Protein AF-0000000073461553 (afdb_homodimer)

Secondary structure (DSSP, 8-state):
-----SGGGGGGSGGGSGGGGGGS----S-TTSS-----------------PPPPHHHHHHHHHHHHHH--EEEEEEE-TTT--EEEEEEEEEEGGGSTTS-----EEEEEETTSTTHHHHHTT-SEEEEEE-TT-SSGGGS-EEEEEEEEEEE---HHHHHHHHHH-GGGGGGSTTT-TTS-EEEEEEEEEEEEEEPPTTS----EE--HHHHHHPPP-/-----GGGGGGGSGGGSGGGSTTS---SS-GGGS-----------------PPPPHHHHHHHHHHHHHH--EEEEEEE-TTT--EEEEEEEEEEGGGSTTS-----EEEEEETTSTTHHHHHTT-SEEEEEE-TT-SSGGGS-EEEEEEEEEEE---HHHHHHHHHH-GGGGGGSTTT-TTS-EEEEEEEEEEEEEEPPTTS----EE--HHHHHHPPP-

Solvent-accessible surface area (backbone atoms only — not comparable to full-atom values): 25032 Å² total; per-residue (Å²): 136,89,76,90,73,74,78,81,71,66,80,79,66,73,81,75,65,75,80,68,69,81,73,73,69,90,72,79,77,84,69,75,69,61,73,68,65,79,73,70,70,74,74,71,72,74,72,71,73,65,83,65,67,45,45,65,68,57,42,24,8,46,50,36,32,47,42,56,67,41,52,59,31,33,46,26,28,51,38,84,90,76,62,33,33,42,44,42,76,37,53,40,40,19,27,64,72,28,76,97,46,73,65,49,49,36,43,34,31,63,44,47,60,83,40,88,57,35,62,36,43,75,66,60,40,59,29,22,37,26,45,59,45,80,86,39,87,57,54,65,54,23,45,32,29,29,38,28,40,46,53,40,79,46,80,85,41,70,60,54,50,51,37,49,38,71,77,39,68,87,43,62,65,54,39,62,82,64,30,84,91,50,47,29,43,39,32,31,44,48,69,71,36,33,41,34,39,37,18,60,91,54,53,48,40,73,41,77,43,55,45,67,54,31,40,68,37,63,58,102,137,84,83,85,74,71,78,81,70,68,81,78,64,70,81,73,62,73,82,65,68,88,63,72,87,65,76,81,77,83,71,77,72,59,75,71,67,79,73,71,70,75,74,72,74,74,71,70,76,66,84,64,66,45,44,64,67,56,43,23,9,44,51,37,32,47,42,56,68,40,52,58,32,33,46,27,27,50,37,85,91,77,63,32,32,41,42,43,77,36,53,39,41,16,28,64,73,28,77,96,49,74,65,48,50,37,42,33,32,64,44,46,60,83,40,90,58,34,62,37,42,74,66,61,38,58,29,22,39,24,45,58,46,80,86,40,87,57,55,66,54,22,46,32,30,29,36,29,40,44,53,40,79,46,82,84,42,68,60,54,50,50,37,48,37,71,76,39,68,87,43,61,65,52,39,64,81,65,29,85,93,49,47,31,44,39,32,32,44,47,68,70,35,33,41,34,40,37,18,61,94,53,53,49,41,72,41,78,44,55,47,68,55,32,41,67,37,61,59,102

Nearest PDB structures (foldseek):
  6m09-assembly2_C  TM=8.425E-01  e=4.071E-11  Arabidopsis thaliana
  6m0a-assembly2_D  TM=8.381E-01  e=7.017E-11  Arabidopsis thaliana
  2arz-assembly1_A  TM=8.401E-01  e=4.039E-09  Pseudomonas aeruginosa PAO1
  3dnh-assembly1_B  TM=8.474E-01  e=1.528E-08  Agrobacterium fabrum str. C58
  3dnh-assembly1_A  TM=8.102E-01  e=6.961E-09  Agrobacterium fabrum str. C58

Radius of gyration: 34.29 Å; Cα contacts (8 Å, |Δi|>4): 820; chains: 2; bounding box: 138×55×80 Å

InterPro domains:
  IPR012349 FMN-binding split barrel [G3DSA:2.30.110.10] (43-205)
  IPR055343 CREG-like, beta-barrel [PF13883] (55-197)

Organism: Eremothecium gossypii (strain ATCC 10895 / CBS 109.51 / FGSC 9923 / NRRL Y-1056) (NCBI:txid284811)

Sequence (440 aa):
MPCYTTLVIYIIAHSWVSIQLCFSIKERYNTTMTNFLYLVTAFISFASVALTAQSEKEAAAELRSLMSKEKTSFLNTITATDGRPFSLVHYHVSTDRCEGMEKTGEPILIVVDKSPQSHSIRNNGPASFSINDNSIQYKMNGVRSTFYGSFEEQQPTDELKKCFLSVHPDSQALIPGFNPKLPTRFYKLKISGIFNVPGAATNGYHGAVSPSLYAAAVPAMPCYTTLVIYIIAHSWVSIQLCFSIKERYNTTMTNFLYLVTAFISFASVALTAQSEKEAAAELRSLMSKEKTSFLNTITATDGRPFSLVHYHVSTDRCEGMEKTGEPILIVVDKSPQSHSIRNNGPASFSINDNSIQYKMNGVRSTFYGSFEEQQPTDELKKCFLSVHPDSQALIPGFNPKLPTRFYKLKISGIFNVPGAATNGYHGAVSPSLYAAAVPA

pLDDT: mean 80.83, std 26.53, range [23.38, 98.75]

Structure (mmCIF, N/CA/C/O backbone):
data_AF-0000000073461553-model_v1
#
loop_
_entity.id
_entity.type
_entity.pdbx_description
1 polymer ADL397C-Ap
#
loop_
_atom_site.group_PDB
_atom_site.id
_atom_site.type_symbol
_atom_site.label_atom_id
_atom_site.label_alt_id
_atom_site.label_comp_id
_atom_site.label_asym_id
_atom_site.label_entity_id
_atom_site.label_seq_id
_atom_site.pdbx_PDB_ins_code
_atom_site.Cartn_x
_atom_site.Cartn_y
_atom_site.Cartn_z
_atom_site.occupancy
_atom_site.B_iso_or_equiv
_atom_site.auth_seq_id
_atom_site.auth_comp_id
_atom_site.auth_asym_id
_atom_site.auth_atom_id
_atom_site.pdbx_PDB_model_num
ATOM 1 N N . MET A 1 1 ? 11.492 -12.656 55.219 1 23.38 1 MET A N 1
ATOM 2 C CA . MET A 1 1 ? 10.836 -13.156 54 1 23.38 1 MET A CA 1
ATOM 3 C C . MET A 1 1 ? 9.523 -13.836 54.344 1 23.38 1 MET A C 1
ATOM 5 O O . MET A 1 1 ? 9.453 -15.07 54.406 1 23.38 1 MET A O 1
ATOM 9 N N . PRO A 1 2 ? 8.789 -13.391 55.344 1 28.83 2 PRO A N 1
ATOM 10 C CA . PRO A 1 2 ? 7.691 -13.812 56.219 1 28.83 2 PRO A CA 1
ATOM 11 C C . PRO A 1 2 ? 6.367 -13.945 55.469 1 28.83 2 PRO A C 1
ATOM 13 O O . PRO A 1 2 ? 5.867 -12.969 54.906 1 28.83 2 PRO A O 1
ATOM 16 N N . CYS A 1 3 ? 6.129 -15.125 54.594 1 27.31 3 CYS A N 1
ATOM 17 C CA . CYS A 1 3 ? 5.309 -15.656 53.5 1 27.31 3 CYS A CA 1
ATOM 18 C C . CYS A 1 3 ? 3.836 -15.688 53.906 1 27.31 3 CYS A C 1
ATOM 20 O O . CYS A 1 3 ? 3.498 -16.062 55.031 1 27.31 3 CYS A O 1
ATOM 22 N N . TYR A 1 4 ? 2.875 -14.969 53.156 1 27.89 4 TYR A N 1
ATOM 23 C CA . TYR A 1 4 ? 1.501 -14.477 53.188 1 27.89 4 TYR A CA 1
ATOM 24 C C . TYR A 1 4 ? 0.509 -15.633 53.25 1 27.89 4 TYR A C 1
ATOM 26 O O . TYR A 1 4 ? 0.139 -16.188 52.188 1 27.89 4 TYR A O 1
ATOM 34 N N . THR A 1 5 ? 0.775 -16.859 53.875 1 27.78 5 THR A N 1
ATOM 35 C CA . THR A 1 5 ? 0.067 -18.125 53.906 1 27.78 5 THR A CA 1
ATOM 36 C C . THR A 1 5 ? -1.371 -17.922 54.375 1 27.78 5 THR A C 1
ATOM 38 O O . THR A 1 5 ? -2.227 -18.781 54.156 1 27.78 5 THR A O 1
ATOM 41 N N . THR A 1 6 ? -1.612 -16.922 55.281 1 25.77 6 THR A N 1
ATOM 42 C CA . THR A 1 6 ? -2.527 -17.219 56.375 1 25.77 6 THR A CA 1
ATOM 43 C C . THR A 1 6 ? -3.975 -17.188 55.906 1 25.77 6 THR A C 1
ATOM 45 O O . THR A 1 6 ? -4.812 -17.938 56.406 1 25.77 6 THR A O 1
ATOM 48 N N . LEU A 1 7 ? -4.344 -16.266 54.906 1 26.2 7 LEU A N 1
ATOM 49 C CA . LEU A 1 7 ? -5.555 -15.523 55.219 1 26.2 7 LEU A CA 1
ATOM 50 C C . LEU A 1 7 ? -6.797 -16.266 54.75 1 26.2 7 LEU A C 1
ATOM 52 O O . LEU A 1 7 ? -7.922 -15.852 55.062 1 26.2 7 LEU A O 1
ATOM 56 N N . VAL A 1 8 ? -6.645 -17.312 53.812 1 27.62 8 VAL A N 1
ATOM 57 C CA . VAL A 1 8 ? -7.723 -17.641 52.875 1 27.62 8 VAL A CA 1
ATOM 58 C C . VAL A 1 8 ? -8.797 -18.438 53.594 1 27.62 8 VAL A C 1
ATOM 60 O O . VAL A 1 8 ? -9.727 -18.969 52.969 1 27.62 8 VAL A O 1
ATOM 63 N N . ILE A 1 9 ? -8.594 -18.719 54.906 1 25.59 9 ILE A N 1
ATOM 64 C CA . ILE A 1 9 ? -9.289 -19.797 55.594 1 25.59 9 ILE A CA 1
ATOM 65 C C . ILE A 1 9 ? -10.797 -19.531 55.625 1 25.59 9 ILE A C 1
ATOM 67 O O . ILE A 1 9 ? -11.602 -20.453 55.594 1 25.59 9 ILE A O 1
ATOM 71 N N . TYR A 1 10 ? -11.164 -18.25 55.812 1 23.91 10 TYR A N 1
ATOM 72 C CA . TYR A 1 10 ? -12.227 -18.016 56.781 1 23.91 10 TYR A CA 1
ATOM 73 C C . TYR A 1 10 ? -13.594 -18.297 56.188 1 23.91 10 TYR A C 1
ATOM 75 O O . TYR A 1 10 ? -14.57 -18.5 56.906 1 23.91 10 TYR A O 1
ATOM 83 N N . ILE A 1 11 ? -13.828 -17.938 54.844 1 27.12 11 ILE A N 1
ATOM 84 C CA . ILE A 1 11 ? -15.133 -17.344 54.531 1 27.12 11 ILE A CA 1
ATOM 85 C C . ILE A 1 11 ? -16.156 -18.453 54.312 1 27.12 11 ILE A C 1
ATOM 87 O O . ILE A 1 11 ? -17.281 -18.188 53.875 1 27.12 11 ILE A O 1
ATOM 91 N N . ILE A 1 12 ? -15.742 -19.766 54.281 1 29.75 12 ILE A N 1
ATOM 92 C CA . ILE A 1 12 ? -16.594 -20.812 53.719 1 29.75 12 ILE A CA 1
ATOM 93 C C . ILE A 1 12 ? -17.812 -21.016 54.656 1 29.75 12 ILE A C 1
ATOM 95 O O . ILE A 1 12 ? -18.703 -21.812 54.344 1 29.75 12 ILE A O 1
ATOM 99 N N . ALA A 1 13 ? -17.656 -20.516 55.906 1 25.95 13 ALA A N 1
ATOM 100 C CA . ALA A 1 13 ? -18.312 -21.172 57.031 1 25.95 13 ALA A CA 1
ATOM 101 C C . ALA A 1 13 ? -19.828 -21.078 56.906 1 25.95 13 ALA A C 1
ATOM 103 O O . ALA A 1 13 ? -20.547 -22.031 57.219 1 25.95 13 ALA A O 1
ATOM 104 N N . HIS A 1 14 ? -20.391 -19.859 56.781 1 28.31 14 HIS A N 1
ATOM 105 C CA . HIS A 1 14 ? -21.531 -19.562 57.656 1 28.31 14 HIS A CA 1
ATOM 106 C C . HIS A 1 14 ? -22.828 -20.094 57.031 1 28.31 14 HIS A C 1
ATOM 108 O O . HIS A 1 14 ? -23.891 -20.031 57.656 1 28.31 14 HIS A O 1
ATOM 114 N N . SER A 1 15 ? -22.969 -20.172 55.656 1 30.36 15 SER A N 1
ATOM 115 C CA . SER A 1 15 ? -24.328 -19.922 55.156 1 30.36 15 SER A CA 1
ATOM 116 C C . SER A 1 15 ? -25.203 -21.156 55.281 1 30.36 15 SER A C 1
ATOM 118 O O . SER A 1 15 ? -26.281 -21.219 54.719 1 30.36 15 SER A O 1
ATOM 120 N N . TRP A 1 16 ? -24.656 -22.25 55.875 1 29.92 16 TRP A N 1
ATOM 121 C CA . TRP A 1 16 ? -25.328 -23.547 55.812 1 29.92 16 TRP A CA 1
ATOM 122 C C . TRP A 1 16 ? -26.656 -23.516 56.562 1 29.92 16 TRP A C 1
ATOM 124 O O . TRP A 1 16 ? -27.344 -24.531 56.656 1 29.92 16 TRP A O 1
ATOM 134 N N . VAL A 1 17 ? -26.734 -22.547 57.531 1 28.08 17 VAL A N 1
ATOM 135 C CA . VAL A 1 17 ? -27.516 -22.859 58.719 1 28.08 17 VAL A CA 1
ATOM 136 C C . VAL A 1 17 ? -28.984 -23 58.375 1 28.08 17 VAL A C 1
ATOM 138 O O . VAL A 1 17 ? -29.672 -23.906 58.844 1 28.08 17 VAL A O 1
ATOM 141 N N . SER A 1 18 ? -29.578 -22 57.656 1 26.2 18 SER A N 1
ATOM 142 C CA . SER A 1 18 ? -30.906 -21.562 58.062 1 26.2 18 SER A CA 1
ATOM 143 C C . SER A 1 18 ? -32 -22.453 57.5 1 26.2 18 SER A C 1
ATOM 145 O O . SER A 1 18 ? -33.188 -22.219 57.75 1 26.2 18 SER A O 1
ATOM 147 N N . ILE A 1 19 ? -31.766 -23.219 56.469 1 30.77 19 ILE A N 1
ATOM 148 C CA . ILE A 1 19 ? -32.906 -23.672 55.688 1 30.77 19 ILE A CA 1
ATOM 149 C C . ILE A 1 19 ? -33.625 -24.781 56.438 1 30.77 19 ILE A C 1
ATOM 151 O O . ILE A 1 19 ? -34.438 -25.516 55.844 1 30.77 19 ILE A O 1
ATOM 155 N N . GLN A 1 20 ? -33.094 -25.078 57.625 1 24.3 20 GLN A N 1
ATOM 156 C CA . GLN A 1 20 ? -33.531 -26.359 58.156 1 24.3 20 GLN A CA 1
ATOM 157 C C . GLN A 1 20 ? -35.031 -26.359 58.438 1 24.3 20 GLN A C 1
ATOM 159 O O . GLN A 1 20 ? -35.625 -27.422 58.656 1 24.3 20 GLN A O 1
ATOM 164 N N . LEU A 1 21 ? -35.5 -25.156 58.969 1 27.12 21 LEU A N 1
ATOM 165 C CA . LEU A 1 21 ? -36.5 -25.312 60 1 27.12 21 LEU A CA 1
ATOM 166 C C . LEU A 1 21 ? -37.844 -25.688 59.375 1 27.12 21 LEU A C 1
ATOM 168 O O . LEU A 1 21 ? -38.75 -26.125 60.094 1 27.12 21 LEU A O 1
ATOM 172 N N . CYS A 1 22 ? -38.125 -25.172 58.188 1 26.83 22 CYS A N 1
ATOM 173 C CA . CYS A 1 22 ? -39.531 -24.828 57.938 1 26.83 22 CYS A CA 1
ATOM 174 C C . CYS A 1 22 ? -40.344 -26.078 57.625 1 26.83 22 CYS A C 1
ATOM 176 O O . CYS A 1 22 ? -41.438 -26 57.062 1 26.83 22 CYS A O 1
ATOM 178 N N . PHE A 1 23 ? -39.812 -27.297 57.812 1 29.14 23 PHE A N 1
ATOM 179 C CA . PHE A 1 23 ? -40.469 -28.406 57.125 1 29.14 23 PHE A CA 1
ATOM 180 C C . PHE A 1 23 ? -41.812 -28.719 57.812 1 29.14 23 PHE A C 1
ATOM 182 O O . PHE A 1 23 ? -42.562 -29.609 57.344 1 29.14 23 PHE A O 1
ATOM 189 N N . SER A 1 24 ? -41.938 -28.375 59.156 1 25.73 24 SER A N 1
ATOM 190 C CA . SER A 1 24 ? -42.75 -29.328 59.844 1 25.73 24 SER A CA 1
ATOM 191 C C . SER A 1 24 ? -44.219 -29.203 59.438 1 25.73 24 SER A C 1
ATOM 193 O O . SER A 1 24 ? -44.969 -30.188 59.438 1 25.73 24 SER A O 1
ATOM 195 N N . ILE A 1 25 ? -44.812 -28 59.594 1 26.23 25 ILE A N 1
ATOM 196 C CA . ILE A 1 25 ? -46.125 -27.938 60.219 1 26.23 25 ILE A CA 1
ATOM 197 C C . ILE A 1 25 ? -47.188 -28.344 59.219 1 26.23 25 ILE A C 1
ATOM 199 O O . ILE A 1 25 ? -48.25 -28.812 59.594 1 26.23 25 ILE A O 1
ATOM 203 N N . LYS A 1 26 ? -47.281 -27.703 58 1 29.66 26 LYS A N 1
ATOM 204 C CA . LYS A 1 26 ? -48.562 -27.375 57.438 1 29.66 26 LYS A CA 1
ATOM 205 C C . LYS A 1 26 ? -49.281 -28.625 56.938 1 29.66 26 LYS A C 1
ATOM 207 O O . LYS A 1 26 ? -48.844 -29.203 55.938 1 29.66 26 LYS A O 1
ATOM 212 N N . GLU A 1 27 ? -49.688 -29.562 57.875 1 28.28 27 GLU A N 1
ATOM 213 C CA . GLU A 1 27 ? -50.375 -30.766 57.438 1 28.28 27 GLU A CA 1
ATOM 214 C C . GLU A 1 27 ? -51.562 -30.422 56.531 1 28.28 27 GLU A C 1
ATOM 216 O O . GLU A 1 27 ? -51.812 -31.141 55.562 1 28.28 27 GLU A O 1
ATOM 221 N N . ARG A 1 28 ? -52.562 -29.672 57.125 1 29.23 28 ARG A N 1
ATOM 222 C CA . ARG A 1 28 ? -53.938 -30.062 56.875 1 29.23 28 ARG A CA 1
ATOM 223 C C . ARG A 1 28 ? -54.375 -29.656 55.469 1 29.23 28 ARG A C 1
ATOM 225 O O . ARG A 1 28 ? -55.125 -30.375 54.812 1 29.23 28 ARG A O 1
ATOM 232 N N . TYR A 1 29 ? -54.531 -28.266 55.219 1 29.58 29 TYR A N 1
ATOM 233 C CA . TYR A 1 29 ? -55.562 -27.672 54.375 1 29.58 29 TYR A CA 1
ATOM 234 C C . TYR A 1 29 ? -55.375 -28.078 52.938 1 29.58 29 TYR A C 1
ATOM 236 O O . TYR A 1 29 ? -54.281 -28.5 52.531 1 29.58 29 TYR A O 1
ATOM 244 N N . ASN A 1 30 ? -56.625 -27.906 52.094 1 33.06 30 ASN A N 1
ATOM 245 C CA . ASN A 1 30 ? -57.094 -28.188 50.719 1 33.06 30 ASN A CA 1
ATOM 246 C C . ASN A 1 30 ? -56.156 -27.625 49.688 1 33.06 30 ASN A C 1
ATOM 248 O O . ASN A 1 30 ? -55.844 -26.438 49.688 1 33.06 30 ASN A O 1
ATOM 252 N N . THR A 1 31 ? -55.281 -28.391 49.25 1 33.03 31 THR A N 1
ATOM 253 C CA . THR A 1 31 ? -54.062 -28.312 48.438 1 33.03 31 THR A CA 1
ATOM 254 C C . THR A 1 31 ? -54.344 -27.703 47.062 1 33.03 31 THR A C 1
ATOM 256 O O . THR A 1 31 ? -53.531 -27.812 46.156 1 33.03 31 THR A O 1
ATOM 259 N N . THR A 1 32 ? -55.688 -27.391 46.844 1 35.59 32 THR A N 1
ATOM 260 C CA . THR A 1 32 ? -55.906 -27.109 45.438 1 35.59 32 THR A CA 1
ATOM 261 C C . THR A 1 32 ? -55.094 -25.875 45 1 35.59 32 THR A C 1
ATOM 263 O O . THR A 1 32 ? -54.906 -25.641 43.812 1 35.59 32 THR A O 1
ATOM 266 N N . MET A 1 33 ? -55.094 -24.938 46.031 1 32.19 33 MET A N 1
ATOM 267 C CA . MET A 1 33 ? -54.75 -23.625 45.531 1 32.19 33 MET A CA 1
ATOM 268 C C . MET A 1 33 ? -53.344 -23.609 44.906 1 32.19 33 MET A C 1
ATOM 270 O O . MET A 1 33 ? -52.938 -22.625 44.312 1 32.19 33 MET A O 1
ATOM 274 N N . THR A 1 34 ? -52.531 -24.406 45.531 1 34.41 34 THR A N 1
ATOM 275 C CA . THR A 1 34 ? -51.156 -23.922 45.562 1 34.41 34 THR A CA 1
ATOM 276 C C . THR A 1 34 ? -50.594 -23.812 44.125 1 34.41 34 THR A C 1
ATOM 278 O O . THR A 1 34 ? -49.594 -23.141 43.906 1 34.41 34 THR A O 1
ATOM 281 N N . ASN A 1 35 ? -51.031 -24.734 43.344 1 35.38 35 ASN A N 1
ATOM 282 C CA . ASN A 1 35 ? -49.969 -24.875 42.344 1 35.38 35 ASN A CA 1
ATOM 283 C C . ASN A 1 35 ? -49.906 -23.656 41.438 1 35.38 35 ASN A C 1
ATOM 285 O O . ASN A 1 35 ? -50.344 -23.719 40.281 1 35.38 35 ASN A O 1
ATOM 289 N N . PHE A 1 36 ? -50.781 -22.625 41.719 1 39.84 36 PHE A N 1
ATOM 290 C CA . PHE A 1 36 ? -50.531 -21.609 40.688 1 39.84 36 PHE A CA 1
ATOM 291 C C . PHE A 1 36 ? -49.094 -21.141 40.75 1 39.84 36 PHE A C 1
ATOM 293 O O . PHE A 1 36 ? -48.719 -20.359 41.625 1 39.84 36 PHE A O 1
ATOM 300 N N . LEU A 1 37 ? -48.125 -22.031 40.938 1 33.91 37 LEU A N 1
ATOM 301 C CA . LEU A 1 37 ? -46.719 -21.688 40.781 1 33.91 37 LEU A CA 1
ATOM 302 C C . LEU A 1 37 ? -46.531 -20.703 39.625 1 33.91 37 LEU A C 1
ATOM 304 O O . LEU A 1 37 ? -47.094 -20.906 38.531 1 33.91 37 LEU A O 1
ATOM 308 N N . TYR A 1 38 ? -46.188 -19.438 40 1 39.16 38 TYR A N 1
ATOM 309 C CA . TYR A 1 38 ? -45.562 -18.312 39.281 1 39.16 38 TYR A CA 1
ATOM 310 C C . TYR A 1 38 ? -44.562 -18.797 38.281 1 39.16 38 TYR A C 1
ATOM 312 O O . TYR A 1 38 ? -43.531 -19.422 38.625 1 39.16 38 TYR A O 1
ATOM 320 N N . LEU A 1 39 ? -45.062 -19.453 37.188 1 38.78 39 LEU A N 1
ATOM 321 C CA . LEU A 1 39 ? 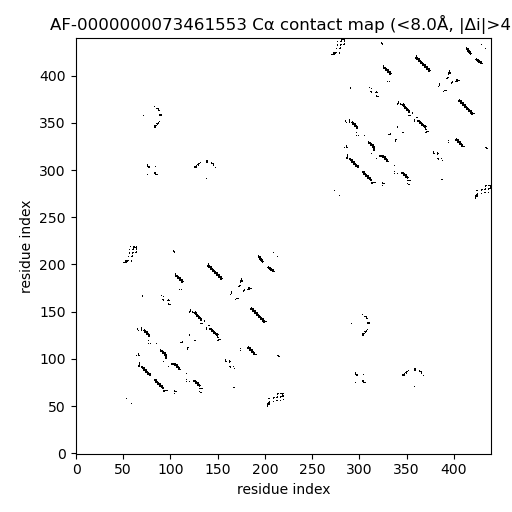-44.156 -19.469 36.031 1 38.78 39 LEU A CA 1
ATOM 322 C C . LEU A 1 39 ? -43.531 -18.109 35.844 1 38.78 39 LEU A C 1
ATOM 324 O O . LEU A 1 39 ? -44.188 -17.156 35.438 1 38.78 39 LEU A O 1
ATOM 328 N N . VAL A 1 40 ? -42.812 -17.672 36.812 1 40.31 40 VAL A N 1
ATOM 329 C CA . VAL A 1 40 ? -41.938 -16.562 36.438 1 40.31 40 VAL A CA 1
ATOM 330 C C . VAL A 1 40 ? -41.312 -16.828 35.062 1 40.31 40 VAL A C 1
ATOM 332 O O . VAL A 1 40 ? -40.531 -17.766 34.906 1 40.31 40 VAL A O 1
ATOM 335 N N . THR A 1 41 ? -42.062 -16.672 34 1 42.81 41 THR A N 1
ATOM 336 C CA . THR A 1 41 ? -41.469 -16.531 32.688 1 42.81 41 THR A CA 1
ATOM 337 C C . THR A 1 41 ? -40.281 -15.586 32.719 1 42.81 41 THR A C 1
ATOM 339 O O . THR A 1 41 ? -40.406 -14.414 33.062 1 42.81 41 THR A O 1
ATOM 342 N N . ALA A 1 42 ? -39.156 -16.047 33.219 1 43.06 42 ALA A N 1
ATOM 343 C CA . ALA A 1 42 ? -37.938 -15.328 32.875 1 43.06 42 ALA A CA 1
ATOM 344 C C . ALA A 1 42 ? -37.969 -14.852 31.406 1 43.06 42 ALA A C 1
ATOM 346 O O . ALA A 1 42 ? -37.906 -15.664 30.484 1 43.06 42 ALA A O 1
ATOM 347 N N . PHE A 1 43 ? -38.75 -13.82 31.156 1 46.66 43 PHE A N 1
ATOM 348 C CA . PHE A 1 43 ? -38.562 -13.141 29.875 1 46.66 43 PHE A CA 1
ATOM 349 C C . PHE A 1 43 ? -37.094 -12.797 29.672 1 46.66 43 PHE A C 1
ATOM 351 O O . PHE A 1 43 ? -36.562 -11.883 30.312 1 46.66 43 PHE A O 1
ATOM 358 N N . ILE A 1 44 ? -36.25 -13.805 29.547 1 48.31 44 ILE A N 1
ATOM 359 C CA . ILE A 1 44 ? -34.938 -13.5 28.969 1 48.31 44 ILE A CA 1
ATOM 360 C C . ILE A 1 44 ? -35.125 -12.578 27.766 1 48.31 44 ILE A C 1
ATOM 362 O O . ILE A 1 44 ? -35.688 -12.977 26.734 1 48.31 44 ILE A O 1
ATOM 366 N N . SER A 1 45 ? -35.281 -11.344 27.938 1 45.09 45 SER A N 1
ATOM 367 C CA . SER A 1 45 ? -35.094 -10.406 26.844 1 45.09 45 SER A CA 1
ATOM 368 C C . SER A 1 45 ? -33.844 -10.719 26.062 1 45.09 45 SER A C 1
ATOM 370 O O . SER A 1 45 ? -32.719 -10.555 26.562 1 45.09 45 SER A O 1
ATOM 372 N N . PHE A 1 46 ? -33.938 -11.719 25.219 1 47.53 46 PHE A N 1
ATOM 373 C CA . PHE A 1 46 ? -32.875 -11.797 24.203 1 47.53 46 PHE A CA 1
ATOM 374 C C . PHE A 1 46 ? -32.688 -10.438 23.547 1 47.53 46 PHE A C 1
ATOM 376 O O . PHE A 1 46 ? -33.469 -10.008 22.703 1 47.53 46 PHE A O 1
ATOM 383 N N . ALA A 1 47 ? -32.094 -9.477 24.25 1 45.69 47 ALA A N 1
ATOM 384 C CA . ALA A 1 47 ? -31.578 -8.328 23.5 1 45.69 47 ALA A CA 1
ATOM 385 C C . ALA A 1 47 ? -30.828 -8.781 22.25 1 45.69 47 ALA A C 1
ATOM 387 O O . ALA A 1 47 ? -29.75 -9.367 22.344 1 45.69 47 ALA A O 1
ATOM 388 N N . SER A 1 48 ? -31.5 -9.195 21.234 1 48.03 48 SER A N 1
ATOM 389 C CA . SER A 1 48 ? -30.844 -9.328 19.938 1 48.03 48 SER A CA 1
ATOM 390 C C . SER A 1 48 ? -29.875 -8.172 19.703 1 48.03 48 SER A C 1
ATOM 392 O O . SER A 1 48 ? -30.281 -7.023 19.547 1 48.03 48 SER A O 1
ATOM 394 N N . VAL A 1 49 ? -28.781 -8.133 20.438 1 50.06 49 VAL A N 1
ATOM 395 C CA . VAL A 1 49 ? -27.75 -7.215 19.969 1 50.06 49 VAL A CA 1
ATOM 396 C C . VAL A 1 49 ? -27.688 -7.25 18.438 1 50.06 49 VAL A C 1
ATOM 398 O O . VAL A 1 49 ? -27.25 -8.242 17.859 1 50.06 49 VAL A O 1
ATOM 401 N N . ALA A 1 50 ? -28.703 -6.91 17.75 1 48.31 50 ALA A N 1
ATOM 402 C CA . ALA A 1 50 ? -28.594 -6.68 16.312 1 48.31 50 ALA A CA 1
ATOM 403 C C . ALA A 1 50 ? -27.266 -6 15.977 1 48.31 50 ALA A C 1
ATOM 405 O O . ALA A 1 50 ? -26.969 -4.91 16.469 1 48.31 50 ALA A O 1
ATOM 406 N N . LEU A 1 51 ? -26.234 -6.785 15.805 1 58.69 51 LEU A N 1
ATOM 407 C CA . LEU A 1 51 ? -25 -6.234 15.273 1 58.69 51 LEU A CA 1
ATOM 408 C C . LEU A 1 51 ? -25.281 -5.219 14.172 1 58.69 51 LEU A C 1
ATOM 410 O O . LEU A 1 51 ? -25.766 -5.578 13.102 1 58.69 51 LEU A O 1
ATOM 414 N N . THR A 1 52 ? -25.688 -4.039 14.508 1 78.25 52 THR A N 1
ATOM 415 C CA . THR A 1 52 ? -26.047 -2.973 13.586 1 78.25 52 THR A CA 1
ATOM 416 C C . THR A 1 52 ? -24.844 -2.57 12.734 1 78.25 52 THR A C 1
ATOM 418 O O . THR A 1 52 ? -23.703 -2.689 13.164 1 78.25 52 THR A O 1
ATOM 421 N N . ALA A 1 53 ? -25.156 -2.355 11.469 1 90.38 53 ALA A N 1
ATOM 422 C CA . ALA A 1 53 ? -24.188 -1.884 10.477 1 90.38 53 ALA A CA 1
ATOM 423 C C . ALA A 1 53 ? -23.547 -0.571 10.922 1 90.38 53 ALA A C 1
ATOM 425 O O . ALA A 1 53 ? -24.219 0.299 11.477 1 90.38 53 ALA A O 1
ATOM 426 N N . GLN A 1 54 ? -22.297 -0.515 10.852 1 95.56 54 GLN A N 1
ATOM 427 C CA . GLN A 1 54 ? -21.562 0.711 11.156 1 95.56 54 GLN A CA 1
ATOM 428 C C . GLN A 1 54 ? -22.062 1.874 10.305 1 95.56 54 GLN A C 1
ATOM 430 O O . GLN A 1 54 ? -22.25 1.728 9.094 1 95.56 54 GLN A O 1
ATOM 435 N N . SER A 1 55 ? -22.281 2.984 10.914 1 96.69 55 SER A N 1
ATOM 436 C CA . SER A 1 55 ? -22.703 4.176 10.18 1 96.69 55 SER A CA 1
ATOM 437 C C . SER A 1 55 ? -21.516 4.855 9.5 1 96.69 55 SER A C 1
ATOM 439 O O . SER A 1 55 ? -20.359 4.578 9.836 1 96.69 55 SER A O 1
ATOM 441 N N . GLU A 1 56 ? -21.828 5.742 8.555 1 97.88 56 GLU A N 1
ATOM 442 C CA . GLU A 1 56 ? -20.781 6.523 7.898 1 97.88 56 GLU A CA 1
ATOM 443 C C . GLU A 1 56 ? -20.016 7.371 8.906 1 97.88 56 GLU A C 1
ATOM 445 O O . GLU A 1 56 ? -18.797 7.504 8.812 1 97.88 56 GLU A O 1
ATOM 450 N N . LYS A 1 57 ? -20.719 7.941 9.883 1 97.38 57 LYS A N 1
ATOM 451 C CA . LYS A 1 57 ? -20.094 8.766 10.914 1 97.38 57 LYS A CA 1
ATOM 452 C C . LYS A 1 57 ? -19.109 7.953 11.75 1 97.38 57 LYS A C 1
ATOM 454 O O . LYS A 1 57 ? -18.016 8.43 12.062 1 97.38 57 LYS A O 1
ATOM 459 N N . GLU A 1 58 ? -19.5 6.766 12.094 1 96.88 58 GLU A N 1
ATOM 460 C CA . GLU A 1 58 ? -18.609 5.875 12.852 1 96.88 58 GLU A CA 1
ATOM 461 C C . GLU A 1 58 ? -17.391 5.477 12.023 1 96.88 58 GLU A C 1
ATOM 463 O O . GLU A 1 58 ? -16.281 5.375 12.562 1 96.88 58 GLU A O 1
ATOM 468 N N . ALA A 1 59 ? -17.641 5.27 10.742 1 97.69 59 ALA A N 1
ATOM 469 C CA . ALA A 1 59 ? -16.547 4.938 9.852 1 97.69 59 ALA A CA 1
ATOM 470 C C . ALA A 1 59 ? -15.547 6.09 9.758 1 97.69 59 ALA A C 1
ATOM 472 O O . ALA A 1 59 ? -14.328 5.875 9.781 1 97.69 59 ALA A O 1
ATOM 473 N N . ALA A 1 60 ? -16.109 7.293 9.664 1 98.31 60 ALA A N 1
ATOM 474 C CA . ALA A 1 60 ? -15.258 8.477 9.633 1 98.31 60 ALA A CA 1
ATOM 475 C C . ALA A 1 60 ? -14.383 8.555 10.875 1 98.31 60 ALA A C 1
ATOM 477 O O . ALA A 1 60 ? -13.188 8.844 10.781 1 98.31 60 ALA A O 1
ATOM 478 N N . ALA A 1 61 ? -14.953 8.289 12.016 1 98.19 61 ALA A N 1
ATOM 479 C CA . ALA A 1 61 ? -14.211 8.32 13.273 1 98.19 61 ALA A CA 1
ATOM 480 C C . ALA A 1 61 ? -13.133 7.242 13.305 1 98.19 61 ALA A C 1
ATOM 482 O O . ALA A 1 61 ? -12.016 7.484 13.773 1 98.19 61 ALA A O 1
ATOM 483 N N . GLU A 1 62 ? -13.469 6.082 12.828 1 97.31 62 GLU A N 1
ATOM 484 C CA . GLU A 1 62 ? -12.492 5 12.758 1 97.31 62 GLU A CA 1
ATOM 485 C C . GLU A 1 62 ? -11.336 5.359 11.836 1 97.31 62 GLU A C 1
ATOM 487 O O . GLU A 1 62 ? -10.172 5.117 12.172 1 97.31 62 GLU A O 1
ATOM 492 N N . LEU A 1 63 ? -11.664 5.977 10.719 1 98.31 63 LEU A N 1
ATOM 493 C CA . LEU A 1 63 ? -10.641 6.355 9.758 1 98.31 63 LEU A CA 1
ATOM 494 C C . LEU A 1 63 ? -9.734 7.441 10.328 1 98.31 63 LEU A C 1
ATOM 496 O O . LEU A 1 63 ? -8.523 7.434 10.086 1 98.31 63 LEU A O 1
ATOM 500 N N . ARG A 1 64 ? -10.297 8.352 11.109 1 98.38 64 ARG A N 1
ATOM 501 C CA . ARG A 1 64 ? -9.5 9.367 11.789 1 98.38 64 ARG A CA 1
ATOM 502 C C . ARG A 1 64 ? -8.5 8.727 12.75 1 98.38 64 ARG A C 1
ATOM 504 O O . ARG A 1 64 ? -7.328 9.102 12.773 1 98.38 64 ARG A O 1
ATOM 511 N N . SER A 1 65 ? -8.984 7.777 13.469 1 98.12 65 SER A N 1
ATOM 512 C CA . SER A 1 65 ? -8.133 7.062 14.414 1 98.12 65 SER A CA 1
ATOM 513 C C . SER A 1 65 ? -7.043 6.285 13.695 1 98.12 65 SER A C 1
ATOM 515 O O . SER A 1 65 ? -5.883 6.297 14.117 1 98.12 65 SER A O 1
ATOM 517 N N . LEU A 1 66 ? -7.449 5.672 12.633 1 98.06 66 LEU A N 1
ATOM 518 C CA . LEU A 1 66 ? -6.5 4.879 11.867 1 98.06 66 LEU A CA 1
ATOM 519 C C . LEU A 1 66 ? -5.398 5.762 11.289 1 98.06 66 LEU A C 1
ATOM 521 O O . LEU A 1 66 ? -4.215 5.41 11.352 1 98.06 66 LEU A O 1
ATOM 525 N N . MET A 1 67 ? -5.77 6.91 10.742 1 98.25 67 MET A N 1
ATOM 526 C CA . MET A 1 67 ? -4.809 7.84 10.156 1 98.25 67 MET A CA 1
ATOM 527 C C . MET A 1 67 ? -3.793 8.305 11.195 1 98.25 67 MET A C 1
ATOM 529 O O . MET A 1 67 ? -2.609 8.445 10.891 1 98.25 67 MET A O 1
ATOM 533 N N . SER A 1 68 ? -4.293 8.523 12.359 1 97.69 68 SER A N 1
ATOM 534 C CA . SER A 1 68 ? -3.432 8.992 13.438 1 97.69 68 SER A CA 1
ATOM 535 C C . SER A 1 68 ? -2.539 7.867 13.953 1 97.69 68 SER A C 1
ATOM 537 O O . SER A 1 68 ? -1.4 8.109 14.359 1 97.69 68 SER A O 1
ATOM 539 N N . LYS A 1 69 ? -2.992 6.691 13.93 1 97.44 69 LYS A N 1
ATOM 540 C CA . LYS A 1 69 ? -2.299 5.539 14.5 1 97.44 69 LYS A CA 1
ATOM 541 C C . LYS A 1 69 ? -1.213 5.031 13.555 1 97.44 69 LYS A C 1
ATOM 543 O O . LYS A 1 69 ? -0.107 4.703 13.992 1 97.44 69 LYS A O 1
ATOM 548 N N . GLU A 1 70 ? -1.576 4.941 12.312 1 96.94 70 GLU A N 1
ATOM 549 C CA . GLU A 1 70 ? -0.646 4.363 11.344 1 96.94 70 GLU A CA 1
ATOM 550 C C . GLU A 1 70 ? 0.496 5.328 11.039 1 96.94 70 GLU A C 1
ATOM 552 O O . GLU A 1 70 ? 0.299 6.547 11.016 1 96.94 70 GLU A O 1
ATOM 557 N N . LYS A 1 71 ? 1.619 4.707 10.742 1 96.44 71 LYS A N 1
ATOM 558 C CA . LYS A 1 71 ? 2.822 5.512 10.555 1 96.44 71 LYS A CA 1
ATOM 559 C C . LYS A 1 71 ? 3.289 5.469 9.102 1 96.44 71 LYS A C 1
ATOM 561 O O . LYS A 1 71 ? 4.16 6.242 8.703 1 96.44 71 LYS A O 1
ATOM 566 N N . THR A 1 72 ? 2.775 4.461 8.398 1 96.5 72 THR A N 1
ATOM 567 C CA . THR A 1 72 ? 3.127 4.328 6.992 1 96.5 72 THR A CA 1
ATOM 568 C C . THR A 1 72 ? 1.873 4.227 6.129 1 96.5 72 THR A C 1
ATOM 570 O O . THR A 1 72 ? 0.802 3.865 6.621 1 96.5 72 THR A O 1
ATOM 573 N N . SER A 1 73 ? 2.021 4.648 4.988 1 96 73 SER A N 1
ATOM 574 C CA . SER A 1 73 ? 0.971 4.586 3.979 1 96 73 SER A CA 1
ATOM 575 C C . SER A 1 73 ? 1.559 4.418 2.582 1 96 73 SER A C 1
ATOM 577 O O . SER A 1 73 ? 2.771 4.535 2.395 1 96 73 SER A O 1
ATOM 579 N N . PHE A 1 74 ? 0.675 4.105 1.688 1 98.19 74 PHE A N 1
ATOM 580 C CA . PHE A 1 74 ? 1.101 4.016 0.295 1 98.19 74 PHE A CA 1
ATOM 581 C C . PHE A 1 74 ? 0.676 5.258 -0.481 1 98.19 74 PHE A C 1
ATOM 583 O O . PHE A 1 74 ? -0.502 5.621 -0.486 1 98.19 74 PHE A O 1
ATOM 590 N N . LEU A 1 75 ? 1.653 5.895 -1.061 1 98.44 75 LEU A N 1
ATOM 591 C CA . LEU A 1 75 ? 1.4 6.973 -2.008 1 98.44 75 LEU A CA 1
ATOM 592 C C . LEU A 1 75 ? 1.194 6.426 -3.416 1 98.44 75 LEU A C 1
ATOM 594 O O . LEU A 1 75 ? 2.057 5.719 -3.943 1 98.44 75 LEU A O 1
ATOM 598 N N . ASN A 1 76 ? 0.035 6.754 -3.975 1 98.5 76 ASN A N 1
ATOM 599 C CA . ASN A 1 76 ? -0.338 6.25 -5.293 1 98.5 76 ASN A CA 1
ATOM 600 C C . ASN A 1 76 ? -0.398 7.367 -6.328 1 98.5 76 ASN A C 1
ATOM 602 O O . ASN A 1 76 ? -1.085 8.375 -6.121 1 98.5 76 ASN A O 1
ATOM 606 N N . THR A 1 77 ? 0.354 7.191 -7.371 1 97.88 77 THR A N 1
ATOM 607 C CA . THR A 1 77 ? 0.391 8.172 -8.453 1 97.88 77 THR A CA 1
ATOM 608 C C . THR A 1 77 ? 0.27 7.492 -9.812 1 97.88 77 THR A C 1
ATOM 610 O O . THR A 1 77 ? 0.097 6.273 -9.883 1 97.88 77 THR A O 1
ATOM 613 N N . ILE A 1 78 ? 0.174 8.289 -10.82 1 96.19 78 ILE A N 1
ATOM 614 C CA . ILE A 1 78 ? 0.166 7.805 -12.188 1 96.19 78 ILE A CA 1
ATOM 615 C C . ILE A 1 78 ? 1.474 8.18 -12.883 1 96.19 78 ILE A C 1
ATOM 617 O O . ILE A 1 78 ? 1.861 9.352 -12.891 1 96.19 78 ILE A O 1
ATOM 621 N N . THR A 1 79 ? 2.086 7.164 -13.32 1 90.75 79 THR A N 1
ATOM 622 C CA . THR A 1 79 ? 3.328 7.43 -14.039 1 90.75 79 THR A CA 1
ATOM 623 C C . THR A 1 79 ? 3.055 8.227 -15.312 1 90.75 79 THR A C 1
ATOM 625 O O . THR A 1 79 ? 2.281 7.793 -16.172 1 90.75 79 THR A O 1
ATOM 628 N N . ALA A 1 80 ? 3.775 9.289 -15.469 1 86.19 80 ALA A N 1
ATOM 629 C CA . ALA A 1 80 ? 3.51 10.211 -16.562 1 86.19 80 ALA A CA 1
ATOM 630 C C . ALA A 1 80 ? 3.881 9.594 -17.906 1 86.19 80 ALA A C 1
ATOM 632 O O . ALA A 1 80 ? 3.215 9.828 -18.922 1 86.19 80 ALA A O 1
ATOM 633 N N . THR A 1 81 ? 4.875 8.75 -17.906 1 85.38 81 THR A N 1
ATOM 634 C CA . THR A 1 81 ? 5.43 8.258 -19.156 1 85.38 81 THR A CA 1
ATOM 635 C C . THR A 1 81 ? 4.523 7.191 -19.781 1 85.38 81 THR A C 1
ATOM 637 O O . THR A 1 81 ? 4.383 7.121 -21 1 85.38 81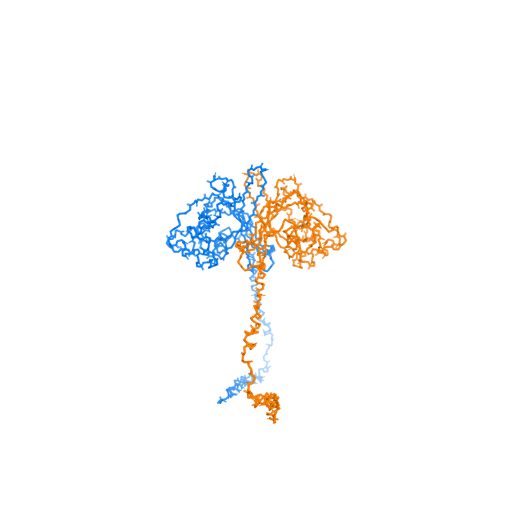 THR A O 1
ATOM 640 N N . ASP A 1 82 ? 3.816 6.441 -18.938 1 90.06 82 ASP A N 1
ATOM 641 C CA . ASP A 1 82 ? 3.078 5.328 -19.531 1 90.06 82 ASP A CA 1
ATOM 642 C C . ASP A 1 82 ? 1.67 5.234 -18.938 1 90.06 82 ASP A C 1
ATOM 644 O O . ASP A 1 82 ? 0.891 4.359 -19.328 1 90.06 82 ASP A O 1
ATOM 648 N N . GLY A 1 83 ? 1.389 6.086 -17.984 1 91.44 83 GLY A N 1
ATOM 649 C CA . GLY A 1 83 ? 0.026 6.188 -17.484 1 91.44 83 GLY A CA 1
ATOM 650 C C . GLY A 1 83 ? -0.335 5.086 -16.5 1 91.44 83 GLY A C 1
ATOM 651 O O . GLY A 1 83 ? -1.492 4.965 -16.094 1 91.44 83 GLY A O 1
ATOM 652 N N . ARG A 1 84 ? 0.552 4.258 -16.078 1 94.25 84 ARG A N 1
ATOM 653 C CA . ARG A 1 84 ? 0.275 3.166 -15.156 1 94.25 84 ARG A CA 1
ATOM 654 C C . ARG A 1 84 ? 0.336 3.643 -13.703 1 94.25 84 ARG A C 1
ATOM 656 O O . ARG A 1 84 ? 1.036 4.605 -13.391 1 94.25 84 ARG A O 1
ATOM 663 N N . PRO A 1 85 ? -0.44 2.99 -12.891 1 97.44 85 PRO A N 1
ATOM 664 C CA . PRO A 1 85 ? -0.371 3.379 -11.477 1 97.44 85 PRO A CA 1
ATOM 665 C C . PRO A 1 85 ? 0.931 2.943 -10.812 1 97.44 85 PRO A C 1
ATOM 667 O O . PRO A 1 85 ? 1.454 1.868 -11.109 1 97.44 85 PRO A O 1
ATOM 670 N N . PHE A 1 86 ? 1.474 3.814 -10.047 1 98 86 PHE A N 1
ATOM 671 C CA . PHE A 1 86 ? 2.699 3.615 -9.281 1 98 86 PHE A CA 1
ATOM 672 C C . PHE A 1 86 ? 2.463 3.881 -7.797 1 98 86 PHE A C 1
ATOM 674 O O . PHE A 1 86 ? 1.775 4.84 -7.438 1 98 86 PHE A O 1
ATOM 681 N N . SER A 1 87 ? 3.012 2.979 -6.965 1 98.56 87 SER A N 1
ATOM 682 C CA . SER A 1 87 ? 2.746 3.113 -5.535 1 98.56 87 SER A CA 1
ATOM 683 C C . SER A 1 87 ? 3.949 2.674 -4.707 1 98.56 87 SER A C 1
ATOM 685 O O . SER A 1 87 ? 4.598 1.675 -5.023 1 98.56 87 SER A O 1
ATOM 687 N N . LEU A 1 88 ? 4.285 3.438 -3.732 1 97.81 88 LEU A N 1
ATOM 688 C CA . LEU A 1 88 ? 5.32 3.113 -2.758 1 97.81 88 LEU A CA 1
ATOM 689 C C . LEU A 1 88 ? 4.859 3.439 -1.342 1 97.81 88 LEU A C 1
ATOM 691 O O . LEU A 1 88 ? 4.023 4.328 -1.146 1 97.81 88 LEU A O 1
ATOM 695 N N . VAL A 1 89 ? 5.426 2.705 -0.393 1 96.88 89 VAL A N 1
ATOM 696 C CA . VAL A 1 89 ? 5.164 3.018 1.008 1 96.88 89 VAL A CA 1
ATOM 697 C C . VAL A 1 89 ? 5.98 4.238 1.425 1 96.88 89 VAL A C 1
ATOM 699 O O . VAL A 1 89 ? 7.137 4.391 1.019 1 96.88 89 VAL A O 1
ATOM 702 N N . HIS A 1 90 ? 5.414 5.133 2.221 1 96.94 90 HIS A N 1
ATOM 703 C CA . HIS A 1 90 ? 6.035 6.336 2.771 1 96.94 90 HIS A CA 1
ATOM 704 C C . HIS A 1 90 ? 5.688 6.504 4.246 1 96.94 90 HIS A C 1
ATOM 706 O O . HIS A 1 90 ? 4.668 5.988 4.715 1 96.94 90 HIS A O 1
ATOM 712 N N . TYR A 1 91 ? 6.559 7.281 4.906 1 97.31 91 TYR A N 1
ATOM 713 C CA . TYR A 1 91 ? 6.219 7.754 6.246 1 97.31 91 TYR A CA 1
ATOM 714 C C . TYR A 1 91 ? 5.164 8.852 6.184 1 97.31 91 TYR A C 1
ATOM 716 O O . TYR A 1 91 ? 5.199 9.711 5.297 1 97.31 91 TYR A O 1
ATOM 724 N N . HIS A 1 92 ? 4.262 8.75 7.172 1 98.19 92 HIS A N 1
ATOM 725 C CA . HIS A 1 92 ? 3.354 9.883 7.32 1 98.19 92 HIS A CA 1
ATOM 726 C C . HIS A 1 92 ? 3.09 10.195 8.789 1 98.19 92 HIS A C 1
ATOM 728 O O . HIS A 1 92 ? 3.383 9.375 9.664 1 98.19 92 HIS A O 1
ATOM 734 N N . VAL A 1 93 ? 2.66 11.391 9.055 1 98.44 93 VAL A N 1
ATOM 735 C CA . VAL A 1 93 ? 2.102 11.781 10.344 1 98.44 93 VAL A CA 1
ATOM 736 C C . VAL A 1 93 ? 0.777 12.508 10.141 1 98.44 93 VAL A C 1
ATOM 738 O O . VAL A 1 93 ? 0.642 13.312 9.211 1 98.44 93 VAL A O 1
ATOM 741 N N . SER A 1 94 ? -0.195 12.125 10.938 1 98.38 94 SER A N 1
ATOM 742 C CA . SER A 1 94 ? -1.46 12.852 10.906 1 98.38 94 SER A CA 1
ATOM 743 C C . SER A 1 94 ? -1.329 14.219 11.57 1 98.38 94 SER A C 1
ATOM 745 O O . SER A 1 94 ? -0.679 14.352 12.609 1 98.38 94 SER A O 1
ATOM 747 N N . THR A 1 95 ? -2.014 15.227 11.047 1 97.88 95 THR A N 1
ATOM 748 C CA . THR A 1 95 ? -2.023 16.547 11.672 1 97.88 95 THR A CA 1
ATOM 749 C C . THR A 1 95 ? -2.568 16.469 13.094 1 97.88 95 THR A C 1
ATOM 751 O O . THR A 1 95 ? -2.256 17.312 13.938 1 97.88 95 THR A O 1
ATOM 754 N N . ASP A 1 96 ? -3.279 15.438 13.383 1 97.5 96 ASP A N 1
ATOM 755 C CA . ASP A 1 96 ? -3.83 15.266 14.719 1 97.5 96 ASP A CA 1
ATOM 756 C C . ASP A 1 96 ? -2.719 15.078 15.75 1 97.5 96 ASP A C 1
ATOM 758 O O . ASP A 1 96 ? -2.914 15.336 16.938 1 97.5 96 ASP A O 1
ATOM 762 N N . ARG A 1 97 ? -1.601 14.68 15.297 1 97.19 97 ARG A N 1
ATOM 763 C CA . ARG A 1 97 ? -0.505 14.375 16.219 1 97.19 97 ARG A CA 1
ATOM 764 C C . ARG A 1 97 ? 0.414 15.578 16.391 1 97.19 97 ARG A C 1
ATOM 766 O O . ARG A 1 97 ? 1.29 15.57 17.266 1 97.19 97 ARG A O 1
ATOM 773 N N . CYS A 1 98 ? 0.248 16.484 15.562 1 97 98 CYS A N 1
ATOM 774 C CA . CYS A 1 98 ? 1.197 17.594 15.547 1 97 98 CYS A CA 1
ATOM 775 C C . CYS A 1 98 ? 0.64 18.797 16.297 1 97 98 CYS A C 1
ATOM 777 O O . CYS A 1 98 ? -0.388 19.359 15.906 1 97 98 CYS A O 1
ATOM 779 N N . GLU A 1 99 ? 1.37 19.188 17.25 1 93.94 99 GLU A N 1
ATOM 780 C CA . GLU A 1 99 ? 0.976 20.391 17.984 1 93.94 99 GLU A CA 1
ATOM 781 C C . GLU A 1 99 ? 1.092 21.641 17.125 1 93.94 99 GLU A C 1
ATOM 783 O O . GLU A 1 99 ? 1.995 21.734 16.297 1 93.94 99 GLU A O 1
ATOM 788 N N . GLY A 1 100 ? 0.177 22.547 17.281 1 91.62 100 GLY A N 1
ATOM 789 C CA . GLY A 1 100 ? 0.253 23.812 16.578 1 91.62 100 GLY A CA 1
ATOM 790 C C . GLY A 1 100 ? -0.365 23.766 15.195 1 91.62 100 GLY A C 1
ATOM 791 O O . GLY A 1 100 ? -0.41 24.781 14.492 1 91.62 100 GLY A O 1
ATOM 792 N N . MET A 1 101 ? -0.788 22.609 14.805 1 92.94 101 MET A N 1
ATOM 793 C CA . MET A 1 101 ? -1.436 22.484 13.5 1 92.94 101 MET A CA 1
ATOM 794 C C . MET A 1 101 ? -2.941 22.281 13.656 1 92.94 101 MET A C 1
ATOM 796 O O . MET A 1 101 ? -3.402 21.781 14.68 1 92.94 101 MET A O 1
ATOM 800 N N . GLU A 1 102 ? -3.598 22.75 12.594 1 94 102 GLU A N 1
ATOM 801 C CA . GLU A 1 102 ? -5.023 22.438 12.555 1 94 102 GLU A CA 1
ATOM 802 C C . GLU A 1 102 ? -5.258 20.938 12.523 1 94 102 GLU A C 1
ATOM 804 O O . GLU A 1 102 ? -4.613 20.219 11.758 1 94 102 GLU A O 1
ATOM 809 N N . LYS A 1 103 ? -6.172 20.516 13.375 1 95.5 103 LYS A N 1
ATOM 810 C CA . LYS A 1 103 ? -6.449 19.094 13.484 1 95.5 103 LYS A CA 1
ATOM 811 C C . LYS A 1 103 ? -7.496 18.656 12.469 1 95.5 103 LYS A C 1
ATOM 813 O O . LYS A 1 103 ? -8.672 18.484 12.805 1 95.5 103 LYS A O 1
ATOM 818 N N . THR A 1 104 ? -7.07 18.344 11.273 1 95.81 104 THR A N 1
ATOM 819 C CA . THR A 1 104 ? -7.961 17.953 10.188 1 95.81 104 THR A CA 1
ATOM 820 C C . THR A 1 104 ? -7.859 16.453 9.914 1 95.81 104 THR A C 1
ATOM 822 O O . THR A 1 104 ? -8.664 15.891 9.164 1 95.81 104 THR A O 1
ATOM 825 N N . GLY A 1 105 ? -6.879 15.805 10.5 1 97.62 105 GLY A N 1
ATOM 826 C CA . GLY A 1 105 ? -6.664 14.383 10.25 1 97.62 105 GLY A CA 1
ATOM 827 C C . GLY A 1 105 ? -5.98 14.109 8.922 1 97.62 105 GLY A C 1
ATOM 828 O O . GLY A 1 105 ? -5.891 12.961 8.492 1 97.62 105 GLY A O 1
ATOM 829 N N . GLU A 1 106 ? -5.531 15.125 8.258 1 98.31 106 GLU A N 1
ATOM 830 C CA . GLU A 1 106 ? -4.824 14.969 6.984 1 98.31 106 GLU A CA 1
ATOM 831 C C . GLU A 1 106 ? -3.398 14.477 7.203 1 98.31 106 GLU A C 1
ATOM 833 O O . GLU A 1 106 ? -2.734 14.883 8.156 1 98.31 106 GLU A O 1
ATOM 838 N N . PRO A 1 107 ? -2.938 13.633 6.391 1 98.5 107 PRO A N 1
ATOM 839 C CA . PRO A 1 107 ? -1.572 13.125 6.539 1 98.5 107 PRO A CA 1
ATOM 840 C C . PRO A 1 107 ? -0.525 14.062 5.941 1 98.5 107 PRO A C 1
ATOM 842 O O . PRO A 1 107 ? -0.774 14.688 4.91 1 98.5 107 PRO A O 1
ATOM 845 N N . ILE A 1 108 ? 0.58 14.102 6.566 1 98.5 108 ILE A N 1
ATOM 846 C CA . ILE A 1 108 ? 1.783 14.758 6.062 1 98.5 108 ILE A CA 1
ATOM 847 C C . ILE A 1 108 ? 2.867 13.711 5.801 1 98.5 108 ILE A C 1
ATOM 849 O O . ILE A 1 108 ? 3.176 12.898 6.676 1 98.5 108 ILE A O 1
ATOM 853 N N . LEU A 1 109 ? 3.418 13.781 4.637 1 97.94 109 LEU A N 1
ATOM 854 C CA . LEU A 1 109 ? 4.461 12.844 4.223 1 97.94 109 LEU A CA 1
ATOM 855 C C . LEU A 1 109 ? 5.785 13.57 4.008 1 97.94 109 LEU A C 1
ATOM 857 O O . LEU A 1 109 ? 5.809 14.789 3.834 1 97.94 109 LEU A O 1
ATOM 861 N N . ILE A 1 110 ? 6.785 12.766 4.066 1 97.06 110 ILE A N 1
ATOM 862 C CA . ILE A 1 110 ? 8.086 13.195 3.566 1 97.06 110 ILE A CA 1
ATOM 863 C C . ILE A 1 110 ? 8.391 12.484 2.25 1 97.06 110 ILE A C 1
ATOM 865 O O . ILE A 1 110 ? 8.289 11.258 2.164 1 97.06 110 ILE A O 1
ATOM 869 N N . VAL A 1 111 ? 8.727 13.297 1.216 1 96 111 VAL A N 1
ATOM 870 C CA . VAL A 1 111 ? 9.008 12.719 -0.095 1 96 111 VAL A CA 1
ATOM 871 C C . VAL A 1 111 ? 10.383 13.188 -0.579 1 96 111 VAL A C 1
ATOM 873 O O . VAL A 1 111 ? 10.68 14.383 -0.546 1 96 111 VAL A O 1
ATOM 876 N N . VAL A 1 112 ? 11.156 12.242 -0.987 1 94.56 112 VAL A N 1
ATOM 877 C CA . VAL A 1 112 ? 12.453 12.531 -1.576 1 94.56 112 VAL A CA 1
ATOM 878 C C . VAL A 1 112 ? 12.273 13.172 -2.949 1 94.56 112 VAL A C 1
ATOM 880 O O . VAL A 1 112 ? 11.453 12.711 -3.752 1 94.56 112 VAL A O 1
ATOM 883 N N . ASP A 1 113 ? 13.07 14.141 -3.275 1 94.06 113 ASP A N 1
ATOM 884 C CA . ASP A 1 113 ? 12.906 14.898 -4.512 1 94.06 113 ASP A CA 1
ATOM 885 C C . ASP A 1 113 ? 13.125 14.008 -5.734 1 94.06 113 ASP A C 1
ATOM 887 O O . ASP A 1 113 ? 12.453 14.172 -6.754 1 94.06 113 ASP A O 1
ATOM 891 N N . LYS A 1 114 ? 13.969 13.07 -5.574 1 90.19 114 LYS A N 1
ATOM 892 C CA . LYS A 1 114 ? 14.32 12.234 -6.719 1 90.19 114 LYS A CA 1
ATOM 893 C C . LYS A 1 114 ? 13.375 11.047 -6.836 1 90.19 114 LYS A C 1
ATOM 895 O O . LYS A 1 114 ? 13.492 10.234 -7.762 1 90.19 114 LYS A O 1
ATOM 900 N N . SER A 1 115 ? 12.492 10.953 -5.891 1 92.19 115 SER A N 1
ATOM 901 C CA . SER A 1 115 ? 11.5 9.891 -5.988 1 92.19 115 SER A CA 1
ATOM 902 C C . SER A 1 115 ? 10.734 9.961 -7.309 1 92.19 115 SER A C 1
ATOM 904 O O . SER A 1 115 ? 10.383 11.055 -7.77 1 92.19 115 SER A O 1
ATOM 906 N N . PRO A 1 116 ? 10.391 8.805 -7.863 1 92.44 116 PRO A N 1
ATOM 907 C CA . PRO A 1 116 ? 9.578 8.805 -9.078 1 92.44 116 PRO A CA 1
ATOM 908 C C . PRO A 1 116 ? 8.211 9.469 -8.875 1 92.44 116 PRO A C 1
ATOM 910 O O . PRO A 1 116 ? 7.535 9.812 -9.844 1 92.44 116 PRO A O 1
ATOM 913 N N . GLN A 1 117 ? 7.824 9.664 -7.684 1 96.19 117 GLN A N 1
ATOM 914 C CA . GLN A 1 117 ? 6.484 10.18 -7.426 1 96.19 117 GLN A CA 1
ATOM 915 C C . GLN A 1 117 ? 6.512 11.688 -7.168 1 96.19 117 GLN A C 1
ATOM 917 O O . GLN A 1 117 ? 5.465 12.336 -7.125 1 96.19 117 GLN A O 1
ATOM 922 N N . SER A 1 118 ? 7.684 12.234 -6.996 1 94 118 SER A N 1
ATOM 923 C CA . SER A 1 118 ? 7.824 13.641 -6.633 1 94 118 SER A CA 1
ATOM 924 C C . SER A 1 118 ? 7.281 14.555 -7.734 1 94 118 SER A C 1
ATOM 926 O O . SER A 1 118 ? 6.609 15.547 -7.449 1 94 118 SER A O 1
ATOM 928 N N . HIS A 1 119 ? 7.57 14.156 -8.906 1 90.62 119 HIS A N 1
ATOM 929 C CA . HIS A 1 119 ? 7.117 14.977 -10.023 1 90.62 119 HIS A CA 1
ATOM 930 C C . HIS A 1 119 ? 5.594 15.055 -10.07 1 90.62 119 HIS A C 1
ATOM 932 O O . HIS A 1 119 ? 5.027 16.141 -10.266 1 90.62 119 HIS A O 1
ATOM 938 N N . SER A 1 120 ? 4.988 13.922 -9.867 1 91.62 120 SER A N 1
ATOM 939 C CA . SER A 1 120 ? 3.531 13.867 -9.914 1 91.62 120 SER A CA 1
ATOM 940 C C . SER A 1 120 ? 2.91 14.758 -8.836 1 91.62 120 SER A C 1
ATOM 942 O O . SER A 1 120 ? 1.992 15.531 -9.117 1 91.62 120 SER A O 1
ATOM 944 N N . ILE A 1 121 ? 3.428 14.656 -7.688 1 93.19 121 ILE A N 1
ATOM 945 C CA . ILE A 1 121 ? 2.801 15.359 -6.578 1 93.19 121 ILE A CA 1
ATOM 946 C C . ILE A 1 121 ? 3.127 16.859 -6.668 1 93.19 121 ILE A C 1
ATOM 948 O O . ILE A 1 121 ? 2.285 17.703 -6.352 1 93.19 121 ILE A O 1
ATOM 952 N N . ARG A 1 122 ? 4.285 17.203 -7.129 1 91.31 122 ARG A N 1
ATOM 953 C CA . ARG A 1 122 ? 4.684 18.609 -7.258 1 91.31 122 ARG A CA 1
ATOM 954 C C . ARG A 1 122 ? 3.838 19.328 -8.305 1 91.31 122 ARG A C 1
ATOM 956 O O . ARG A 1 122 ? 3.566 20.516 -8.172 1 91.31 122 ARG A O 1
ATOM 963 N N . ASN A 1 123 ? 3.424 18.609 -9.266 1 90.62 123 ASN A N 1
ATOM 964 C CA . ASN A 1 123 ? 2.664 19.219 -10.352 1 90.62 123 ASN A CA 1
ATOM 965 C C . ASN A 1 123 ? 1.166 18.969 -10.195 1 90.62 123 ASN A C 1
ATOM 967 O O . ASN A 1 123 ? 0.409 19.094 -11.156 1 90.62 123 ASN A O 1
ATOM 971 N N . ASN A 1 124 ? 0.778 18.562 -9.117 1 89.69 124 ASN A N 1
ATOM 972 C CA . ASN A 1 124 ? -0.622 18.344 -8.773 1 89.69 124 ASN A CA 1
ATOM 973 C C . ASN A 1 124 ? -1.261 17.297 -9.688 1 89.69 124 ASN A C 1
ATOM 975 O O . ASN A 1 124 ? -2.398 17.469 -10.133 1 89.69 124 ASN A O 1
ATOM 979 N N . GLY A 1 125 ? -0.448 16.312 -10.047 1 90.5 125 GLY A N 1
ATOM 980 C CA . GLY A 1 125 ? -1.007 15.195 -10.781 1 90.5 125 GLY A CA 1
ATOM 981 C C . GLY A 1 125 ? -1.948 14.344 -9.953 1 90.5 125 GLY A C 1
ATOM 982 O O . GLY A 1 125 ? -2.031 14.508 -8.734 1 90.5 125 GLY A O 1
ATOM 983 N N . PRO A 1 126 ? -2.746 13.461 -10.656 1 94 126 PRO A N 1
ATOM 984 C CA . PRO A 1 126 ? -3.621 12.562 -9.906 1 94 126 PRO A CA 1
ATOM 985 C C . PRO A 1 126 ? -2.861 11.719 -8.875 1 94 126 PRO A C 1
ATOM 987 O O . PRO A 1 126 ? -1.835 11.125 -9.203 1 94 126 PRO A O 1
ATOM 990 N N . ALA A 1 127 ? -3.324 11.742 -7.684 1 96.19 127 ALA A N 1
ATOM 991 C CA . ALA A 1 127 ? -2.666 11.016 -6.598 1 96.19 127 ALA A CA 1
ATOM 992 C C . ALA A 1 127 ? -3.676 10.578 -5.539 1 96.19 127 ALA A C 1
ATOM 994 O O . ALA A 1 127 ? -4.777 11.133 -5.461 1 96.19 127 ALA A O 1
ATOM 995 N N . SER A 1 128 ? -3.391 9.57 -4.859 1 97.94 128 SER A N 1
ATOM 996 C CA . SER A 1 128 ? -4.156 9.086 -3.715 1 97.94 128 SER A CA 1
ATOM 997 C C . SER A 1 128 ? -3.24 8.508 -2.641 1 97.94 128 SER A C 1
ATOM 999 O O . SER A 1 128 ? -2.027 8.414 -2.836 1 97.94 128 SER A O 1
ATOM 1001 N N . PHE A 1 129 ? -3.877 8.258 -1.562 1 97.81 129 PHE A N 1
ATOM 1002 C CA . PHE A 1 129 ? -3.219 7.801 -0.344 1 97.81 129 PHE A CA 1
ATOM 1003 C C . PHE A 1 129 ? -3.975 6.629 0.27 1 97.81 129 PHE A C 1
ATOM 1005 O O . PHE A 1 129 ? -5.184 6.715 0.502 1 97.81 129 PHE A O 1
ATOM 1012 N N . SER A 1 130 ? -3.225 5.48 0.479 1 98.56 130 SER A N 1
ATOM 1013 C CA . SER A 1 130 ? -3.928 4.309 0.991 1 98.56 130 SER A CA 1
ATOM 1014 C C . SER A 1 130 ? -3.342 3.85 2.322 1 98.56 130 SER A C 1
ATOM 1016 O O . SER A 1 130 ? -2.121 3.859 2.508 1 98.56 130 SER A O 1
ATOM 1018 N N . ILE A 1 131 ? -4.246 3.422 3.223 1 98.06 131 ILE A N 1
ATOM 1019 C CA . ILE A 1 131 ? -3.838 2.934 4.535 1 98.06 131 ILE A CA 1
ATOM 1020 C C . ILE A 1 131 ? -4.668 1.707 4.91 1 98.06 131 ILE A C 1
ATOM 1022 O O . ILE A 1 131 ? -5.742 1.483 4.352 1 98.06 131 ILE A O 1
ATOM 1026 N N . ASN A 1 132 ? -4.117 0.948 5.707 1 96.56 132 ASN A N 1
ATOM 1027 C CA . ASN A 1 132 ? -4.789 -0.181 6.344 1 96.56 132 ASN A CA 1
ATOM 1028 C C . ASN A 1 132 ? -4.375 -0.333 7.805 1 96.56 132 ASN A C 1
ATOM 1030 O O . ASN A 1 132 ? -3.426 0.312 8.25 1 96.56 132 ASN A O 1
ATOM 1034 N N . ASP A 1 133 ? -5.125 -1.081 8.531 1 94.19 133 ASP A N 1
ATOM 1035 C CA . ASP A 1 133 ? -4.836 -1.312 9.945 1 94.19 133 ASP A CA 1
ATOM 1036 C C . ASP A 1 133 ? -3.723 -2.344 10.117 1 94.19 133 ASP A C 1
ATOM 1038 O O . ASP A 1 133 ? -3.973 -3.551 10.055 1 94.19 133 ASP A O 1
ATOM 1042 N N . ASN A 1 134 ? -2.545 -1.914 10.406 1 91.5 134 ASN A N 1
ATOM 1043 C CA . ASN A 1 134 ? -1.376 -2.783 10.5 1 91.5 134 ASN A CA 1
ATOM 1044 C C . ASN A 1 134 ? -1.395 -3.613 11.781 1 91.5 134 ASN A C 1
ATOM 1046 O O . ASN A 1 134 ? -0.635 -4.574 11.914 1 91.5 134 ASN A O 1
ATOM 1050 N N . SER A 1 135 ? -2.234 -3.299 12.727 1 91.19 135 SER A N 1
ATOM 1051 C CA . SER A 1 135 ? -2.295 -4.043 13.984 1 91.19 135 SER A CA 1
ATOM 1052 C C . SER A 1 135 ? -3.076 -5.34 13.82 1 91.19 135 SER A C 1
ATOM 1054 O O . SER A 1 135 ? -3.006 -6.227 14.672 1 91.19 135 SER A O 1
ATOM 1056 N N . ILE A 1 136 ? -3.773 -5.379 12.734 1 90.25 136 ILE A N 1
ATOM 1057 C CA . ILE A 1 136 ? -4.566 -6.574 12.469 1 90.25 136 ILE A CA 1
ATOM 1058 C C . ILE A 1 136 ? -3.689 -7.645 11.828 1 90.25 136 ILE A C 1
ATOM 1060 O O . ILE A 1 136 ? -3.008 -7.387 10.836 1 90.25 136 ILE A O 1
ATOM 1064 N N . GLN A 1 137 ? -3.693 -8.805 12.375 1 86.81 137 GLN A N 1
ATOM 1065 C CA . GLN A 1 137 ? -2.85 -9.898 11.891 1 86.81 137 GLN A CA 1
ATOM 1066 C C . GLN A 1 137 ? -3.23 -10.297 10.469 1 86.81 137 GLN A C 1
ATOM 1068 O O . GLN A 1 137 ? -2.367 -10.398 9.594 1 86.81 137 GLN A O 1
ATOM 1073 N N . TYR A 1 138 ? -4.539 -10.492 10.352 1 90.81 138 TYR A N 1
ATOM 1074 C CA . TYR A 1 138 ? -5.07 -10.844 9.039 1 90.81 138 TYR A CA 1
ATOM 1075 C C . TYR A 1 138 ? -5.613 -9.609 8.328 1 90.81 138 TYR A C 1
ATOM 1077 O O . TYR A 1 138 ? -6.766 -9.219 8.539 1 90.81 138 TYR A O 1
ATOM 1085 N N . LYS A 1 139 ? -4.832 -9.055 7.445 1 90.12 139 LYS A N 1
ATOM 1086 C CA . LYS A 1 139 ? -5.027 -7.707 6.918 1 90.12 139 LYS A CA 1
ATOM 1087 C C . LYS A 1 139 ? -6.391 -7.574 6.246 1 90.12 139 LYS A C 1
ATOM 1089 O O . LYS A 1 139 ? -7.008 -6.508 6.285 1 90.12 139 LYS A O 1
ATOM 1094 N N . MET A 1 140 ? -6.887 -8.648 5.699 1 90 140 MET A N 1
ATOM 1095 C CA . MET A 1 140 ? -8.172 -8.586 5.016 1 90 140 MET A CA 1
ATOM 1096 C C . MET A 1 140 ? -9.32 -8.438 6.016 1 90 140 MET A C 1
ATOM 1098 O O . MET A 1 140 ? -10.445 -8.125 5.633 1 90 140 MET A O 1
ATOM 1102 N N . ASN A 1 141 ? -8.992 -8.641 7.254 1 91.12 141 ASN A N 1
ATOM 1103 C CA . ASN A 1 141 ? -10 -8.508 8.297 1 91.12 141 ASN A CA 1
ATOM 1104 C C . ASN A 1 141 ? -10.023 -7.09 8.867 1 91.12 141 ASN A C 1
ATOM 1106 O O . ASN A 1 141 ? -10.836 -6.781 9.742 1 91.12 141 ASN A O 1
ATOM 1110 N N . GLY A 1 142 ? -9.164 -6.281 8.367 1 93.94 142 GLY A N 1
ATOM 1111 C CA . GLY A 1 142 ? -9.117 -4.895 8.812 1 93.94 142 GLY A CA 1
ATOM 1112 C C . GLY A 1 142 ? -9.594 -3.914 7.758 1 93.94 142 GLY A C 1
ATOM 1113 O O . GLY A 1 142 ? -9.727 -4.27 6.586 1 93.94 142 GLY A O 1
ATOM 1114 N N . VAL A 1 143 ? -9.812 -2.74 8.234 1 96 143 VAL A N 1
ATOM 1115 C CA . VAL A 1 143 ? -10.242 -1.665 7.344 1 96 143 VAL A CA 1
ATOM 1116 C C . VAL A 1 143 ? -9.133 -1.344 6.348 1 96 143 VAL A C 1
ATOM 1118 O O . VAL A 1 143 ? -7.949 -1.357 6.703 1 96 143 VAL A O 1
ATOM 1121 N N . ARG A 1 144 ? -9.508 -1.109 5.137 1 96.69 144 ARG A N 1
ATOM 1122 C CA . ARG A 1 144 ? -8.656 -0.674 4.035 1 96.69 144 ARG A CA 1
ATOM 1123 C C . ARG A 1 144 ? -9.258 0.523 3.312 1 96.69 144 ARG A C 1
ATOM 1125 O O . ARG A 1 144 ? -10.422 0.482 2.9 1 96.69 144 ARG A O 1
ATOM 1132 N N . SER A 1 145 ? -8.445 1.552 3.182 1 98.5 145 SER A N 1
ATOM 1133 C CA . SER A 1 145 ? -9.07 2.758 2.645 1 98.5 145 SER A CA 1
ATOM 1134 C C . SER A 1 145 ? -8.102 3.521 1.742 1 98.5 145 SER A C 1
ATOM 1136 O O . SER A 1 145 ? -6.887 3.475 1.94 1 98.5 145 SER A O 1
ATOM 1138 N N . THR A 1 146 ? -8.656 4.125 0.794 1 98.75 146 THR A N 1
ATOM 1139 C CA . THR A 1 146 ? -7.949 5.051 -0.083 1 98.75 146 THR A CA 1
ATOM 1140 C C . THR A 1 146 ? -8.492 6.469 0.073 1 98.75 146 THR A C 1
ATOM 1142 O O . THR A 1 146 ? -9.703 6.68 0.035 1 98.75 146 THR A O 1
ATOM 1145 N N . PHE A 1 147 ? -7.594 7.379 0.276 1 98.69 147 PHE A N 1
ATOM 1146 C CA . PHE A 1 147 ? -7.887 8.805 0.359 1 98.69 147 PHE A CA 1
ATOM 1147 C C . PHE A 1 147 ? -7.445 9.523 -0.911 1 98.69 147 PHE A C 1
ATOM 1149 O O . PHE A 1 147 ? -6.312 9.352 -1.363 1 98.69 147 PHE A O 1
ATOM 1156 N N . TYR A 1 148 ? -8.359 10.273 -1.418 1 97.56 148 TYR A N 1
ATOM 1157 C CA . TYR A 1 148 ? -8.078 11.07 -2.609 1 97.56 148 TYR A CA 1
ATOM 1158 C C . TYR A 1 148 ? -7.855 12.531 -2.248 1 97.56 148 TYR A C 1
ATOM 1160 O O . TYR A 1 148 ? -8.398 13.023 -1.253 1 97.56 148 TYR A O 1
ATOM 1168 N N . GLY A 1 149 ? -7.047 13.156 -3.084 1 96.69 149 GLY A N 1
ATOM 1169 C CA . GLY A 1 149 ? -6.887 14.586 -2.904 1 96.69 149 GLY A CA 1
ATOM 1170 C C . GLY A 1 149 ? -5.664 15.148 -3.609 1 96.69 149 GLY A C 1
ATOM 1171 O O . GLY A 1 149 ? -5.16 14.539 -4.559 1 96.69 149 GLY A O 1
ATOM 1172 N N . SER A 1 150 ? -5.336 16.344 -3.26 1 95.88 150 SER A N 1
ATOM 1173 C CA . SER A 1 150 ? -4.156 17.016 -3.789 1 95.88 150 SER A CA 1
ATOM 1174 C C . SER A 1 150 ? -3.1 17.203 -2.709 1 95.88 150 SER A C 1
ATOM 1176 O O . SER A 1 150 ? -3.428 17.344 -1.529 1 95.88 150 SER A O 1
ATOM 1178 N N . PHE A 1 151 ? -1.866 17.203 -3.168 1 96.69 151 PHE A N 1
ATOM 1179 C CA . PHE A 1 151 ? -0.769 17.359 -2.223 1 96.69 151 PHE A CA 1
ATOM 1180 C C . PHE A 1 151 ? -0.251 18.797 -2.227 1 96.69 151 PHE A C 1
ATOM 1182 O O . PHE A 1 151 ? -0.048 19.375 -3.289 1 96.69 151 PHE A O 1
ATOM 1189 N N . GLU A 1 152 ? -0.07 19.297 -1.033 1 96.62 152 GLU A N 1
ATOM 1190 C CA . GLU A 1 152 ? 0.464 20.641 -0.845 1 96.62 152 GLU A CA 1
ATOM 1191 C C . GLU A 1 152 ? 1.781 20.609 -0.076 1 96.62 152 GLU A C 1
ATOM 1193 O O . GLU A 1 152 ? 1.859 20.031 1.01 1 96.62 152 GLU A O 1
ATOM 1198 N N . GLU A 1 153 ? 2.752 21.25 -0.695 1 97.44 153 GLU A N 1
ATOM 1199 C CA . GLU A 1 153 ? 4.023 21.359 0.016 1 97.44 153 GLU A CA 1
ATOM 1200 C C . GLU A 1 153 ? 3.873 22.156 1.307 1 97.44 153 GLU A C 1
ATOM 1202 O O . GLU A 1 153 ? 3.189 23.188 1.331 1 97.44 153 GLU A O 1
ATOM 1207 N N . GLN A 1 154 ? 4.473 21.625 2.379 1 97.5 154 GLN A N 1
ATOM 1208 C CA . GLN A 1 154 ? 4.445 22.297 3.674 1 97.5 154 GLN A CA 1
ATOM 1209 C C . GLN A 1 154 ? 5.809 22.906 4.008 1 97.5 154 GLN A C 1
ATOM 1211 O O . GLN A 1 154 ? 6.848 22.312 3.713 1 97.5 154 GLN A O 1
ATOM 1216 N N . GLN A 1 155 ? 5.766 24.062 4.617 1 97.06 155 GLN A N 1
ATOM 1217 C CA . GLN A 1 155 ? 7.004 24.625 5.152 1 97.06 155 GLN A CA 1
ATOM 1218 C C . GLN A 1 155 ? 7.57 23.734 6.254 1 97.06 155 GLN A C 1
ATOM 1220 O O . GLN A 1 155 ? 6.84 23.297 7.145 1 97.06 155 GLN A O 1
ATOM 1225 N N . PRO A 1 156 ? 8.797 23.484 6.133 1 97.62 156 PRO A N 1
ATOM 1226 C CA . PRO A 1 156 ? 9.414 22.641 7.164 1 97.62 156 PRO A CA 1
ATOM 1227 C C . PRO A 1 156 ? 9.711 23.406 8.453 1 97.62 156 PRO A C 1
ATOM 1229 O O . PRO A 1 156 ? 10.883 23.594 8.805 1 97.62 156 PRO A O 1
ATOM 1232 N N . THR A 1 157 ? 8.742 23.781 9.18 1 97.19 157 THR A N 1
ATOM 1233 C CA . THR A 1 157 ? 8.906 24.484 10.445 1 97.19 157 THR A CA 1
ATOM 1234 C C . THR A 1 157 ? 9.547 23.562 11.492 1 97.19 157 THR A C 1
ATOM 1236 O O . THR A 1 157 ? 9.531 22.344 11.344 1 97.19 157 THR A O 1
ATOM 1239 N N . ASP A 1 158 ? 10.102 24.141 12.508 1 96.5 158 ASP A N 1
ATOM 1240 C CA . ASP A 1 158 ? 10.68 23.359 13.602 1 96.5 158 ASP A CA 1
ATOM 1241 C C . ASP A 1 158 ? 9.617 22.5 14.281 1 96.5 158 ASP A C 1
ATOM 1243 O O . ASP A 1 158 ? 9.898 21.375 14.703 1 96.5 158 ASP A O 1
ATOM 1247 N N . GLU A 1 159 ? 8.445 23.016 14.375 1 97 159 GLU A N 1
ATOM 1248 C CA . GLU A 1 159 ? 7.355 22.281 14.992 1 97 159 GLU A CA 1
ATOM 1249 C C . GLU A 1 159 ? 7.008 21.031 14.188 1 97 159 GLU A C 1
ATOM 1251 O O . GLU A 1 159 ? 6.805 19.953 14.75 1 97 159 GLU A O 1
ATOM 1256 N N . LEU A 1 160 ? 6.949 21.172 12.875 1 97.94 160 LEU A N 1
ATOM 1257 C CA . LEU A 1 160 ? 6.625 20.031 12.023 1 97.94 160 LEU A CA 1
ATOM 1258 C C . LEU A 1 160 ? 7.75 19 12.031 1 97.94 160 LEU A C 1
ATOM 1260 O O . LEU A 1 160 ? 7.492 17.797 12.094 1 97.94 160 LEU A O 1
ATOM 1264 N N . LYS A 1 161 ? 8.961 19.5 11.984 1 98.12 161 LYS A N 1
ATOM 1265 C CA . LYS A 1 161 ? 10.109 18.609 12.062 1 98.12 161 LYS A CA 1
ATOM 1266 C C . LYS A 1 161 ? 10.094 17.797 13.359 1 98.12 161 LYS A C 1
ATOM 1268 O O . LYS A 1 161 ? 10.289 16.578 13.336 1 98.12 161 LYS A O 1
ATOM 1273 N N . LYS A 1 162 ? 9.859 18.469 14.43 1 97.75 162 LYS A N 1
ATOM 1274 C CA . LYS A 1 162 ? 9.812 17.812 15.727 1 97.75 162 LYS A CA 1
ATOM 1275 C C . LYS A 1 162 ? 8.68 16.781 15.781 1 97.75 162 LYS A C 1
ATOM 1277 O O . LYS A 1 162 ? 8.867 15.672 16.281 1 97.75 162 LYS A O 1
ATOM 1282 N N . CYS A 1 163 ? 7.574 17.141 15.305 1 98.44 163 CYS A N 1
ATOM 1283 C CA . CYS A 1 163 ? 6.438 16.234 15.281 1 98.44 163 CYS A CA 1
ATOM 1284 C C . CYS A 1 163 ? 6.758 14.984 14.484 1 98.44 163 CYS A C 1
ATOM 1286 O O . CYS A 1 163 ? 6.57 13.867 14.969 1 98.44 163 CYS A O 1
ATOM 1288 N N . PHE A 1 164 ? 7.207 15.219 13.273 1 98.38 164 PHE A N 1
ATOM 1289 C CA . PHE A 1 164 ? 7.52 14.094 12.398 1 98.38 164 PHE A CA 1
ATOM 1290 C C . PHE A 1 164 ? 8.539 13.164 13.055 1 98.38 164 PHE A C 1
ATOM 1292 O O . PHE A 1 164 ? 8.375 11.945 13.031 1 98.38 164 PHE A O 1
ATOM 1299 N N . LEU A 1 165 ? 9.531 13.719 13.719 1 97.88 165 LEU A N 1
ATOM 1300 C CA . LEU A 1 165 ? 10.594 12.93 14.344 1 97.88 165 LEU A CA 1
ATOM 1301 C C . LEU A 1 165 ? 10.086 12.227 15.594 1 97.88 165 LEU A C 1
ATOM 1303 O O . LEU A 1 165 ? 10.625 11.188 15.992 1 97.88 165 LEU A O 1
ATOM 1307 N N . SER A 1 166 ? 9.109 12.766 16.188 1 98 166 SER A N 1
ATOM 1308 C CA . SER A 1 166 ? 8.531 12.094 17.344 1 98 166 SER A CA 1
ATOM 1309 C C . SER A 1 166 ? 7.836 10.797 16.938 1 98 166 SER A C 1
ATOM 1311 O O . SER A 1 166 ? 7.789 9.844 17.719 1 98 166 SER A O 1
ATOM 1313 N N . VAL A 1 167 ? 7.328 10.789 15.711 1 97.38 167 VAL A N 1
ATOM 1314 C CA . VAL A 1 167 ? 6.625 9.617 15.195 1 97.38 167 VAL A CA 1
ATOM 1315 C C . VAL A 1 167 ? 7.605 8.695 14.477 1 97.38 167 VAL A C 1
ATOM 1317 O O . VAL A 1 167 ? 7.488 7.473 14.555 1 97.38 167 VAL A O 1
ATOM 1320 N N . HIS A 1 168 ? 8.539 9.312 13.805 1 97.19 168 HIS A N 1
ATOM 1321 C CA . HIS A 1 168 ? 9.555 8.594 13.039 1 97.19 168 HIS A CA 1
ATOM 1322 C C . HIS A 1 168 ? 10.961 8.984 13.477 1 97.19 168 HIS A C 1
ATOM 1324 O O . HIS A 1 168 ? 11.68 9.664 12.75 1 97.19 168 HIS A O 1
ATOM 1330 N N . PRO A 1 169 ? 11.406 8.398 14.555 1 96.06 169 PRO A N 1
ATOM 1331 C CA . PRO A 1 169 ? 12.711 8.812 15.086 1 96.06 169 PRO A CA 1
ATOM 1332 C C . PRO A 1 169 ? 13.875 8.391 14.195 1 96.06 169 PRO A C 1
ATOM 1334 O O . PRO A 1 169 ? 14.961 8.961 14.281 1 96.06 169 PRO A O 1
ATOM 1337 N N . ASP A 1 170 ? 13.641 7.48 13.336 1 93.44 170 ASP A N 1
ATOM 1338 C CA . ASP A 1 170 ? 14.688 6.969 12.453 1 93.44 170 ASP A CA 1
ATOM 1339 C C . ASP A 1 170 ? 14.836 7.844 11.211 1 93.44 170 ASP A C 1
ATOM 1341 O O . ASP A 1 170 ? 15.719 7.613 10.383 1 93.44 170 ASP A O 1
ATOM 1345 N N . SER A 1 171 ? 14.102 8.93 11.125 1 94.5 171 SER A N 1
ATOM 1346 C CA . SER A 1 171 ? 14.023 9.641 9.852 1 94.5 171 SER A CA 1
ATOM 1347 C C . SER A 1 171 ? 14.805 10.945 9.891 1 94.5 171 SER A C 1
ATOM 1349 O O . SER A 1 171 ? 14.531 11.867 9.125 1 94.5 171 SER A O 1
ATOM 1351 N N . GLN A 1 172 ? 15.773 11.078 10.75 1 94 172 GLN A N 1
ATOM 1352 C CA . GLN A 1 172 ? 16.531 12.312 10.859 1 94 172 GLN A CA 1
ATOM 1353 C C . GLN A 1 172 ? 17.172 12.703 9.523 1 94 172 GLN A C 1
ATOM 1355 O O . GLN A 1 172 ? 17.109 13.859 9.117 1 94 172 GLN A O 1
ATOM 1360 N N . ALA A 1 173 ? 17.656 11.734 8.844 1 91.31 173 ALA A N 1
ATOM 1361 C CA . ALA A 1 173 ? 18.359 11.992 7.582 1 91.31 173 ALA A CA 1
ATOM 1362 C C . ALA A 1 173 ? 17.375 12.422 6.496 1 91.31 173 ALA A C 1
ATOM 1364 O O . ALA A 1 173 ? 17.781 12.945 5.457 1 91.31 173 ALA A O 1
ATOM 1365 N N . LEU A 1 174 ? 16.109 12.211 6.703 1 93.62 174 LEU A N 1
ATOM 1366 C CA . LEU A 1 174 ? 15.102 12.516 5.695 1 93.62 174 LEU A CA 1
ATOM 1367 C C . LEU A 1 174 ? 14.477 13.891 5.949 1 93.62 174 LEU A C 1
ATOM 1369 O O . LEU A 1 174 ? 13.75 14.406 5.098 1 93.62 174 LEU A O 1
ATOM 1373 N N . ILE A 1 175 ? 14.805 14.477 7.074 1 96.75 175 ILE A N 1
ATOM 1374 C CA . ILE A 1 175 ? 14.211 15.766 7.395 1 96.75 175 ILE A CA 1
ATOM 1375 C C . ILE A 1 175 ? 14.695 16.812 6.402 1 96.75 175 ILE A C 1
ATOM 1377 O O . ILE A 1 175 ? 15.891 16.906 6.121 1 96.75 175 ILE A O 1
ATOM 1381 N N . PRO A 1 176 ? 13.719 17.578 5.871 1 96.88 176 PRO A N 1
ATOM 1382 C CA . PRO A 1 176 ? 14.117 18.594 4.895 1 96.88 176 PRO A CA 1
ATOM 1383 C C . PRO A 1 176 ? 15.234 19.5 5.418 1 96.88 176 PRO A C 1
ATOM 1385 O O . PRO A 1 176 ? 15.133 20.016 6.527 1 96.88 176 PRO A O 1
ATOM 1388 N N . GLY A 1 177 ? 16.266 19.594 4.645 1 94.19 177 GLY A N 1
ATOM 1389 C CA . GLY A 1 177 ? 17.375 20.469 4.973 1 94.19 177 GLY A CA 1
ATOM 1390 C C . GLY A 1 177 ? 18.5 19.766 5.695 1 94.19 177 GLY A C 1
ATOM 1391 O O . GLY A 1 177 ? 19.594 20.312 5.859 1 94.19 177 GLY A O 1
ATOM 1392 N N . PHE A 1 178 ? 18.297 18.594 6.141 1 93.19 178 PHE A N 1
ATOM 1393 C CA . PHE A 1 178 ? 19.297 17.891 6.938 1 93.19 178 PHE A CA 1
ATOM 1394 C C . PHE A 1 178 ? 20.406 17.344 6.055 1 93.19 178 PHE A C 1
ATOM 1396 O O . PHE A 1 178 ? 21.594 17.484 6.375 1 93.19 178 PHE A O 1
ATOM 1403 N N . ASN A 1 179 ? 20.062 16.641 4.984 1 90.31 179 ASN A N 1
ATOM 1404 C CA . ASN A 1 179 ? 21 16.016 4.066 1 90.31 179 ASN A CA 1
ATOM 1405 C C . ASN A 1 179 ? 20.906 16.609 2.668 1 90.31 179 ASN A C 1
ATOM 1407 O O . ASN A 1 179 ? 20 16.281 1.903 1 90.31 179 ASN A O 1
ATOM 1411 N N . PRO A 1 180 ? 21.875 17.344 2.273 1 91 180 PRO A N 1
ATOM 1412 C CA . PRO A 1 180 ? 21.812 18 0.967 1 91 180 PRO A CA 1
ATOM 1413 C C . PRO A 1 180 ? 21.875 17.016 -0.195 1 91 180 PRO A C 1
ATOM 1415 O O . PRO A 1 180 ? 21.453 17.344 -1.307 1 91 180 PRO A O 1
ATOM 1418 N N . LYS A 1 181 ? 22.391 15.891 0.03 1 88 181 LYS A N 1
ATOM 1419 C CA . LYS A 1 181 ? 22.516 14.891 -1.032 1 88 181 LYS A CA 1
ATOM 1420 C C . LYS A 1 181 ? 21.203 14.156 -1.241 1 88 181 LYS A C 1
ATOM 1422 O O . LYS A 1 181 ? 21.031 13.445 -2.236 1 88 181 LYS A O 1
ATOM 1427 N N . LEU A 1 182 ? 20.297 14.336 -0.278 1 89.75 182 LEU A N 1
ATOM 1428 C CA . LEU A 1 182 ? 18.984 13.703 -0.35 1 89.75 182 LEU A CA 1
ATOM 1429 C C . LEU A 1 182 ? 17.875 14.695 0.024 1 89.75 182 LEU A C 1
ATOM 1431 O O . LEU A 1 182 ? 17.25 14.555 1.07 1 89.75 182 LEU A O 1
ATOM 1435 N N . PRO A 1 183 ? 17.688 15.633 -0.872 1 94.56 183 PRO A N 1
ATOM 1436 C CA . PRO A 1 183 ? 16.672 16.625 -0.545 1 94.56 183 PRO A CA 1
ATOM 1437 C C . PRO A 1 183 ? 15.273 16.031 -0.458 1 94.56 183 PRO A C 1
ATOM 1439 O O . PRO A 1 183 ? 14.914 15.18 -1.265 1 94.56 183 PRO A O 1
ATOM 1442 N N . THR A 1 184 ? 14.586 16.453 0.534 1 96.62 184 THR A N 1
ATOM 1443 C CA . THR A 1 184 ? 13.227 16 0.776 1 96.62 184 THR A CA 1
ATOM 1444 C C . THR A 1 184 ? 12.297 17.188 1.019 1 96.62 184 THR A C 1
ATOM 1446 O O . THR A 1 184 ? 12.758 18.328 1.191 1 96.62 184 THR A O 1
ATOM 1449 N N . ARG A 1 185 ? 10.992 16.953 0.914 1 97.44 185 ARG A N 1
ATOM 1450 C CA . ARG A 1 185 ? 9.961 17.938 1.21 1 97.44 185 ARG A CA 1
ATOM 1451 C C . ARG A 1 185 ? 8.789 17.312 1.945 1 97.44 185 ARG A C 1
ATOM 1453 O O . ARG A 1 185 ? 8.516 16.109 1.778 1 97.44 185 ARG A O 1
ATOM 1460 N N . PHE A 1 186 ? 8.164 18.172 2.752 1 98 186 PHE A N 1
ATOM 1461 C CA . PHE A 1 186 ? 6.898 17.766 3.367 1 98 186 PHE A CA 1
ATOM 1462 C C . PHE A 1 186 ? 5.727 18.062 2.439 1 98 186 PHE A C 1
ATOM 1464 O O . PHE A 1 186 ? 5.668 19.125 1.822 1 98 186 PHE A O 1
ATOM 1471 N N . TYR A 1 187 ? 4.855 17.125 2.332 1 97.81 187 TYR A N 1
ATOM 1472 C CA . TYR A 1 187 ? 3.604 17.297 1.605 1 97.81 187 TYR A CA 1
ATOM 1473 C C . TYR A 1 187 ? 2.41 16.891 2.463 1 97.81 187 TYR A C 1
ATOM 1475 O O . TYR A 1 187 ? 2.459 15.883 3.168 1 97.81 187 TYR A O 1
ATOM 1483 N N . LYS A 1 188 ? 1.413 17.688 2.451 1 97.88 188 LYS A N 1
ATOM 1484 C CA . LYS A 1 188 ? 0.147 17.359 3.104 1 97.88 188 LYS A CA 1
ATOM 1485 C C . LYS A 1 188 ? -0.928 17.016 2.078 1 97.88 188 LYS A C 1
ATOM 1487 O O . LYS A 1 188 ? -1.06 17.688 1.057 1 97.88 188 LYS A O 1
ATOM 1492 N N . LEU A 1 189 ? -1.645 15.961 2.309 1 97.88 189 LEU A N 1
ATOM 1493 C CA . LEU A 1 189 ? -2.781 15.609 1.463 1 97.88 189 LEU A CA 1
ATOM 1494 C C . LEU A 1 189 ? -4.016 16.422 1.854 1 97.88 189 LEU A C 1
ATOM 1496 O O . LEU A 1 189 ? -4.531 16.266 2.965 1 97.88 189 LEU A O 1
ATOM 1500 N N . LYS A 1 190 ? -4.41 17.219 0.961 1 97.38 190 LYS A N 1
ATOM 1501 C CA . LYS A 1 190 ? -5.734 17.812 1.105 1 97.38 190 LYS A CA 1
ATOM 1502 C C . LYS A 1 190 ? -6.824 16.875 0.596 1 97.38 190 LYS A C 1
ATOM 1504 O O . LYS A 1 190 ? -7 16.719 -0.614 1 97.38 190 LYS A O 1
ATOM 1509 N N . ILE A 1 191 ? -7.594 16.344 1.537 1 98 191 ILE A N 1
ATOM 1510 C CA . ILE A 1 191 ? -8.492 15.227 1.23 1 98 191 ILE A CA 1
ATOM 1511 C C . ILE A 1 191 ? -9.734 15.758 0.522 1 98 191 ILE A C 1
ATOM 1513 O O . ILE A 1 191 ? -10.383 16.688 0.999 1 98 191 ILE A O 1
ATOM 1517 N N . SER A 1 192 ? -10.062 15.133 -0.616 1 97.19 192 SER A N 1
ATOM 1518 C CA . SER A 1 192 ? -11.266 15.492 -1.356 1 97.19 192 SER A CA 1
ATOM 1519 C C . SER A 1 192 ? -12.18 14.281 -1.539 1 97.19 192 SER A C 1
ATOM 1521 O O . SER A 1 192 ? -13.312 14.422 -2.008 1 97.19 192 SER A O 1
ATOM 1523 N N . GLY A 1 193 ? -11.719 13.102 -1.174 1 97.38 193 GLY A N 1
ATOM 1524 C CA . GLY A 1 193 ? -12.508 11.883 -1.249 1 97.38 193 GLY A CA 1
ATOM 1525 C C . GLY A 1 193 ? -11.914 10.734 -0.447 1 97.38 193 GLY A C 1
ATOM 1526 O O . GLY A 1 193 ? -10.711 10.719 -0.177 1 97.38 193 GLY A O 1
ATOM 1527 N N . ILE A 1 194 ? -12.797 9.844 -0.046 1 98.44 194 ILE A N 1
ATOM 1528 C CA . ILE A 1 194 ? -12.391 8.648 0.692 1 98.44 194 ILE A CA 1
ATOM 1529 C C . ILE A 1 194 ? -13.219 7.453 0.238 1 98.44 194 ILE A C 1
ATOM 1531 O O . ILE A 1 194 ? -14.438 7.566 0.053 1 98.44 194 ILE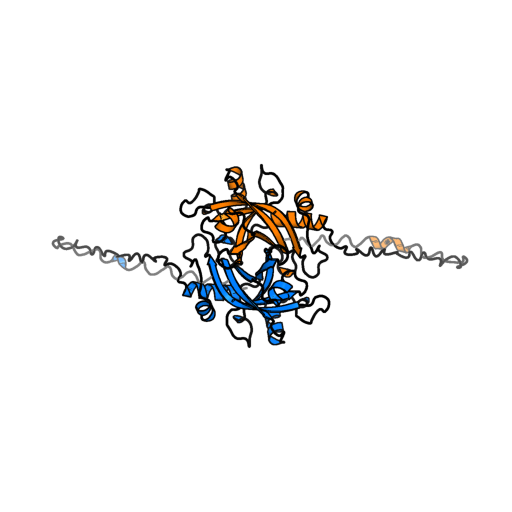 A O 1
ATOM 1535 N N . PHE A 1 195 ? -12.625 6.406 0.002 1 98.19 195 PHE A N 1
ATOM 1536 C CA . PHE A 1 195 ? -13.32 5.141 -0.2 1 98.19 195 PHE A CA 1
ATOM 1537 C C . PHE A 1 195 ? -12.859 4.098 0.81 1 98.19 195 PHE A C 1
ATOM 1539 O O . PHE A 1 195 ? -11.664 3.812 0.905 1 98.19 195 PHE A O 1
ATOM 1546 N N . ASN A 1 196 ? -13.828 3.574 1.494 1 98 196 ASN A N 1
ATOM 1547 C CA . ASN A 1 196 ? -13.547 2.689 2.619 1 98 196 ASN A CA 1
ATOM 1548 C C . ASN A 1 196 ? -14.047 1.271 2.355 1 98 196 ASN A C 1
ATOM 1550 O O . ASN A 1 196 ? -15.18 1.08 1.914 1 98 196 ASN A O 1
ATOM 1554 N N . VAL A 1 197 ? -13.195 0.327 2.57 1 96.19 197 VAL A N 1
ATOM 1555 C CA . VAL A 1 197 ? -13.539 -1.091 2.561 1 96.19 197 VAL A CA 1
ATOM 1556 C C . VAL A 1 197 ? -13.344 -1.682 3.955 1 96.19 197 VAL A C 1
ATOM 1558 O O . VAL A 1 197 ? -12.211 -1.795 4.434 1 96.19 197 VAL A O 1
ATOM 1561 N N . PRO A 1 198 ? -14.43 -2.061 4.59 1 94.69 198 PRO A N 1
ATOM 1562 C CA . PRO A 1 198 ? -14.305 -2.645 5.926 1 94.69 198 PRO A CA 1
ATOM 1563 C C . PRO A 1 198 ? -13.695 -4.047 5.902 1 94.69 198 PRO A C 1
ATOM 1565 O O . PRO A 1 198 ? -13.547 -4.637 4.828 1 94.69 198 PRO A O 1
ATOM 1568 N N . GLY A 1 199 ? -13.289 -4.539 7.125 1 90.06 199 GLY A N 1
ATOM 1569 C CA . GLY A 1 199 ? -12.844 -5.918 7.203 1 90.06 199 GLY A CA 1
ATOM 1570 C C . GLY A 1 199 ? -13.867 -6.906 6.672 1 90.06 199 GLY A C 1
ATOM 1571 O O . GLY A 1 199 ? -15.07 -6.703 6.824 1 90.06 199 GLY A O 1
ATOM 1572 N N . ALA A 1 200 ? -13.148 -7.941 6.211 1 81.25 200 ALA A N 1
ATOM 1573 C CA . ALA A 1 200 ? -14.016 -9 5.711 1 81.25 200 ALA A CA 1
ATOM 1574 C C . ALA A 1 200 ? -14.812 -9.641 6.844 1 81.25 200 ALA A C 1
ATOM 1576 O O . ALA A 1 200 ? -14.305 -9.789 7.957 1 81.25 200 ALA A O 1
ATOM 1577 N N . ALA A 1 201 ? -16.047 -9.727 6.746 1 77.44 201 ALA A N 1
ATOM 1578 C CA . ALA A 1 201 ? -16.953 -10.414 7.676 1 77.44 201 ALA A CA 1
ATOM 1579 C C . ALA A 1 201 ? -17.312 -9.516 8.852 1 77.44 201 ALA A C 1
ATOM 1581 O O . ALA A 1 201 ? -17.469 -9.977 9.977 1 77.44 201 ALA A O 1
ATOM 1582 N N . THR A 1 202 ? -17.047 -8.273 8.672 1 83.12 202 THR A N 1
ATOM 1583 C CA . THR A 1 202 ? -17.484 -7.316 9.68 1 83.12 202 THR A CA 1
ATOM 1584 C C . THR A 1 202 ? -18.703 -6.535 9.188 1 83.12 202 THR A C 1
ATOM 1586 O O . THR A 1 202 ? -19.094 -6.664 8.031 1 83.12 202 THR A O 1
ATOM 1589 N N . ASN A 1 203 ? -19.266 -5.859 10.117 1 89.75 203 ASN A N 1
ATOM 1590 C CA . ASN A 1 203 ? -20.375 -4.988 9.766 1 89.75 203 ASN A CA 1
ATOM 1591 C C . ASN A 1 203 ? -19.906 -3.557 9.508 1 89.75 203 ASN A C 1
ATOM 1593 O O . ASN A 1 203 ? -20.672 -2.607 9.695 1 89.75 203 ASN A O 1
ATOM 1597 N N . GLY A 1 204 ? -18.703 -3.504 9.094 1 94.44 204 GLY A N 1
ATOM 1598 C CA . GLY A 1 204 ? -18.125 -2.184 8.859 1 94.44 204 GLY A CA 1
ATOM 1599 C C . GLY A 1 204 ? -18.75 -1.479 7.664 1 94.44 204 GLY A C 1
ATOM 1600 O O . GLY A 1 204 ? -19.453 -2.1 6.871 1 94.44 204 GLY A O 1
ATOM 1601 N N . TYR A 1 205 ? -18.516 -0.218 7.535 1 96.62 205 TYR A N 1
ATOM 1602 C CA . TYR A 1 205 ? -19.094 0.635 6.496 1 96.62 205 TYR A CA 1
ATOM 1603 C C . TYR A 1 205 ? -18.312 0.499 5.191 1 96.62 205 TYR A C 1
ATOM 1605 O O . TYR A 1 205 ? -17.094 0.723 5.156 1 96.62 205 TYR A O 1
ATOM 1613 N N . HIS A 1 206 ? -19 0.118 4.125 1 96.25 206 HIS A N 1
ATOM 1614 C CA . HIS A 1 206 ? -18.422 0.007 2.789 1 96.25 206 HIS A CA 1
ATOM 1615 C C . HIS A 1 206 ? -18.875 1.15 1.892 1 96.25 206 HIS A C 1
ATOM 1617 O O . HIS A 1 206 ? -20.078 1.352 1.704 1 96.25 206 HIS A O 1
ATOM 1623 N N . GLY A 1 207 ? -17.844 1.917 1.37 1 96.38 207 GLY A N 1
ATOM 1624 C CA . GLY A 1 207 ? -18.234 2.945 0.421 1 96.38 207 GLY A CA 1
ATOM 1625 C C . GLY A 1 207 ? -17.562 4.277 0.667 1 96.38 207 GLY A C 1
ATOM 1626 O O . GLY A 1 207 ? -16.578 4.352 1.397 1 96.38 207 GLY A O 1
ATOM 1627 N N . ALA A 1 208 ? -18.078 5.23 -0.029 1 97.5 208 ALA A N 1
ATOM 1628 C CA . ALA A 1 208 ? -17.531 6.582 0.079 1 97.5 208 ALA A CA 1
ATOM 1629 C C . ALA A 1 208 ? -17.828 7.184 1.451 1 97.5 208 ALA A C 1
ATOM 1631 O O . ALA A 1 208 ? -18.922 7.02 1.986 1 97.5 208 ALA A O 1
ATOM 1632 N N . VAL A 1 209 ? -16.812 7.777 2.041 1 98.38 209 VAL A N 1
ATOM 1633 C CA . VAL A 1 209 ? -16.953 8.547 3.273 1 98.38 209 VAL A CA 1
ATOM 1634 C C . VAL A 1 209 ? -16.734 10.031 2.986 1 98.38 209 VAL A C 1
ATOM 1636 O O . VAL A 1 209 ? -15.758 10.398 2.328 1 98.38 209 VAL A O 1
ATOM 1639 N N . SER A 1 210 ? -17.547 10.852 3.508 1 98.06 210 SER A N 1
ATOM 1640 C CA . SER A 1 210 ? -17.484 12.289 3.268 1 98.06 210 SER A CA 1
ATOM 1641 C C . SER A 1 210 ? -16.234 12.891 3.887 1 98.06 210 SER A C 1
ATOM 1643 O O . SER A 1 210 ? -15.969 12.711 5.078 1 98.06 210 SER A O 1
ATOM 1645 N N . PRO A 1 211 ? -15.555 13.68 3.059 1 98.06 211 PRO A N 1
ATOM 1646 C CA . PRO A 1 211 ? -14.383 14.352 3.623 1 98.06 211 PRO A CA 1
ATOM 1647 C C . PRO A 1 211 ? -14.734 15.289 4.777 1 98.06 211 PRO A C 1
ATOM 1649 O O . PRO A 1 211 ? -13.969 15.414 5.734 1 98.06 211 PRO A O 1
ATOM 1652 N N . SER A 1 212 ? -15.867 15.945 4.676 1 97.69 212 SER A N 1
ATOM 1653 C CA . SER A 1 212 ? -16.281 16.844 5.742 1 97.69 212 SER A CA 1
ATOM 1654 C C . SER A 1 212 ? -16.625 16.078 7.016 1 97.69 212 SER A C 1
ATOM 1656 O O . SER A 1 212 ? -16.312 16.531 8.117 1 97.69 212 SER A O 1
ATOM 1658 N N . LEU A 1 213 ? -17.266 14.945 6.852 1 97.75 213 LEU A N 1
ATOM 1659 C CA . LEU A 1 213 ? -17.531 14.102 8.008 1 97.75 213 LEU A CA 1
ATOM 1660 C C . LEU A 1 213 ? -16.234 13.609 8.633 1 97.75 213 LEU A C 1
ATOM 1662 O O . LEU A 1 213 ? -16.094 13.578 9.859 1 97.75 213 LEU A O 1
ATOM 1666 N N . TYR A 1 214 ? -15.328 13.281 7.801 1 98.56 214 TYR A N 1
ATOM 1667 C CA . TYR A 1 214 ? -14.023 12.844 8.266 1 98.56 214 TYR A CA 1
ATOM 1668 C C . TYR A 1 214 ? -13.312 13.945 9.039 1 98.56 214 TYR A C 1
ATOM 1670 O O . TYR A 1 214 ? -12.812 13.719 10.141 1 98.56 214 TYR A O 1
ATOM 1678 N N . ALA A 1 215 ? -13.273 15.078 8.469 1 97.62 215 ALA A N 1
ATOM 1679 C CA . ALA A 1 215 ? -12.578 16.203 9.094 1 97.62 215 ALA A CA 1
ATOM 1680 C C . ALA A 1 215 ? -13.203 16.562 10.438 1 97.62 215 ALA A C 1
ATOM 1682 O O . ALA A 1 215 ? -12.5 16.969 11.367 1 97.62 215 ALA A O 1
ATOM 1683 N N . ALA A 1 216 ? -14.492 16.344 10.547 1 97 216 ALA A N 1
ATOM 1684 C CA . ALA A 1 216 ? -15.219 16.75 11.742 1 97 216 ALA A CA 1
ATOM 1685 C C . ALA A 1 216 ? -15.227 15.641 12.781 1 97 216 ALA A C 1
ATOM 1687 O O . ALA A 1 216 ? -15.578 15.867 13.945 1 97 216 ALA A O 1
ATOM 1688 N N . ALA A 1 217 ? -14.844 14.461 12.336 1 96.88 217 ALA A N 1
ATOM 1689 C CA . ALA A 1 217 ? -14.969 13.297 13.211 1 96.88 217 ALA A CA 1
ATOM 1690 C C . ALA A 1 217 ? -14.008 13.391 14.391 1 96.88 217 ALA A C 1
ATOM 1692 O O . ALA A 1 217 ? -12.906 13.938 14.258 1 96.88 217 ALA A O 1
ATOM 1693 N N . VAL A 1 218 ? -14.43 12.898 15.523 1 90 218 VAL A N 1
ATOM 1694 C CA . VAL A 1 218 ? -13.57 12.688 16.672 1 90 218 VAL A CA 1
ATOM 1695 C C . VAL A 1 218 ? -13.039 11.258 16.672 1 90 218 VAL A C 1
ATOM 1697 O O . VAL A 1 218 ? -13.812 10.297 16.609 1 90 218 VAL A O 1
ATOM 1700 N N . PRO A 1 219 ? -11.742 11.172 16.688 1 87 219 PRO A N 1
ATOM 1701 C CA . PRO A 1 219 ? -11.195 9.812 16.625 1 87 219 PRO A CA 1
ATOM 1702 C C . PRO A 1 219 ? -11.836 8.867 17.641 1 87 219 PRO A C 1
ATOM 1704 O O . PRO A 1 219 ? -12.164 9.289 18.75 1 87 219 PRO A O 1
ATOM 1707 N N . ALA A 1 220 ? -12.008 7.684 17.109 1 75.69 220 ALA A N 1
ATOM 1708 C CA . ALA A 1 220 ? -12.68 6.672 17.922 1 75.69 220 ALA A CA 1
ATOM 1709 C C . ALA A 1 220 ? -11.758 6.172 19.047 1 75.69 220 ALA A C 1
ATOM 1711 O O . ALA A 1 220 ? -10.539 6.184 18.906 1 75.69 220 ALA A O 1
ATOM 1712 N N . MET B 1 1 ? 21.984 -29.781 49.156 1 23.77 1 MET B N 1
ATOM 1713 C CA . MET B 1 1 ? 22.547 -28.438 49 1 23.77 1 MET B CA 1
ATOM 1714 C C . MET B 1 1 ? 24.031 -28.5 48.688 1 23.77 1 MET B C 1
ATOM 1716 O O . MET B 1 1 ? 24.734 -27.484 48.719 1 23.77 1 MET B O 1
ATOM 1720 N N . PRO B 1 2 ? 24.641 -29.609 48.25 1 23.38 2 PRO B N 1
ATOM 1721 C CA . PRO B 1 2 ? 26.031 -30.016 48.375 1 23.38 2 PRO B CA 1
ATOM 1722 C C . PRO B 1 2 ? 26.984 -29.156 47.562 1 23.38 2 PRO B C 1
ATOM 1724 O O . PRO B 1 2 ? 26.531 -28.391 46.688 1 23.38 2 PRO B O 1
ATOM 1727 N N . CYS B 1 3 ? 28.406 -29.484 47.375 1 23.47 3 CYS B N 1
ATOM 1728 C CA . CYS B 1 3 ? 29.828 -29.188 47.438 1 23.47 3 CYS B CA 1
ATOM 1729 C C . CYS B 1 3 ? 30.375 -28.812 46.062 1 23.47 3 CYS B C 1
ATOM 1731 O O . CYS B 1 3 ? 31 -29.641 45.375 1 23.47 3 CYS B O 1
ATOM 1733 N N . TYR B 1 4 ? 29.641 -28.344 44.969 1 26.14 4 TYR B N 1
ATOM 1734 C CA . TYR B 1 4 ? 30.188 -28.25 43.625 1 26.14 4 TYR B CA 1
ATOM 1735 C C . TYR B 1 4 ? 31.281 -27.188 43.531 1 26.14 4 TYR B C 1
ATOM 1737 O O . TYR B 1 4 ? 31.047 -26.078 43.062 1 26.14 4 TYR B O 1
ATOM 1745 N N . THR B 1 5 ? 31.922 -26.734 44.688 1 27.75 5 THR B N 1
ATOM 1746 C CA . THR B 1 5 ? 32.906 -25.641 44.781 1 27.75 5 THR B CA 1
ATOM 1747 C C . THR B 1 5 ? 34.125 -25.922 43.906 1 27.75 5 THR B C 1
ATOM 1749 O O . THR B 1 5 ? 34.875 -25.016 43.625 1 27.75 5 THR B O 1
ATOM 1752 N N . THR B 1 6 ? 34.531 -27.219 43.75 1 26.17 6 THR B N 1
ATOM 1753 C CA . THR B 1 6 ? 35.938 -27.578 43.781 1 26.17 6 THR B CA 1
ATOM 1754 C C . THR B 1 6 ? 36.625 -27.188 42.469 1 26.17 6 THR B C 1
ATOM 1756 O O . THR B 1 6 ? 37.844 -26.984 42.438 1 26.17 6 THR B O 1
ATOM 1759 N N . LEU B 1 7 ? 35.906 -27.172 41.312 1 25.91 7 LEU B N 1
ATOM 1760 C CA . LEU B 1 7 ? 36.625 -27.703 40.156 1 25.91 7 LEU B CA 1
ATOM 1761 C C . LEU B 1 7 ? 37.5 -26.641 39.531 1 25.91 7 LEU B C 1
ATOM 1763 O O . LEU B 1 7 ? 38.281 -26.922 38.594 1 25.91 7 LEU B O 1
ATOM 1767 N N . VAL B 1 8 ? 37.281 -25.312 39.812 1 27.11 8 VAL B N 1
ATOM 1768 C CA . VAL B 1 8 ? 37.719 -24.266 38.906 1 27.11 8 VAL B CA 1
ATOM 1769 C C . VAL B 1 8 ? 39.25 -24.078 39.031 1 27.11 8 VAL B C 1
ATOM 1771 O O . VAL B 1 8 ? 39.812 -23.141 38.469 1 27.11 8 VAL B O 1
ATOM 1774 N N . ILE B 1 9 ? 39.906 -24.844 39.938 1 24.95 9 ILE B N 1
ATOM 1775 C CA . ILE B 1 9 ? 41.219 -24.484 40.438 1 24.95 9 ILE B CA 1
ATOM 1776 C C . ILE B 1 9 ? 42.219 -24.531 39.312 1 24.95 9 ILE B C 1
ATOM 1778 O O . ILE B 1 9 ? 43.188 -23.734 39.281 1 24.95 9 ILE B O 1
ATOM 1782 N N . TYR B 1 10 ? 42.094 -25.531 38.438 1 23.69 10 TYR B N 1
ATOM 1783 C CA . TYR B 1 10 ? 43.312 -26.234 38.062 1 23.69 10 TYR B CA 1
ATOM 1784 C C . TYR B 1 10 ? 44.125 -25.422 37.062 1 23.69 10 TYR B C 1
ATOM 1786 O O . TYR B 1 10 ? 45.312 -25.656 36.875 1 23.69 10 TYR B O 1
ATOM 1794 N N . ILE B 1 11 ? 43.469 -24.781 36.031 1 26.59 11 ILE B N 1
ATOM 1795 C CA . ILE B 1 11 ? 44.125 -2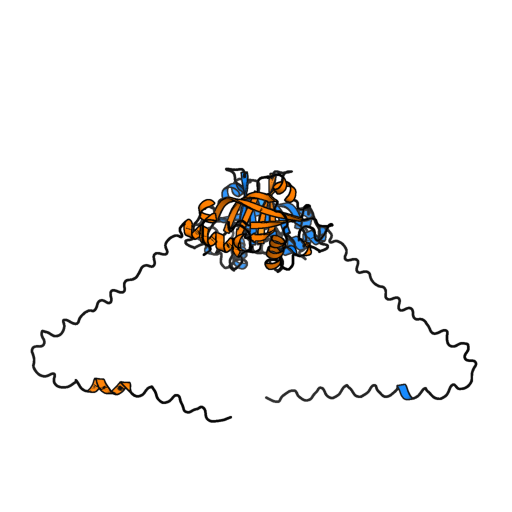4.781 34.719 1 26.59 11 ILE B CA 1
ATOM 1796 C C . ILE B 1 11 ? 45.156 -23.656 34.688 1 26.59 11 ILE B C 1
ATOM 1798 O O . ILE B 1 11 ? 45.812 -23.453 33.656 1 26.59 11 ILE B O 1
ATOM 1802 N N . ILE B 1 12 ? 45.156 -22.703 35.656 1 28.52 12 ILE B N 1
ATOM 1803 C CA . ILE B 1 12 ? 45.938 -21.469 35.469 1 28.52 12 ILE B CA 1
ATOM 1804 C C . ILE B 1 12 ? 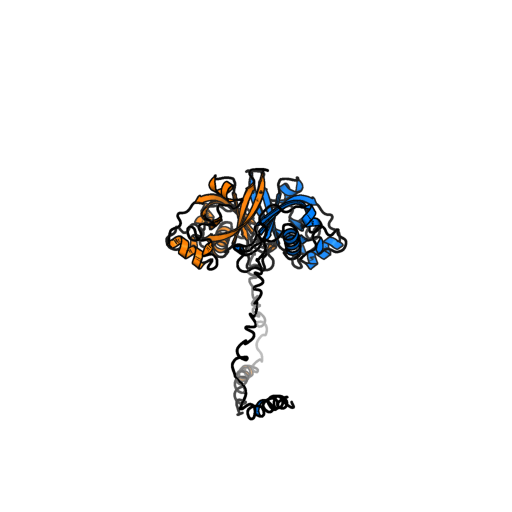47.438 -21.812 35.438 1 28.52 12 ILE B C 1
ATOM 1806 O O . ILE B 1 12 ? 48.25 -20.938 35.188 1 28.52 12 ILE B O 1
ATOM 1810 N N . ALA B 1 13 ? 47.75 -23 36 1 25.33 13 ALA B N 1
ATOM 1811 C CA . ALA B 1 13 ? 49.031 -23.141 36.656 1 25.33 13 ALA B CA 1
ATOM 1812 C C . ALA B 1 13 ? 50.188 -23.094 35.656 1 25.33 13 ALA B C 1
ATOM 1814 O O . ALA B 1 13 ? 51.281 -22.562 35.969 1 25.33 13 ALA B O 1
ATOM 1815 N N . HIS B 1 14 ? 50.062 -23.844 34.594 1 28.31 14 HIS B N 1
ATOM 1816 C CA . HIS B 1 14 ? 51.281 -24.516 34.156 1 28.31 14 HIS B CA 1
ATOM 1817 C C . HIS B 1 14 ? 52.219 -23.547 33.406 1 28.31 14 HIS B C 1
ATOM 1819 O O . HIS B 1 14 ? 53.344 -23.906 33.062 1 28.31 14 HIS B O 1
ATOM 1825 N N . SER B 1 15 ? 51.656 -22.562 32.688 1 29.78 15 SER B N 1
ATOM 1826 C CA . SER B 1 15 ? 52.469 -22.125 31.547 1 29.78 15 SER B CA 1
ATOM 1827 C C . SER B 1 15 ? 53.625 -21.25 32 1 29.78 15 SER B C 1
ATOM 1829 O O . SER B 1 15 ? 54.281 -20.609 31.172 1 29.78 15 SER B O 1
ATOM 1831 N N . TRP B 1 16 ? 53.75 -21.062 33.312 1 29.67 16 TRP B N 1
ATOM 1832 C CA . TRP B 1 16 ? 54.75 -20.109 33.812 1 29.67 16 TRP B CA 1
ATOM 1833 C C . TRP B 1 16 ? 56.156 -20.547 33.469 1 29.67 16 TRP B C 1
ATOM 1835 O O . TRP B 1 16 ? 57.125 -19.938 33.906 1 29.67 16 TRP B O 1
ATOM 1845 N N . VAL B 1 17 ? 56.25 -21.906 33.219 1 27.73 17 VAL B N 1
ATOM 1846 C CA . VAL B 1 17 ? 57.531 -22.516 33.562 1 27.73 17 VAL B CA 1
ATOM 1847 C C . VAL B 1 17 ? 58.656 -21.891 32.688 1 27.73 17 VAL B C 1
ATOM 1849 O O . VAL B 1 17 ? 59.75 -21.594 33.188 1 27.73 17 VAL B O 1
ATOM 1852 N N . SER B 1 18 ? 58.5 -21.969 31.359 1 25.89 18 SER B N 1
ATOM 1853 C CA . SER B 1 18 ? 59.688 -22.312 30.578 1 25.89 18 SER B CA 1
ATOM 1854 C C . SER B 1 18 ? 60.562 -21.094 30.328 1 25.89 18 SER B C 1
ATOM 1856 O O . SER B 1 18 ? 61.656 -21.188 29.75 1 25.89 18 SER B O 1
ATOM 1858 N N . ILE B 1 19 ? 60.031 -19.891 30.359 1 30.88 19 ILE B N 1
ATOM 1859 C CA . ILE B 1 19 ? 60.781 -18.812 29.719 1 30.88 19 ILE B CA 1
ATOM 1860 C C . ILE B 1 19 ? 62 -18.469 30.562 1 30.88 19 ILE B C 1
ATOM 1862 O O . ILE B 1 19 ? 62.625 -17.406 30.359 1 30.88 19 ILE B O 1
ATOM 1866 N N . GLN B 1 20 ? 62.125 -19.234 31.656 1 23.97 20 GLN B N 1
ATOM 1867 C CA . GLN B 1 20 ? 63.094 -18.688 32.594 1 23.97 20 GLN B CA 1
ATOM 1868 C C . GLN B 1 20 ? 64.5 -18.641 32 1 23.97 20 GLN B C 1
ATOM 1870 O O . GLN B 1 20 ? 65.375 -17.922 32.5 1 23.97 20 GLN B O 1
ATOM 1875 N N . LEU B 1 21 ? 64.75 -19.766 31.281 1 26.69 21 LEU B N 1
ATOM 1876 C CA . LEU B 1 21 ? 66.188 -20.188 31.438 1 26.69 21 LEU B CA 1
ATOM 1877 C C . LEU B 1 21 ? 67.125 -19.25 30.672 1 26.69 21 LEU B C 1
ATOM 1879 O O . LEU B 1 21 ? 68.312 -19.25 30.906 1 26.69 21 LEU B O 1
ATOM 1883 N N . CYS B 1 22 ? 66.688 -18.859 29.484 1 27.59 22 CYS B N 1
ATOM 1884 C CA . CYS B 1 22 ? 67.75 -18.609 28.5 1 27.59 22 CYS B CA 1
ATOM 1885 C C . CYS B 1 22 ? 68.5 -17.328 28.812 1 27.59 22 CYS B C 1
ATOM 1887 O O . CYS B 1 22 ? 68.125 -16.25 28.312 1 27.59 22 CYS B O 1
ATOM 1889 N N . PHE B 1 23 ? 68.5 -16.938 30.125 1 28.14 23 PHE B N 1
ATOM 1890 C CA . PHE B 1 23 ? 69 -15.594 30.453 1 28.14 23 PHE B CA 1
ATOM 1891 C C . PHE B 1 23 ? 70.438 -15.43 30.047 1 28.14 23 PHE B C 1
ATOM 1893 O O . PHE B 1 23 ? 70.875 -14.32 29.719 1 28.14 23 PHE B O 1
ATOM 1900 N N . SER B 1 24 ? 71.25 -16.438 30.484 1 25.89 24 SER B N 1
ATOM 1901 C CA . SER B 1 24 ? 72.5 -15.992 31.062 1 25.89 24 SER B CA 1
ATOM 1902 C C . SER B 1 24 ? 73.5 -15.539 30 1 25.89 24 SER B C 1
ATOM 1904 O O . SER B 1 24 ? 74.375 -14.734 30.266 1 25.89 24 SER B O 1
ATOM 1906 N N . ILE B 1 25 ? 73.75 -16.391 28.969 1 28.64 25 ILE B N 1
ATOM 1907 C CA . ILE B 1 25 ? 75.125 -16.453 28.453 1 28.64 25 ILE B CA 1
ATOM 1908 C C . ILE B 1 25 ? 75.375 -15.227 27.562 1 28.64 25 ILE B C 1
ATOM 1910 O O . ILE B 1 25 ? 75.062 -15.219 26.391 1 28.64 25 ILE B O 1
ATOM 1914 N N . LYS B 1 26 ? 74.938 -14.086 27.891 1 29.19 26 LYS B N 1
ATOM 1915 C CA . LYS B 1 26 ? 75 -12.938 27 1 29.19 26 LYS B CA 1
ATOM 1916 C C . LYS B 1 26 ? 76.375 -12.477 26.719 1 29.19 26 LYS B C 1
ATOM 1918 O O . LYS B 1 26 ? 76.625 -11.391 26.156 1 29.19 26 LYS B O 1
ATOM 1923 N N . GLU B 1 27 ? 77.5 -13.266 27.219 1 27.22 27 GLU B N 1
ATOM 1924 C CA . GLU B 1 27 ? 78.562 -12.266 27.328 1 27.22 27 GLU B CA 1
ATOM 1925 C C . GLU B 1 27 ? 78.812 -11.555 26 1 27.22 27 GLU B C 1
ATOM 1927 O O . GLU B 1 27 ? 78.812 -10.32 25.938 1 27.22 27 GLU B O 1
ATOM 1932 N N . ARG B 1 28 ? 79.938 -11.922 25.266 1 29.84 28 ARG B N 1
ATOM 1933 C CA . ARG B 1 28 ? 80.938 -11.094 24.625 1 29.84 28 ARG B CA 1
ATOM 1934 C C . ARG B 1 28 ? 80.5 -10.617 23.25 1 29.84 28 ARG B C 1
ATOM 1936 O O . ARG B 1 28 ? 81.125 -9.758 22.641 1 29.84 28 ARG B O 1
ATOM 1943 N N . TYR B 1 29 ? 79.875 -11.516 22.422 1 29.53 29 TYR B N 1
ATOM 1944 C CA . TYR B 1 29 ? 79.938 -11.383 20.969 1 29.53 29 TYR B CA 1
ATOM 1945 C C . TYR B 1 29 ? 79.312 -10.086 20.5 1 29.53 29 TYR B C 1
ATOM 1947 O O . TYR B 1 29 ? 78.438 -9.531 21.188 1 29.53 29 TYR B O 1
ATOM 1955 N N . ASN B 1 30 ? 80 -9.492 19.25 1 32.28 30 ASN B N 1
ATOM 1956 C CA . ASN B 1 30 ? 79.812 -8.281 18.453 1 32.28 30 ASN B CA 1
ATOM 1957 C C . ASN B 1 30 ? 78.375 -8.031 18.094 1 32.28 30 ASN B C 1
ATOM 1959 O O . ASN B 1 30 ? 77.688 -8.945 17.641 1 32.28 30 ASN B O 1
ATOM 1963 N N . THR B 1 31 ? 77.75 -7.121 18.797 1 33.66 31 THR B N 1
ATOM 1964 C CA . THR B 1 31 ? 76.438 -6.586 19 1 33.66 31 THR B CA 1
ATOM 1965 C C . THR B 1 31 ? 75.812 -6.18 17.656 1 33.66 31 THR B C 1
ATOM 1967 O O . THR B 1 31 ? 74.688 -5.609 17.625 1 33.66 31 THR B O 1
ATOM 1970 N N . THR B 1 32 ? 76.688 -6.195 16.578 1 35.84 32 THR B N 1
ATOM 1971 C CA . THR B 1 32 ? 76.125 -5.465 15.453 1 35.84 32 THR B CA 1
ATOM 1972 C C . THR B 1 32 ? 74.812 -6.141 14.953 1 35.84 32 THR B C 1
ATOM 1974 O O . THR B 1 32 ? 74 -5.523 14.258 1 35.84 32 THR B O 1
ATOM 1977 N N . MET B 1 33 ? 74.938 -7.508 15.039 1 33.06 33 MET B N 1
ATOM 1978 C CA . MET B 1 33 ? 73.938 -8.148 14.18 1 33.06 33 MET B CA 1
ATOM 1979 C C . MET B 1 33 ? 72.5 -7.914 14.703 1 33.06 33 MET B C 1
ATOM 1981 O O . MET B 1 33 ? 71.562 -8.508 14.203 1 33.06 33 MET B O 1
ATOM 1985 N N . THR B 1 34 ? 72.438 -7.512 15.945 1 34.44 34 THR B N 1
ATOM 1986 C CA . THR B 1 34 ? 71.188 -7.809 16.578 1 34.44 34 THR B CA 1
ATOM 1987 C C . THR B 1 34 ? 70 -7.23 15.766 1 34.44 34 THR B C 1
ATOM 1989 O O . THR B 1 34 ? 69 -7.875 15.602 1 34.44 34 THR B O 1
ATOM 1992 N N . ASN B 1 35 ? 70.062 -5.969 15.648 1 36.12 35 ASN B N 1
ATOM 1993 C CA . ASN B 1 35 ? 68.75 -5.348 15.695 1 36.12 35 ASN B CA 1
ATOM 1994 C C . ASN B 1 35 ? 67.938 -5.559 14.391 1 36.12 35 ASN B C 1
ATOM 1996 O O . ASN B 1 35 ? 67.875 -4.637 13.578 1 36.12 35 ASN B O 1
ATOM 2000 N N . PHE B 1 36 ? 68.562 -6.293 13.406 1 39.84 36 PHE B N 1
ATOM 2001 C CA . PHE B 1 36 ? 67.625 -6.293 12.281 1 39.84 36 PHE B CA 1
ATOM 2002 C C . PHE B 1 36 ? 66.25 -6.918 12.688 1 39.84 36 PHE B C 1
ATOM 2004 O O . PHE B 1 36 ? 66.125 -8.141 12.75 1 39.84 36 PHE B O 1
ATOM 2011 N N . LEU B 1 37 ? 65.812 -6.715 13.914 1 34.88 37 LEU B N 1
ATOM 2012 C CA . LEU B 1 37 ? 64.438 -7.102 14.273 1 34.88 37 LEU B CA 1
ATOM 2013 C C . LEU B 1 37 ? 63.469 -6.84 13.117 1 34.88 37 LEU B C 1
ATOM 2015 O O . LEU B 1 37 ? 63.5 -5.766 12.516 1 34.88 37 LEU B O 1
ATOM 2019 N N . TYR B 1 38 ? 62.969 -7.977 12.531 1 39.91 38 TYR B N 1
ATOM 2020 C CA . TYR B 1 38 ? 61.875 -8.242 11.633 1 39.91 38 TYR B CA 1
ATOM 2021 C C . TYR B 1 38 ? 60.656 -7.398 12.016 1 39.91 38 TYR B C 1
ATOM 2023 O O . TYR B 1 38 ? 60.125 -7.523 13.117 1 39.91 38 TYR B O 1
ATOM 2031 N N . LEU B 1 39 ? 60.781 -6.059 11.773 1 39.53 39 LEU B N 1
ATOM 2032 C CA . LEU B 1 39 ? 59.5 -5.355 11.656 1 39.53 39 LEU B CA 1
ATOM 2033 C C . LEU B 1 39 ? 58.5 -6.176 10.844 1 39.53 39 LEU B C 1
ATOM 2035 O O . LEU B 1 39 ? 58.656 -6.305 9.625 1 39.53 39 LEU B O 1
ATOM 2039 N N . VAL B 1 40 ? 58.188 -7.344 11.305 1 41.12 40 VAL B N 1
ATOM 2040 C CA . VAL B 1 40 ? 57 -7.934 10.703 1 41.12 40 VAL B CA 1
ATOM 2041 C C . VAL B 1 40 ? 55.906 -6.875 10.586 1 41.12 40 VAL B C 1
ATOM 2043 O O . VAL B 1 40 ? 55.406 -6.391 11.594 1 41.12 40 VAL B O 1
ATOM 2046 N N . THR B 1 41 ? 56.062 -5.938 9.664 1 43.69 41 THR B N 1
ATOM 2047 C CA . THR B 1 41 ? 54.906 -5.133 9.242 1 43.69 41 THR B CA 1
ATOM 2048 C C . THR B 1 41 ? 53.688 -6.008 9.047 1 43.69 41 THR B C 1
ATOM 2050 O O . THR B 1 41 ? 53.688 -6.934 8.234 1 43.69 41 THR B O 1
ATOM 2053 N N . ALA B 1 42 ? 53.031 -6.383 10.109 1 43.28 42 ALA B N 1
ATOM 2054 C CA . ALA B 1 42 ? 51.656 -6.84 9.938 1 43.28 42 ALA B CA 1
ATOM 2055 C C . ALA B 1 42 ? 50.938 -6.016 8.875 1 43.28 42 ALA B C 1
ATOM 2057 O O . ALA B 1 42 ? 50.625 -4.836 9.094 1 43.28 42 ALA B O 1
ATOM 2058 N N . PHE B 1 43 ? 51.281 -6.23 7.617 1 47.38 43 PHE B N 1
ATOM 2059 C CA . PHE B 1 43 ? 50.375 -5.707 6.59 1 47.38 43 PHE B CA 1
ATOM 2060 C C . PHE B 1 43 ? 48.938 -6.09 6.887 1 47.38 43 PHE B C 1
ATOM 2062 O O . PHE B 1 43 ? 48.531 -7.25 6.719 1 47.38 43 PHE B O 1
ATOM 2069 N N . ILE B 1 44 ? 48.375 -5.547 7.926 1 48.09 44 ILE B N 1
ATOM 2070 C CA . ILE B 1 44 ? 46.906 -5.59 8.016 1 48.09 44 ILE B CA 1
ATOM 2071 C C . ILE B 1 44 ? 46.312 -5.203 6.676 1 48.09 44 ILE B C 1
ATOM 2073 O O . ILE B 1 44 ? 46.438 -4.059 6.234 1 48.09 44 ILE B O 1
ATOM 2077 N N . SER B 1 45 ? 46.25 -6.066 5.738 1 45.84 45 SER B N 1
ATOM 2078 C CA . SER B 1 45 ? 45.406 -5.867 4.578 1 45.84 45 SER B CA 1
ATOM 2079 C C . SER B 1 45 ? 44 -5.359 5 1 45.84 45 SER B C 1
ATOM 2081 O O . SER B 1 45 ? 43.25 -6.094 5.617 1 45.84 45 SER B O 1
ATOM 2083 N N . PHE B 1 46 ? 43.969 -4.074 5.277 1 47.19 46 PHE B N 1
ATOM 2084 C CA . PHE B 1 46 ? 42.625 -3.482 5.312 1 47.19 46 PHE B CA 1
ATOM 2085 C C . PHE B 1 46 ? 41.844 -3.875 4.074 1 47.19 46 PHE B C 1
ATOM 2087 O O . PHE B 1 46 ? 42.062 -3.332 2.988 1 47.19 46 PHE B O 1
ATOM 2094 N N . ALA B 1 47 ? 41.406 -5.164 3.955 1 47.16 47 ALA B N 1
ATOM 2095 C CA . ALA B 1 47 ? 40.375 -5.449 2.967 1 47.16 47 ALA B CA 1
ATOM 2096 C C . ALA B 1 47 ? 39.281 -4.395 3.004 1 47.16 47 ALA B C 1
ATOM 2098 O O . ALA B 1 47 ? 38.531 -4.316 3.969 1 47.16 47 ALA B O 1
ATOM 2099 N N . SER B 1 48 ? 39.5 -3.244 2.51 1 47.34 48 SER B N 1
ATOM 2100 C CA . SER B 1 48 ? 38.406 -2.336 2.242 1 47.34 48 SER B CA 1
ATOM 2101 C C . SER B 1 48 ? 37.188 -3.092 1.705 1 47.34 48 SER B C 1
ATOM 2103 O O . SER B 1 48 ? 37.219 -3.613 0.588 1 47.34 48 SER B O 1
ATOM 2105 N N . VAL B 1 49 ? 36.5 -3.865 2.535 1 48.59 49 VAL B N 1
ATOM 2106 C CA . VAL B 1 49 ? 35.188 -4.293 2.098 1 48.59 49 VAL B CA 1
ATOM 2107 C C . VAL B 1 49 ? 34.469 -3.133 1.408 1 48.59 49 VAL B C 1
ATOM 2109 O O . VAL B 1 49 ? 34.031 -2.178 2.064 1 48.59 49 VAL B O 1
ATOM 2112 N N . ALA B 1 50 ? 34.969 -2.584 0.318 1 48.88 50 ALA B N 1
ATOM 2113 C CA . ALA B 1 50 ? 34.188 -1.672 -0.53 1 48.88 50 ALA B CA 1
ATOM 2114 C C . ALA B 1 50 ? 32.719 -2.086 -0.604 1 48.88 50 ALA B C 1
ATOM 2116 O O . ALA B 1 50 ? 32.406 -3.209 -1.003 1 48.88 50 ALA B O 1
ATOM 2117 N N . LEU B 1 51 ? 31.938 -1.633 0.32 1 60.41 51 LEU B N 1
ATOM 2118 C CA . LEU B 1 51 ? 30.484 -1.801 0.234 1 60.41 51 LEU B CA 1
ATOM 2119 C C . LEU B 1 51 ? 30 -1.616 -1.2 1 60.41 51 LEU B C 1
ATOM 2121 O O . LEU B 1 51 ? 30.062 -0.509 -1.741 1 60.41 51 LEU B O 1
ATOM 2125 N N . THR B 1 52 ? 30.219 -2.584 -2.025 1 78.62 52 THR B N 1
ATOM 2126 C CA . THR B 1 52 ? 29.859 -2.537 -3.439 1 78.62 52 THR B CA 1
ATOM 2127 C C . THR B 1 52 ? 28.344 -2.424 -3.615 1 78.62 52 THR B C 1
ATOM 2129 O O . THR B 1 52 ? 27.578 -2.902 -2.773 1 78.62 52 THR B O 1
ATOM 2132 N N . ALA B 1 53 ? 28.016 -1.55 -4.562 1 90.62 53 ALA B N 1
ATOM 2133 C CA . ALA B 1 53 ? 26.625 -1.335 -4.961 1 90.62 53 ALA B CA 1
ATOM 2134 C C . ALA B 1 53 ? 25.969 -2.643 -5.402 1 90.62 53 ALA B C 1
ATOM 2136 O O . ALA B 1 53 ? 26.609 -3.465 -6.066 1 90.62 53 ALA B O 1
ATOM 2137 N N . GLN B 1 54 ? 24.859 -2.893 -4.898 1 95.56 54 GLN B N 1
ATOM 2138 C CA . GLN B 1 54 ? 24.078 -4.059 -5.305 1 95.56 54 GLN B CA 1
ATOM 2139 C C . GLN B 1 54 ? 23.859 -4.066 -6.812 1 95.56 54 GLN B C 1
ATOM 2141 O O . GLN B 1 54 ? 23.5 -3.043 -7.398 1 95.56 54 GLN B O 1
ATOM 2146 N N . SER B 1 55 ? 24.078 -5.188 -7.422 1 96.75 55 SER B N 1
ATOM 2147 C CA . SER B 1 55 ? 23.828 -5.316 -8.852 1 96.75 55 SER B CA 1
ATOM 2148 C C . SER B 1 55 ? 22.344 -5.523 -9.141 1 96.75 55 SER B C 1
ATOM 2150 O O . SER B 1 55 ? 21.578 -5.855 -8.242 1 96.75 55 SER B O 1
ATOM 2152 N N . GLU B 1 56 ? 21.969 -5.316 -10.414 1 97.94 56 GLU B N 1
ATOM 2153 C CA . GLU B 1 56 ? 20.594 -5.578 -10.828 1 97.94 56 GLU B CA 1
ATOM 2154 C C . GLU B 1 56 ? 20.203 -7.035 -10.594 1 97.94 56 GLU B C 1
ATOM 2156 O O . GLU B 1 56 ? 19.078 -7.328 -10.172 1 97.94 56 GLU B O 1
ATOM 2161 N N . LYS B 1 57 ? 21.141 -7.953 -10.844 1 97.44 57 LYS B N 1
ATOM 2162 C CA . LYS B 1 57 ? 20.906 -9.383 -10.641 1 97.44 57 LYS B CA 1
ATOM 2163 C C . LYS B 1 57 ? 20.625 -9.695 -9.172 1 97.44 57 LYS B C 1
ATOM 2165 O O . LYS B 1 57 ? 19.734 -10.477 -8.859 1 97.44 57 LYS B O 1
ATOM 2170 N N . GLU B 1 58 ? 21.375 -9.094 -8.32 1 96.88 58 GLU B N 1
ATOM 2171 C CA . GLU B 1 58 ? 21.172 -9.281 -6.883 1 96.88 58 GLU B CA 1
ATOM 2172 C C . GLU B 1 58 ? 19.844 -8.695 -6.434 1 96.88 58 GLU B C 1
ATOM 2174 O O . GLU B 1 58 ? 19.172 -9.273 -5.578 1 96.88 58 GLU B O 1
ATOM 2179 N N . ALA B 1 59 ? 19.516 -7.562 -7.035 1 97.69 59 ALA B N 1
ATOM 2180 C CA . ALA B 1 59 ? 18.234 -6.945 -6.727 1 97.69 59 ALA B CA 1
ATOM 2181 C C . ALA B 1 59 ? 17.062 -7.844 -7.152 1 97.69 59 ALA B C 1
ATOM 2183 O O . ALA B 1 59 ? 16.094 -7.996 -6.422 1 97.69 59 ALA B O 1
ATOM 2184 N N . ALA B 1 60 ? 17.25 -8.422 -8.336 1 98.38 60 ALA B N 1
ATOM 2185 C CA . ALA B 1 60 ? 16.219 -9.352 -8.82 1 98.38 60 ALA B CA 1
ATOM 2186 C C . ALA B 1 60 ? 16.031 -10.516 -7.855 1 98.38 60 ALA B C 1
ATOM 2188 O O . ALA B 1 60 ? 14.898 -10.898 -7.559 1 98.38 60 ALA B O 1
ATOM 2189 N N . ALA B 1 61 ? 17.109 -11.039 -7.355 1 98.19 61 ALA B N 1
ATOM 2190 C CA . ALA B 1 61 ? 17.047 -12.156 -6.41 1 98.19 61 ALA B CA 1
ATOM 2191 C C . ALA B 1 61 ? 16.391 -11.727 -5.105 1 98.19 61 ALA B C 1
ATOM 2193 O O . ALA B 1 61 ? 15.594 -12.477 -4.531 1 98.19 61 ALA B O 1
ATOM 2194 N N . GLU B 1 62 ? 16.719 -10.555 -4.652 1 97.31 62 GLU B N 1
ATOM 2195 C CA . GLU B 1 62 ? 16.094 -10.031 -3.441 1 97.31 62 GLU B CA 1
ATOM 2196 C C . GLU B 1 62 ? 14.586 -9.852 -3.627 1 97.31 62 GLU B C 1
ATOM 2198 O O . GLU B 1 62 ? 13.805 -10.203 -2.744 1 97.31 62 GLU B O 1
ATOM 2203 N N . LEU B 1 63 ? 14.219 -9.359 -4.789 1 98.31 63 LEU B N 1
ATOM 2204 C CA . LEU B 1 63 ? 12.805 -9.133 -5.066 1 98.31 63 LEU B CA 1
ATOM 2205 C C . LEU B 1 63 ? 12.047 -10.453 -5.156 1 98.31 63 LEU B C 1
ATOM 2207 O O . LEU B 1 63 ? 10.906 -10.547 -4.711 1 98.31 63 LEU B O 1
ATOM 2211 N N . ARG B 1 64 ? 12.688 -11.484 -5.691 1 98.38 64 ARG B N 1
ATOM 2212 C CA . ARG B 1 64 ? 12.094 -12.812 -5.727 1 98.38 64 ARG B CA 1
ATOM 2213 C C . ARG B 1 64 ? 11.828 -13.328 -4.312 1 98.38 64 ARG B C 1
ATOM 2215 O O . ARG B 1 64 ? 10.742 -13.852 -4.031 1 98.38 64 ARG B O 1
ATOM 2222 N N . SER B 1 65 ? 12.797 -13.133 -3.496 1 98.12 65 SER B N 1
ATOM 2223 C CA . SER B 1 65 ? 12.672 -13.562 -2.105 1 98.12 65 SER B CA 1
ATOM 2224 C C . SER B 1 65 ? 11.578 -12.781 -1.387 1 98.12 65 SER B C 1
ATOM 2226 O O . SER B 1 65 ? 10.781 -13.359 -0.646 1 98.12 65 SER B O 1
ATOM 2228 N N . LEU B 1 66 ? 11.578 -11.516 -1.658 1 98.06 66 LEU B N 1
ATOM 2229 C CA . LEU B 1 66 ? 10.586 -10.664 -1.022 1 98.06 66 LEU B CA 1
ATOM 2230 C C . LEU B 1 66 ? 9.172 -11.062 -1.441 1 98.06 66 LEU B C 1
ATOM 2232 O O . LEU B 1 66 ? 8.273 -11.156 -0.602 1 98.06 66 LEU B O 1
ATOM 2236 N N . MET B 1 67 ? 8.969 -11.305 -2.725 1 98.25 67 MET B N 1
ATOM 2237 C CA . MET B 1 67 ? 7.664 -11.695 -3.252 1 98.25 67 MET B CA 1
ATOM 2238 C C . MET B 1 67 ? 7.18 -12.984 -2.6 1 98.25 67 MET B C 1
ATOM 2240 O O . MET B 1 67 ? 5.988 -13.133 -2.307 1 98.25 67 MET B O 1
ATOM 2244 N N . SER B 1 68 ? 8.094 -13.859 -2.414 1 97.69 68 SER B N 1
ATOM 2245 C CA . SER B 1 68 ? 7.754 -15.148 -1.819 1 97.69 68 SER B CA 1
ATOM 2246 C C . SER B 1 68 ? 7.488 -15.016 -0.324 1 97.69 68 SER B C 1
ATOM 2248 O O . SER B 1 68 ? 6.648 -15.727 0.229 1 97.69 68 SER B O 1
ATOM 2250 N N . LYS B 1 69 ? 8.125 -14.141 0.306 1 97.38 69 LYS B N 1
ATOM 2251 C CA . LYS B 1 69 ? 8.062 -13.977 1.755 1 97.38 69 LYS B CA 1
ATOM 2252 C C . LYS B 1 69 ? 6.805 -13.211 2.162 1 97.38 69 LYS B C 1
ATOM 2254 O O . LYS B 1 69 ? 6.133 -13.57 3.131 1 97.38 69 LYS B O 1
ATOM 2259 N N . GLU B 1 70 ? 6.559 -12.156 1.437 1 96.94 70 GLU B N 1
ATOM 2260 C CA . GLU B 1 70 ? 5.441 -11.289 1.811 1 96.94 70 GLU B CA 1
ATOM 2261 C C . GLU B 1 70 ? 4.105 -11.945 1.478 1 96.94 70 GLU B C 1
ATOM 2263 O O . GLU B 1 70 ? 3.99 -12.672 0.488 1 96.94 70 GLU B O 1
ATOM 2268 N N . LYS B 1 71 ? 3.143 -11.578 2.309 1 96.5 71 LYS B N 1
ATOM 2269 C CA . LYS B 1 71 ? 1.841 -12.227 2.182 1 96.5 71 LYS B CA 1
ATOM 2270 C C . LYS B 1 71 ? 0.778 -11.242 1.714 1 96.5 71 LYS B C 1
ATOM 2272 O O . LYS B 1 71 ? -0.333 -11.641 1.356 1 96.5 71 LYS B O 1
ATOM 2277 N N . THR B 1 72 ? 1.12 -9.969 1.854 1 96.44 72 THR B N 1
ATOM 2278 C CA . THR B 1 72 ? 0.197 -8.93 1.42 1 96.44 72 THR B CA 1
ATOM 2279 C C . THR B 1 72 ? 0.892 -7.941 0.483 1 96.44 72 THR B C 1
ATOM 2281 O O . THR B 1 72 ? 2.119 -7.832 0.492 1 96.44 72 THR B O 1
ATOM 2284 N N . SER B 1 73 ? 0.138 -7.402 -0.32 1 96 73 SER B N 1
ATOM 2285 C CA . SER B 1 73 ? 0.584 -6.383 -1.262 1 96 73 SER B CA 1
ATOM 2286 C C . SER B 1 73 ? -0.532 -5.387 -1.569 1 96 73 SER B C 1
ATOM 2288 O O . SER B 1 73 ? -1.684 -5.602 -1.185 1 96 73 SER B O 1
ATOM 2290 N N . PHE B 1 74 ? -0.115 -4.332 -2.189 1 98.19 74 PHE B N 1
ATOM 2291 C CA . PHE B 1 74 ? -1.104 -3.354 -2.623 1 98.19 74 PHE B CA 1
ATOM 2292 C C . PHE B 1 74 ? -1.382 -3.49 -4.117 1 98.19 74 PHE B C 1
ATOM 2294 O O . PHE B 1 74 ? -0.457 -3.449 -4.93 1 98.19 74 PHE B O 1
ATOM 2301 N N . LEU B 1 75 ? -2.637 -3.699 -4.422 1 98.44 75 LEU B N 1
ATOM 2302 C CA . LEU B 1 75 ? -3.104 -3.643 -5.801 1 98.44 75 LEU B CA 1
ATOM 2303 C C . LEU B 1 75 ? -3.459 -2.213 -6.199 1 98.44 75 LEU B C 1
ATOM 2305 O O . LEU B 1 75 ? -4.289 -1.573 -5.551 1 98.44 75 LEU B O 1
ATOM 2309 N N . ASN B 1 76 ? -2.799 -1.755 -7.246 1 98.56 76 ASN B N 1
ATOM 2310 C CA . ASN B 1 76 ? -2.977 -0.38 -7.707 1 98.56 76 ASN B CA 1
ATOM 2311 C C . ASN B 1 76 ? -3.656 -0.327 -9.07 1 98.56 76 ASN B C 1
ATOM 2313 O O . ASN B 1 76 ? -3.201 -0.964 -10.023 1 98.56 76 ASN B O 1
ATOM 2317 N N . THR B 1 77 ? -4.746 0.384 -9.117 1 97.88 77 THR B N 1
ATOM 2318 C CA . THR B 1 77 ? -5.504 0.533 -10.359 1 97.88 77 THR B CA 1
ATOM 2319 C C . THR B 1 77 ? -5.875 1.995 -10.594 1 97.88 77 THR B C 1
ATOM 2321 O O . THR B 1 77 ? -5.48 2.873 -9.82 1 97.88 77 THR B O 1
ATOM 2324 N N . ILE B 1 78 ? -6.438 2.232 -11.727 1 96.19 78 ILE B N 1
ATOM 2325 C CA . ILE B 1 78 ? -6.957 3.555 -12.062 1 96.19 78 ILE B CA 1
ATOM 2326 C C . ILE B 1 78 ? -8.484 3.523 -12.07 1 96.19 78 ILE B C 1
ATOM 2328 O O . ILE B 1 78 ? -9.086 2.688 -12.75 1 96.19 78 ILE B O 1
ATOM 2332 N N . THR B 1 79 ? -8.984 4.371 -11.273 1 90.81 79 THR B N 1
ATOM 2333 C CA . THR B 1 79 ? -10.438 4.445 -11.242 1 90.81 79 THR B CA 1
ATOM 2334 C C . THR B 1 79 ? -10.977 4.93 -12.586 1 90.81 79 THR B C 1
ATOM 2336 O O . THR B 1 79 ? -10.617 6.012 -13.055 1 90.81 79 THR B O 1
ATOM 2339 N N . ALA B 1 80 ? -11.914 4.195 -13.109 1 86.25 80 ALA B N 1
ATOM 2340 C CA . ALA B 1 80 ? -12.406 4.465 -14.453 1 86.25 80 ALA B CA 1
ATOM 2341 C C . ALA B 1 80 ? -13.211 5.766 -14.492 1 86.25 80 ALA B C 1
ATOM 2343 O O . ALA B 1 80 ? -13.156 6.5 -15.484 1 86.25 80 ALA B O 1
ATOM 2344 N N . THR B 1 81 ? -13.867 6.07 -13.414 1 85.38 81 THR B N 1
ATOM 2345 C CA . THR B 1 81 ? -14.812 7.18 -13.422 1 85.38 81 THR B CA 1
ATOM 2346 C C . THR B 1 81 ? -14.078 8.516 -13.367 1 85.38 81 THR B C 1
ATOM 2348 O O . THR B 1 81 ? -14.508 9.492 -13.992 1 85.38 81 THR B O 1
ATOM 2351 N N . ASP B 1 82 ? -12.906 8.547 -12.727 1 90.06 82 ASP B N 1
ATOM 2352 C CA . ASP B 1 82 ? -12.297 9.867 -12.547 1 90.06 82 ASP B CA 1
ATOM 2353 C C . ASP B 1 82 ? -10.805 9.82 -12.844 1 90.06 82 ASP B C 1
ATOM 2355 O O . ASP B 1 82 ? -10.117 10.836 -12.758 1 90.06 82 ASP B O 1
ATOM 2359 N N . GLY B 1 83 ? -10.305 8.625 -13.117 1 91.5 83 GLY B N 1
ATOM 2360 C CA . GLY B 1 83 ? -8.93 8.508 -13.578 1 91.5 83 GLY B CA 1
ATOM 2361 C C . GLY B 1 83 ? -7.914 8.578 -12.445 1 91.5 83 GLY B C 1
ATOM 2362 O O . GLY B 1 83 ? -6.707 8.617 -12.695 1 91.5 83 GLY B O 1
ATOM 2363 N N . ARG B 1 84 ? -8.289 8.609 -11.219 1 94.31 84 ARG B N 1
ATOM 2364 C CA . ARG B 1 84 ? -7.379 8.695 -10.078 1 94.31 84 ARG B CA 1
ATOM 2365 C C . ARG B 1 84 ? -6.867 7.316 -9.68 1 94.31 84 ARG B C 1
ATOM 2367 O O . ARG B 1 84 ? -7.539 6.309 -9.906 1 94.31 84 ARG B O 1
ATOM 2374 N N . PRO B 1 85 ? -5.676 7.309 -9.164 1 97.44 85 PRO B N 1
ATOM 2375 C CA . PRO B 1 85 ? -5.172 6.012 -8.711 1 97.44 85 PRO B CA 1
ATOM 2376 C C . PRO B 1 85 ? -5.875 5.504 -7.461 1 97.44 85 PRO B C 1
ATOM 2378 O O . PRO B 1 85 ? -6.223 6.293 -6.578 1 97.44 85 PRO B O 1
ATOM 2381 N N . PHE B 1 86 ? -6.184 4.258 -7.465 1 98 86 PHE B N 1
ATOM 2382 C CA . PHE B 1 86 ? -6.832 3.547 -6.371 1 98 86 PHE B CA 1
ATOM 2383 C C . PHE B 1 86 ? -6.004 2.346 -5.934 1 98 86 PHE B C 1
ATOM 2385 O O . PHE B 1 86 ? -5.461 1.623 -6.773 1 98 86 PHE B O 1
ATOM 2392 N N . SER B 1 87 ? -5.887 2.182 -4.605 1 98.56 87 SER B N 1
ATOM 2393 C CA . SER B 1 87 ? -5.031 1.106 -4.113 1 98.56 87 SER B CA 1
ATOM 2394 C C . SER B 1 87 ? -5.578 0.509 -2.822 1 98.56 87 SER B C 1
ATOM 2396 O O . SER B 1 87 ? -6.051 1.237 -1.946 1 98.56 87 SER B O 1
ATOM 2398 N N . LEU B 1 88 ? -5.578 -0.77 -2.732 1 97.81 88 LEU B N 1
ATOM 2399 C CA . LEU B 1 88 ? -5.941 -1.508 -1.527 1 97.81 88 LEU B CA 1
ATOM 2400 C C . LEU B 1 88 ? -4.961 -2.648 -1.274 1 97.81 88 LEU B C 1
ATOM 2402 O O . LEU B 1 88 ? -4.355 -3.172 -2.213 1 97.81 88 LEU B O 1
ATOM 2406 N N . VAL B 1 89 ? -4.836 -2.988 -0.002 1 96.94 89 VAL B N 1
ATOM 2407 C CA . VAL B 1 89 ? -4.035 -4.156 0.347 1 96.94 89 VAL B CA 1
ATOM 2408 C C . VAL B 1 89 ? -4.816 -5.43 0.036 1 96.94 89 VAL B C 1
ATOM 2410 O O . VAL B 1 89 ? -6.027 -5.492 0.255 1 96.94 89 VAL B O 1
ATOM 2413 N N . HIS B 1 90 ? -4.164 -6.461 -0.484 1 96.94 90 HIS B N 1
ATOM 2414 C CA . HIS B 1 90 ? -4.707 -7.773 -0.803 1 96.94 90 HIS B CA 1
ATOM 2415 C C . HIS B 1 90 ? -3.766 -8.883 -0.35 1 96.94 90 HIS B C 1
ATOM 2417 O O . HIS B 1 90 ? -2.561 -8.664 -0.211 1 96.94 90 HIS B O 1
ATOM 2423 N N . TYR B 1 91 ? -4.375 -10.062 -0.186 1 97.31 91 TYR B N 1
ATOM 2424 C CA . TYR B 1 91 ? -3.57 -11.273 -0.021 1 97.31 91 TYR B CA 1
ATOM 2425 C C . TYR B 1 91 ? -2.945 -11.695 -1.344 1 97.31 91 TYR B C 1
ATOM 2427 O O . TYR B 1 91 ? -3.584 -11.609 -2.395 1 97.31 91 TYR B O 1
ATOM 2435 N N . HIS B 1 92 ? -1.692 -12.148 -1.215 1 98.19 92 HIS B N 1
ATOM 2436 C CA . HIS B 1 92 ? -1.103 -12.773 -2.391 1 98.19 92 HIS B CA 1
ATOM 2437 C C . HIS B 1 92 ? -0.267 -13.992 -2.004 1 98.19 92 HIS B C 1
ATOM 2439 O O . HIS B 1 92 ? 0.074 -14.172 -0.831 1 98.19 92 HIS B O 1
ATOM 2445 N N . VAL B 1 93 ? -0.04 -14.859 -2.934 1 98.44 93 VAL B N 1
ATOM 2446 C CA . VAL B 1 93 ? 0.945 -15.93 -2.838 1 98.44 93 VAL B CA 1
ATOM 2447 C C . VAL B 1 93 ? 1.817 -15.945 -4.09 1 98.44 93 VAL B C 1
ATOM 2449 O O . VAL B 1 93 ? 1.321 -15.75 -5.203 1 98.44 93 VAL B O 1
ATOM 2452 N N . SER B 1 94 ? 3.105 -16.078 -3.865 1 98.38 94 SER B N 1
ATOM 2453 C CA . SER B 1 94 ? 4.012 -16.219 -5 1 98.38 94 SER B CA 1
ATOM 2454 C C . SER B 1 94 ? 3.896 -17.609 -5.613 1 98.38 94 SER B C 1
ATOM 2456 O O . SER B 1 94 ? 3.793 -18.609 -4.895 1 98.38 94 SER B O 1
ATOM 2458 N N . THR B 1 95 ? 4.016 -17.719 -6.922 1 97.81 95 THR B N 1
ATOM 2459 C CA . THR B 1 95 ? 4.016 -19.016 -7.586 1 97.81 95 THR B CA 1
ATOM 2460 C C . THR B 1 95 ? 5.16 -19.891 -7.07 1 97.81 95 THR B C 1
ATOM 2462 O O . THR B 1 95 ? 5.09 -21.125 -7.129 1 97.81 95 THR B O 1
ATOM 2465 N N . ASP B 1 96 ? 6.129 -19.281 -6.516 1 97.5 96 ASP B N 1
ATOM 2466 C CA . ASP B 1 96 ? 7.262 -20.031 -5.977 1 97.5 96 ASP B CA 1
ATOM 2467 C C . ASP B 1 96 ? 6.832 -20.922 -4.809 1 97.5 96 ASP B C 1
ATOM 2469 O O . ASP B 1 96 ? 7.488 -21.922 -4.508 1 97.5 96 ASP B O 1
ATOM 2473 N N . ARG B 1 97 ? 5.758 -20.578 -4.223 1 97.19 97 ARG B N 1
ATOM 2474 C CA . ARG B 1 97 ? 5.316 -21.297 -3.033 1 97.19 97 ARG B CA 1
ATOM 2475 C C . ARG B 1 97 ? 4.336 -22.422 -3.398 1 97.19 97 ARG B C 1
ATOM 2477 O O . ARG B 1 97 ? 3.986 -23.25 -2.555 1 97.19 97 ARG B O 1
ATOM 2484 N N . CYS B 1 98 ? 3.889 -22.344 -4.555 1 96.94 98 CYS B N 1
ATOM 2485 C CA . CYS B 1 98 ? 2.816 -23.266 -4.93 1 96.94 98 CYS B CA 1
ATOM 2486 C C . CYS B 1 98 ? 3.367 -24.469 -5.695 1 96.94 98 CYS B C 1
ATOM 2488 O O . CYS B 1 98 ? 3.936 -24.297 -6.777 1 96.94 98 CYS B O 1
ATOM 2490 N N . GLU B 1 99 ? 3.098 -25.578 -5.18 1 93.88 99 GLU B N 1
ATOM 2491 C CA . GLU B 1 99 ? 3.51 -26.797 -5.867 1 93.88 99 GLU B CA 1
ATOM 2492 C C . G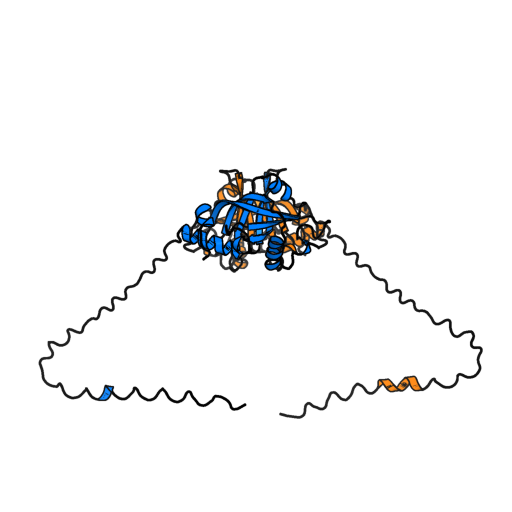LU B 1 99 ? 2.725 -27 -7.164 1 93.88 99 GLU B C 1
ATOM 2494 O O . GLU B 1 99 ? 1.538 -26.672 -7.23 1 93.88 99 GLU B O 1
ATOM 2499 N N . GLY B 1 100 ? 3.383 -27.484 -8.164 1 91.5 100 GLY B N 1
ATOM 2500 C CA . GLY B 1 100 ? 2.703 -27.812 -9.414 1 91.5 100 GLY B CA 1
ATOM 2501 C C . GLY B 1 100 ? 2.596 -26.625 -10.352 1 91.5 100 GLY B C 1
ATOM 2502 O O . GLY B 1 100 ? 2.082 -26.75 -11.461 1 91.5 100 GLY B O 1
ATOM 2503 N N . MET B 1 101 ? 3.031 -25.5 -9.898 1 92.75 101 MET B N 1
ATOM 2504 C CA . MET B 1 101 ? 3.01 -24.312 -10.758 1 92.75 101 MET B CA 1
ATOM 2505 C C . MET B 1 101 ? 4.414 -23.969 -11.234 1 92.75 101 MET B C 1
ATOM 2507 O O . MET B 1 101 ? 5.398 -24.281 -10.578 1 92.75 101 MET B O 1
ATOM 2511 N N . GLU B 1 102 ? 4.383 -23.328 -12.422 1 93.88 102 GLU B N 1
ATOM 2512 C CA . GLU B 1 102 ? 5.656 -22.766 -12.875 1 93.88 102 GLU B CA 1
ATOM 2513 C C . GLU B 1 102 ? 6.188 -21.734 -11.891 1 93.88 102 GLU B C 1
ATOM 2515 O O . GLU B 1 102 ? 5.445 -20.859 -11.445 1 93.88 102 GLU B O 1
ATOM 2520 N N . LYS B 1 103 ? 7.453 -21.875 -11.586 1 95.44 103 LYS B N 1
ATOM 2521 C CA . LYS B 1 103 ? 8.07 -20.984 -10.609 1 95.44 103 LYS B CA 1
ATOM 2522 C C . LYS B 1 103 ? 8.594 -19.719 -11.289 1 95.44 103 LYS B C 1
ATOM 2524 O O . LYS B 1 103 ? 9.789 -19.594 -11.562 1 95.44 103 LYS B O 1
ATOM 2529 N N . THR B 1 104 ? 7.75 -18.734 -11.445 1 95.75 104 THR B N 1
ATOM 2530 C CA . THR B 1 104 ? 8.094 -17.484 -12.109 1 95.75 104 THR B CA 1
ATOM 2531 C C . THR B 1 104 ? 8.219 -16.359 -11.094 1 95.75 104 THR B C 1
ATOM 2533 O O . THR B 1 104 ? 8.68 -15.258 -11.438 1 95.75 104 THR B O 1
ATOM 2536 N N . GLY B 1 105 ? 7.797 -16.594 -9.883 1 97.62 105 GLY B N 1
ATOM 2537 C CA . GLY B 1 105 ? 7.816 -15.547 -8.867 1 97.62 105 GLY B CA 1
ATOM 2538 C C . GLY B 1 105 ? 6.676 -14.555 -9.008 1 97.62 105 GLY B C 1
ATOM 2539 O O . GLY B 1 105 ? 6.66 -13.523 -8.344 1 97.62 105 GLY B O 1
ATOM 2540 N N . GLU B 1 106 ? 5.75 -14.812 -9.875 1 98.25 106 GLU B N 1
ATOM 2541 C CA . GLU B 1 106 ? 4.594 -13.945 -10.07 1 98.25 106 GLU B CA 1
ATOM 2542 C C . GLU B 1 106 ? 3.584 -14.109 -8.938 1 98.25 106 GLU B C 1
ATOM 2544 O O . GLU B 1 106 ? 3.363 -15.227 -8.453 1 98.25 106 GLU B O 1
ATOM 2549 N N . PRO B 1 107 ? 3.006 -13.086 -8.5 1 98.5 107 PRO B N 1
ATOM 2550 C CA . PRO B 1 107 ? 2.02 -13.18 -7.422 1 98.5 107 PRO B CA 1
ATOM 2551 C C . PRO B 1 107 ? 0.633 -13.578 -7.922 1 98.5 107 PRO B C 1
ATOM 2553 O O . PRO B 1 107 ? 0.225 -13.172 -9.016 1 98.5 107 PRO B O 1
ATOM 2556 N N . ILE B 1 108 ? -0.031 -14.312 -7.137 1 98.5 108 ILE B N 1
ATOM 2557 C CA . ILE B 1 108 ? -1.443 -14.633 -7.312 1 98.5 108 ILE B CA 1
ATOM 2558 C C . ILE B 1 108 ? -2.256 -14.023 -6.172 1 98.5 108 ILE B C 1
ATOM 2560 O O . ILE B 1 108 ? -1.934 -14.219 -4.996 1 98.5 108 ILE B O 1
ATOM 2564 N N . LEU B 1 109 ? -3.281 -13.336 -6.543 1 97.94 109 LEU B N 1
ATOM 2565 C CA . LEU B 1 109 ? -4.156 -12.672 -5.582 1 97.94 109 LEU B CA 1
ATOM 2566 C C . LEU B 1 109 ? -5.551 -13.281 -5.602 1 97.94 109 LEU B C 1
ATOM 2568 O O . LEU B 1 109 ? -5.934 -13.938 -6.574 1 97.94 109 LEU B O 1
ATOM 2572 N N . ILE B 1 110 ? -6.199 -13.039 -4.516 1 97.06 110 ILE B N 1
ATOM 2573 C CA . ILE B 1 110 ? -7.645 -13.242 -4.477 1 97.06 110 ILE B CA 1
ATOM 2574 C C . ILE B 1 110 ? -8.352 -11.891 -4.469 1 97.06 110 ILE B C 1
ATOM 2576 O O . ILE B 1 110 ? -8.023 -11.016 -3.666 1 97.06 110 ILE B O 1
ATOM 2580 N N . VAL B 1 111 ? -9.297 -11.734 -5.434 1 96.06 111 VAL B N 1
ATOM 2581 C CA . VAL B 1 111 ? -10.016 -10.469 -5.535 1 96.06 111 VAL B CA 1
ATOM 2582 C C . VAL B 1 111 ? -11.523 -10.727 -5.484 1 96.06 111 VAL B C 1
ATOM 2584 O O . VAL B 1 111 ? -12.039 -11.586 -6.207 1 96.06 111 VAL B O 1
ATOM 2587 N N . VAL B 1 112 ? -12.164 -9.984 -4.633 1 94.56 112 VAL B N 1
ATOM 2588 C CA . VAL B 1 112 ? -13.625 -10.039 -4.539 1 94.56 112 VAL B CA 1
ATOM 2589 C C . VAL B 1 112 ? -14.242 -9.406 -5.781 1 94.56 112 VAL B C 1
ATOM 2591 O O . VAL B 1 112 ? -13.812 -8.336 -6.219 1 94.56 112 VAL B O 1
ATOM 2594 N N . ASP B 1 113 ? -15.305 -9.969 -6.285 1 94.12 113 ASP B N 1
ATOM 2595 C CA . ASP B 1 113 ? -15.906 -9.508 -7.531 1 94.12 113 ASP B CA 1
ATOM 2596 C C . ASP B 1 113 ? -16.469 -8.094 -7.383 1 94.12 113 ASP B C 1
ATOM 2598 O O . ASP B 1 113 ? -16.406 -7.293 -8.32 1 94.12 113 ASP B O 1
ATOM 2602 N N . LYS B 1 114 ? -16.891 -7.797 -6.227 1 90.25 114 LYS B N 1
ATOM 2603 C CA . LYS B 1 114 ? -17.531 -6.504 -6.016 1 90.25 114 LYS B CA 1
ATOM 2604 C C . LYS B 1 114 ? -16.5 -5.438 -5.645 1 90.25 114 LYS B C 1
ATOM 2606 O O . LYS B 1 114 ? -16.859 -4.27 -5.461 1 90.25 114 LYS B O 1
ATOM 2611 N N . SER B 1 115 ? -15.297 -5.871 -5.516 1 92.19 115 SER B N 1
ATOM 2612 C CA . SER B 1 115 ? -14.25 -4.891 -5.246 1 92.19 115 SER B CA 1
ATOM 2613 C C . SER B 1 115 ? -14.234 -3.795 -6.309 1 92.19 115 SER B C 1
ATOM 2615 O O . SER B 1 115 ? -14.391 -4.074 -7.5 1 92.19 115 SER B O 1
ATOM 2617 N N . PRO B 1 116 ? -13.93 -2.561 -5.891 1 92.44 116 PRO B N 1
ATOM 2618 C CA . PRO B 1 116 ? -13.797 -1.487 -6.879 1 92.44 116 PRO B CA 1
ATOM 2619 C C . PRO B 1 116 ? -12.688 -1.754 -7.891 1 92.44 116 PRO B C 1
ATOM 2621 O O . PRO B 1 116 ? -12.633 -1.109 -8.945 1 92.44 116 PRO B O 1
ATOM 2624 N N . GLN B 1 117 ? -11.844 -2.66 -7.625 1 96.19 117 GLN B N 1
ATOM 2625 C CA . GLN B 1 117 ? -10.695 -2.875 -8.5 1 96.19 117 GLN B CA 1
ATOM 2626 C C . GLN B 1 117 ? -10.938 -4.039 -9.453 1 96.19 117 GLN B C 1
ATOM 2628 O O . GLN B 1 117 ? -10.172 -4.246 -10.398 1 96.19 117 GLN B O 1
ATOM 2633 N N . SER B 1 118 ? -11.984 -4.789 -9.234 1 94.06 118 SER B N 1
ATOM 2634 C CA . SER B 1 118 ? -12.258 -5.988 -10.016 1 94.06 118 SER B CA 1
ATOM 2635 C C . SER B 1 118 ? -12.516 -5.648 -11.484 1 94.06 118 SER B C 1
ATOM 2637 O O . SER B 1 118 ? -12.031 -6.34 -12.383 1 94.06 118 SER B O 1
ATOM 2639 N N . HIS B 1 119 ? -13.219 -4.598 -11.641 1 90.69 119 HIS B N 1
ATOM 2640 C CA . HIS B 1 119 ? -13.539 -4.211 -13.016 1 90.69 119 HIS B CA 1
ATOM 2641 C C . HIS B 1 119 ? -12.273 -3.881 -13.797 1 90.69 119 HIS B C 1
ATOM 2643 O O . HIS B 1 119 ? -12.125 -4.297 -14.953 1 90.69 119 HIS B O 1
ATOM 2649 N N . SER B 1 120 ? -11.398 -3.156 -13.148 1 91.75 120 SER B N 1
ATOM 2650 C CA . SER B 1 120 ? -10.164 -2.758 -13.805 1 91.75 120 SER B CA 1
ATOM 2651 C C . SER B 1 120 ? -9.336 -3.973 -14.211 1 91.75 120 SER B C 1
ATOM 2653 O O . SER B 1 120 ? -8.852 -4.059 -15.336 1 91.75 120 SER B O 1
ATOM 2655 N N . ILE B 1 121 ? -9.211 -4.871 -13.32 1 93.25 121 ILE B N 1
ATOM 2656 C CA . ILE B 1 121 ? -8.32 -5.996 -13.578 1 93.25 121 ILE B CA 1
ATOM 2657 C C . ILE B 1 121 ? -8.977 -6.961 -14.562 1 93.25 121 ILE B C 1
ATOM 2659 O O . ILE B 1 121 ? -8.305 -7.543 -15.414 1 93.25 121 ILE B O 1
ATOM 2663 N N . ARG B 1 122 ? -10.258 -7.113 -14.523 1 91.38 122 ARG B N 1
ATOM 2664 C CA . ARG B 1 122 ? -10.984 -8.008 -15.422 1 91.38 122 ARG B CA 1
ATOM 2665 C C . ARG B 1 122 ? -10.906 -7.512 -16.859 1 91.38 122 ARG B C 1
ATOM 2667 O O . ARG B 1 122 ? -10.883 -8.312 -17.797 1 91.38 122 ARG B O 1
ATOM 2674 N N . ASN B 1 123 ? -10.844 -6.254 -17.016 1 90.56 123 ASN B N 1
ATOM 2675 C CA . ASN B 1 123 ? -10.836 -5.676 -18.344 1 90.56 123 ASN B CA 1
ATOM 2676 C C . ASN B 1 123 ? -9.422 -5.297 -18.797 1 90.56 123 ASN B C 1
ATOM 2678 O O . ASN B 1 123 ? -9.25 -4.484 -19.703 1 90.56 123 ASN B O 1
ATOM 2682 N N . ASN B 1 124 ? -8.492 -5.734 -18.141 1 89.75 124 ASN B N 1
ATOM 2683 C CA . ASN B 1 124 ? -7.082 -5.52 -18.453 1 89.75 124 ASN B CA 1
ATOM 2684 C C . ASN B 1 124 ? -6.723 -4.039 -18.438 1 89.75 124 ASN B C 1
ATOM 2686 O O . ASN B 1 124 ? -5.988 -3.564 -19.297 1 89.75 124 ASN B O 1
ATOM 2690 N N . GLY B 1 125 ? -7.371 -3.326 -17.516 1 90.5 125 GLY B N 1
ATOM 2691 C CA . GLY B 1 125 ? -6.977 -1.939 -17.328 1 90.5 125 GLY B CA 1
ATOM 2692 C C . GLY B 1 125 ? -5.594 -1.791 -16.719 1 90.5 125 GLY B C 1
ATOM 2693 O O . GLY B 1 125 ? -4.996 -2.771 -16.281 1 90.5 125 GLY B O 1
ATOM 2694 N N . PRO B 1 126 ? -5.035 -0.531 -16.797 1 93.94 126 PRO B N 1
ATOM 2695 C CA . PRO B 1 126 ? -3.732 -0.308 -16.156 1 93.94 126 PRO B CA 1
ATOM 2696 C C . PRO B 1 126 ? -3.717 -0.69 -14.688 1 93.94 126 PRO B C 1
ATOM 2698 O O . PRO B 1 126 ? -4.613 -0.296 -13.93 1 93.94 126 PRO B O 1
ATOM 2701 N N . ALA B 1 127 ? -2.768 -1.473 -14.312 1 96.19 127 ALA B N 1
ATOM 2702 C CA . ALA B 1 127 ? -2.662 -1.955 -12.938 1 96.19 127 ALA B CA 1
ATOM 2703 C C . ALA B 1 127 ? -1.209 -2.219 -12.555 1 96.19 127 ALA B C 1
ATOM 2705 O O . ALA B 1 127 ? -0.351 -2.373 -13.43 1 96.19 127 ALA B O 1
ATOM 2706 N N . SER B 1 128 ? -0.916 -2.135 -11.344 1 97.94 128 SER B N 1
ATOM 2707 C CA . SER B 1 128 ? 0.381 -2.49 -10.773 1 97.94 128 SER B CA 1
ATOM 2708 C C . SER B 1 128 ? 0.228 -3.111 -9.391 1 97.94 128 SER B C 1
ATOM 2710 O O . SER B 1 128 ? -0.882 -3.188 -8.859 1 97.94 128 SER B O 1
ATOM 2712 N N . PHE B 1 129 ? 1.335 -3.598 -8.953 1 97.81 129 PHE B N 1
ATOM 2713 C CA . PHE B 1 129 ? 1.441 -4.344 -7.707 1 97.81 129 PHE B CA 1
ATOM 2714 C C . PHE B 1 129 ? 2.639 -3.869 -6.891 1 97.81 129 PHE B C 1
ATOM 2716 O O . PHE B 1 129 ? 3.762 -3.824 -7.398 1 97.81 129 PHE B O 1
ATOM 2723 N N . SER B 1 130 ? 2.352 -3.449 -5.613 1 98.56 130 SER B N 1
ATOM 2724 C CA . SER B 1 130 ? 3.455 -2.912 -4.824 1 98.56 130 SER B CA 1
ATOM 2725 C C . SER B 1 130 ? 3.676 -3.729 -3.557 1 98.56 130 SER B C 1
ATOM 2727 O O . SER B 1 130 ? 2.715 -4.145 -2.906 1 98.56 130 SER B O 1
ATOM 2729 N N . ILE B 1 131 ? 4.961 -3.906 -3.213 1 98.06 131 ILE B N 1
ATOM 2730 C CA . ILE B 1 131 ? 5.332 -4.648 -2.012 1 98.06 131 ILE B CA 1
ATOM 2731 C C . ILE B 1 131 ? 6.496 -3.947 -1.312 1 98.06 131 ILE B C 1
ATOM 2733 O O . ILE B 1 131 ? 7.211 -3.156 -1.928 1 98.06 131 ILE B O 1
ATOM 2737 N N . ASN B 1 132 ? 6.562 -4.168 -0.106 1 96.56 132 ASN B N 1
ATOM 2738 C CA . ASN B 1 132 ? 7.691 -3.756 0.726 1 96.56 132 ASN B CA 1
ATOM 2739 C C . ASN B 1 132 ? 8.047 -4.824 1.756 1 96.56 132 ASN B C 1
ATOM 2741 O O . ASN B 1 132 ? 7.301 -5.785 1.943 1 96.56 132 ASN B O 1
ATOM 2745 N N . ASP B 1 133 ? 9.195 -4.707 2.322 1 94.12 133 ASP B N 1
ATOM 2746 C CA . ASP B 1 133 ? 9.656 -5.66 3.33 1 94.12 133 ASP B CA 1
ATOM 2747 C C . ASP B 1 133 ? 9.016 -5.375 4.688 1 94.12 133 ASP B C 1
ATOM 2749 O O . ASP B 1 133 ? 9.469 -4.5 5.422 1 94.12 133 ASP B O 1
ATOM 2753 N N . ASN B 1 134 ? 8.047 -6.148 5.07 1 91.5 134 ASN B N 1
ATOM 2754 C CA . ASN B 1 134 ? 7.285 -5.922 6.293 1 91.5 134 ASN B CA 1
ATOM 2755 C C . ASN B 1 134 ? 8.086 -6.32 7.531 1 91.5 134 ASN B C 1
ATOM 2757 O O . ASN B 1 134 ? 7.711 -5.973 8.656 1 91.5 134 ASN B O 1
ATOM 2761 N N . SER B 1 135 ? 9.172 -7.012 7.387 1 91.25 135 SER B N 1
ATOM 2762 C CA . SER B 1 135 ? 9.977 -7.438 8.523 1 91.25 135 SER B CA 1
ATOM 2763 C C . SER B 1 135 ? 10.867 -6.301 9.031 1 91.25 135 SER B C 1
ATOM 2765 O O . SER B 1 135 ? 11.406 -6.371 10.141 1 91.25 135 SER B O 1
ATOM 2767 N N . ILE B 1 136 ? 10.969 -5.332 8.195 1 90.31 136 ILE B N 1
ATOM 2768 C CA . ILE B 1 136 ? 11.797 -4.184 8.562 1 90.31 136 ILE B CA 1
ATOM 2769 C C . ILE B 1 136 ? 10.984 -3.227 9.43 1 90.31 136 ILE B C 1
ATOM 2771 O O . ILE B 1 136 ? 9.883 -2.816 9.055 1 90.31 136 ILE B O 1
ATOM 2775 N N . GLN B 1 137 ? 11.492 -2.879 10.562 1 86.88 137 GLN B N 1
ATOM 2776 C CA . GLN B 1 137 ? 10.789 -2.014 11.508 1 86.88 137 GLN B CA 1
ATOM 2777 C C . GLN B 1 137 ? 10.555 -0.628 10.914 1 86.88 137 GLN B C 1
ATOM 2779 O O . GLN B 1 137 ? 9.438 -0.11 10.945 1 86.88 137 GLN B O 1
ATOM 2784 N N . TYR B 1 138 ? 11.664 -0.118 10.398 1 90.69 138 TYR B N 1
ATOM 2785 C CA . TYR B 1 138 ? 11.602 1.188 9.75 1 90.69 138 TYR B CA 1
ATOM 2786 C C . TYR B 1 138 ? 11.461 1.043 8.242 1 90.69 138 TYR B C 1
ATOM 2788 O O . TYR B 1 138 ? 12.461 0.897 7.527 1 90.69 138 TYR B O 1
ATOM 2796 N N . LYS B 1 139 ? 10.258 1.159 7.754 1 90.19 139 LYS B N 1
ATOM 2797 C CA . LYS B 1 139 ? 9.883 0.725 6.414 1 90.19 139 LYS B CA 1
ATOM 2798 C C . LYS B 1 139 ? 10.703 1.443 5.348 1 90.19 139 LYS B C 1
ATOM 2800 O O . LYS B 1 139 ? 11.008 0.871 4.301 1 90.19 139 LYS B O 1
ATOM 2805 N N . MET B 1 140 ? 11.117 2.646 5.629 1 90.19 140 MET B N 1
ATOM 2806 C CA . MET B 1 140 ? 11.891 3.398 4.648 1 90.19 140 MET B CA 1
ATOM 2807 C C . MET B 1 140 ? 13.297 2.832 4.516 1 90.19 140 MET B C 1
ATOM 2809 O O . MET B 1 140 ? 14.016 3.164 3.572 1 90.19 140 MET B O 1
ATOM 2813 N N . ASN B 1 141 ? 13.633 1.973 5.434 1 91.19 141 ASN B N 1
ATOM 2814 C CA . ASN B 1 141 ? 14.953 1.345 5.383 1 91.19 141 ASN B CA 1
ATOM 2815 C C . ASN B 1 141 ? 14.914 0.021 4.625 1 91.19 141 ASN B C 1
ATOM 2817 O O . ASN B 1 141 ? 15.945 -0.635 4.457 1 91.19 141 ASN B O 1
ATOM 2821 N N . GLY B 1 142 ? 13.766 -0.325 4.176 1 94 142 GLY B N 1
ATOM 2822 C CA . GLY B 1 142 ? 13.609 -1.55 3.404 1 94 142 GLY B CA 1
ATOM 2823 C C . GLY B 1 142 ? 13.312 -1.299 1.939 1 94 142 GLY B C 1
ATOM 2824 O O . GLY B 1 142 ? 12.977 -0.177 1.553 1 94 142 GLY B O 1
ATOM 2825 N N . VAL B 1 143 ? 13.453 -2.357 1.205 1 96 143 VAL B N 1
ATOM 2826 C CA . VAL B 1 143 ? 13.164 -2.295 -0.223 1 96 143 VAL B CA 1
ATOM 2827 C C . VAL B 1 143 ? 11.68 -2.021 -0.438 1 96 143 VAL B C 1
ATOM 2829 O O . VAL B 1 143 ? 10.828 -2.539 0.297 1 96 143 VAL B O 1
ATOM 2832 N N . ARG B 1 144 ? 11.383 -1.201 -1.389 1 96.69 144 ARG B N 1
ATOM 2833 C CA . ARG B 1 144 ? 10.039 -0.864 -1.857 1 96.69 144 ARG B CA 1
ATOM 2834 C C . ARG B 1 144 ? 9.945 -0.969 -3.377 1 96.69 144 ARG B C 1
ATOM 2836 O O . ARG B 1 144 ? 10.75 -0.37 -4.094 1 96.69 144 ARG B O 1
ATOM 2843 N N . SER B 1 145 ? 8.961 -1.722 -3.812 1 98.5 145 SER B N 1
ATOM 2844 C CA . SER B 1 145 ? 8.969 -1.963 -5.25 1 98.5 145 SER B CA 1
ATOM 2845 C C . SER B 1 145 ? 7.555 -2.014 -5.816 1 98.5 145 SER B C 1
ATOM 2847 O O . SER B 1 145 ? 6.617 -2.406 -5.117 1 98.5 145 SER B O 1
ATOM 2849 N N . THR B 1 146 ? 7.449 -1.586 -6.984 1 98.75 146 THR B N 1
ATOM 2850 C CA . THR B 1 146 ? 6.227 -1.698 -7.77 1 98.75 146 THR B CA 1
ATOM 2851 C C . THR B 1 146 ? 6.445 -2.6 -8.984 1 98.75 146 THR B C 1
ATOM 2853 O O . THR B 1 146 ? 7.418 -2.434 -9.719 1 98.75 146 THR B O 1
ATOM 2856 N N . PHE B 1 147 ? 5.562 -3.531 -9.141 1 98.69 147 PHE B N 1
ATOM 2857 C CA . PHE B 1 147 ? 5.531 -4.441 -10.273 1 98.69 147 PHE B CA 1
ATOM 2858 C C . PHE B 1 147 ? 4.402 -4.074 -11.234 1 98.69 147 PHE B C 1
ATOM 2860 O O . PHE B 1 147 ? 3.258 -3.885 -10.805 1 98.69 147 PHE B O 1
ATOM 2867 N N . TYR B 1 148 ? 4.785 -3.984 -12.461 1 97.56 148 TYR B N 1
ATOM 2868 C CA . TYR B 1 148 ? 3.809 -3.688 -13.508 1 97.56 148 TYR B CA 1
ATOM 2869 C C . TYR B 1 148 ? 3.455 -4.941 -14.297 1 97.56 148 TYR B C 1
ATOM 2871 O O . TYR B 1 148 ? 4.266 -5.867 -14.398 1 97.56 148 TYR B O 1
ATOM 2879 N N . GLY B 1 149 ? 2.238 -4.902 -14.789 1 96.69 149 GLY B N 1
ATOM 2880 C CA . GLY B 1 149 ? 1.856 -5.992 -15.68 1 96.69 149 GLY B CA 1
ATOM 2881 C C . GLY B 1 149 ? 0.356 -6.113 -15.867 1 96.69 149 GLY B C 1
ATOM 2882 O O . GLY B 1 149 ? -0.381 -5.148 -15.648 1 96.69 149 GLY B O 1
ATOM 2883 N N . SER B 1 150 ? -0.032 -7.207 -16.406 1 95.88 150 SER B N 1
ATOM 2884 C CA . SER B 1 150 ? -1.442 -7.52 -16.625 1 95.88 150 SER B CA 1
ATOM 2885 C C . SER B 1 150 ? -1.891 -8.68 -15.734 1 95.88 150 SER B C 1
ATOM 2887 O O . SER B 1 150 ? -1.092 -9.555 -15.398 1 95.88 150 SER B O 1
ATOM 2889 N N . PHE B 1 151 ? -3.16 -8.617 -15.391 1 96.69 151 PHE B N 1
ATOM 2890 C CA . PHE B 1 151 ? -3.699 -9.664 -14.523 1 96.69 151 PHE B CA 1
ATOM 2891 C C . PHE B 1 151 ? -4.465 -10.695 -15.336 1 96.69 151 PHE B C 1
ATOM 2893 O O . PHE B 1 151 ? -5.27 -10.344 -16.203 1 96.69 151 PHE B O 1
ATOM 2900 N N . GLU B 1 152 ? -4.172 -11.93 -15.023 1 96.62 152 GLU B N 1
ATOM 2901 C CA . GLU B 1 152 ? -4.844 -13.055 -15.672 1 96.62 152 GLU B CA 1
ATOM 2902 C C . GLU B 1 152 ? -5.609 -13.891 -14.648 1 96.62 152 GLU B C 1
ATOM 2904 O O . GLU B 1 152 ? -5.039 -14.344 -13.656 1 96.62 152 GLU B O 1
ATOM 2909 N N . GLU B 1 153 ? -6.879 -14.086 -14.984 1 97.44 153 GLU B N 1
ATOM 2910 C CA . GLU B 1 153 ? -7.66 -14.953 -14.117 1 97.44 153 GLU B CA 1
ATOM 2911 C C . GLU B 1 153 ? -7.117 -16.375 -14.133 1 97.44 153 GLU B C 1
ATOM 2913 O O . GLU B 1 153 ? -6.754 -16.906 -15.188 1 97.44 153 GLU B O 1
ATOM 2918 N N . GLN B 1 154 ? -7.016 -16.969 -12.93 1 97.5 154 GLN B N 1
ATOM 2919 C CA . GLN B 1 154 ? -6.543 -18.344 -12.789 1 97.5 154 GLN B CA 1
ATOM 2920 C C . GLN B 1 154 ? -7.691 -19.281 -12.438 1 97.5 154 GLN B C 1
ATOM 2922 O O . GLN B 1 154 ? -8.586 -18.922 -11.672 1 97.5 154 GLN B O 1
ATOM 2927 N N . GLN B 1 155 ? -7.641 -20.469 -13.008 1 97.06 155 GLN B N 1
ATOM 2928 C CA . GLN B 1 155 ? -8.578 -21.5 -12.562 1 97.06 155 GLN B CA 1
ATOM 2929 C C . GLN B 1 155 ? -8.344 -21.859 -11.102 1 97.06 155 GLN B C 1
ATOM 2931 O O . GLN B 1 155 ? -7.207 -22.062 -10.68 1 97.06 155 GLN B O 1
ATOM 2936 N N . PRO B 1 156 ? -9.398 -21.891 -10.414 1 97.62 156 PRO B N 1
ATOM 2937 C CA . PRO B 1 156 ? -9.258 -22.25 -9 1 97.62 156 PRO B CA 1
ATOM 2938 C C . PRO B 1 156 ? -9.086 -23.75 -8.781 1 97.62 156 PRO B C 1
ATOM 2940 O O . PRO B 1 156 ? -9.961 -24.391 -8.195 1 97.62 156 PRO B O 1
ATOM 2943 N N . THR B 1 157 ? -7.996 -24.297 -9.141 1 97.19 157 THR B N 1
ATOM 2944 C CA . THR B 1 157 ? -7.711 -25.719 -8.938 1 97.19 157 THR B CA 1
ATOM 2945 C C . THR B 1 157 ? -7.57 -26.031 -7.453 1 97.19 157 THR B C 1
ATOM 2947 O O . THR B 1 157 ? -7.34 -25.141 -6.641 1 97.19 157 THR B O 1
ATOM 2950 N N . ASP B 1 158 ? -7.695 -27.266 -7.109 1 96.5 158 ASP B N 1
ATOM 2951 C CA . ASP B 1 158 ? -7.508 -27.703 -5.727 1 96.5 158 ASP B CA 1
ATOM 2952 C C . ASP B 1 158 ? -6.086 -27.406 -5.246 1 96.5 158 ASP B C 1
ATOM 2954 O O . ASP B 1 158 ? -5.875 -27.062 -4.086 1 96.5 158 ASP B O 1
ATOM 2958 N N . GLU B 1 159 ? -5.164 -27.547 -6.125 1 96.88 159 GLU B N 1
ATOM 2959 C CA . GLU B 1 159 ? -3.771 -27.281 -5.781 1 96.88 159 GLU B CA 1
ATOM 2960 C C . GLU B 1 159 ? -3.566 -25.797 -5.43 1 96.88 159 GLU B C 1
ATOM 2962 O O . GLU B 1 159 ? -2.889 -25.484 -4.453 1 96.88 159 GLU B O 1
ATOM 2967 N N . LEU B 1 160 ? -4.16 -24.938 -6.219 1 97.88 160 LEU B N 1
ATOM 2968 C CA . LEU B 1 160 ? -4.023 -23.5 -5.965 1 97.88 160 LEU B CA 1
ATOM 2969 C C . LEU B 1 160 ? -4.746 -23.109 -4.684 1 97.88 160 LEU B C 1
ATOM 2971 O O . LEU B 1 160 ? -4.227 -22.312 -3.889 1 97.88 160 LEU B O 1
ATOM 2975 N N . LYS B 1 161 ? -5.926 -23.656 -4.504 1 98.12 161 LYS B N 1
ATOM 2976 C CA . LYS B 1 161 ? -6.672 -23.406 -3.275 1 98.12 161 LYS B CA 1
ATOM 2977 C C . LYS B 1 161 ? -5.867 -23.828 -2.047 1 98.12 161 LYS B C 1
ATOM 2979 O O . LYS B 1 161 ? -5.766 -23.078 -1.076 1 98.12 161 LYS B O 1
ATOM 2984 N N . LYS B 1 162 ? -5.32 -24.984 -2.115 1 97.75 162 LYS B N 1
ATOM 2985 C CA . LYS B 1 162 ? -4.523 -25.5 -1.008 1 97.75 162 LYS B CA 1
ATOM 2986 C C . LYS B 1 162 ? -3.303 -24.625 -0.753 1 97.75 162 LYS B C 1
ATOM 2988 O O . LYS B 1 162 ? -2.975 -24.328 0.398 1 97.75 162 LYS B O 1
ATOM 2993 N N . CYS B 1 163 ? -2.652 -24.266 -1.765 1 98.44 163 CYS B N 1
ATOM 2994 C CA . CYS B 1 163 ? -1.481 -23.406 -1.642 1 98.44 163 CYS B CA 1
ATOM 2995 C C . CYS B 1 163 ? -1.844 -22.078 -0.975 1 98.44 163 CYS B C 1
ATOM 2997 O O . CYS B 1 163 ? -1.206 -21.672 -0.001 1 98.44 163 CYS B O 1
ATOM 2999 N N . PHE B 1 164 ? -2.85 -21.453 -1.54 1 98.38 164 PHE B N 1
ATOM 3000 C CA . PHE B 1 164 ? -3.271 -20.156 -1.007 1 98.38 164 PHE B CA 1
ATOM 3001 C C . PHE B 1 164 ? -3.627 -20.281 0.471 1 98.38 164 PHE B C 1
ATOM 3003 O O . PHE B 1 164 ? -3.219 -19.438 1.28 1 98.38 164 PHE B O 1
ATOM 3010 N N . LEU B 1 165 ? -4.281 -21.344 0.869 1 97.88 165 LEU B N 1
ATOM 3011 C CA . LEU B 1 165 ? -4.727 -21.531 2.246 1 97.88 165 LEU B CA 1
ATOM 3012 C C . LEU B 1 165 ? -3.547 -21.875 3.15 1 97.88 165 LEU B C 1
ATOM 3014 O O . LEU B 1 165 ? -3.594 -21.625 4.359 1 97.88 165 LEU B O 1
ATOM 3018 N N . SER B 1 166 ? -2.559 -22.438 2.598 1 98 166 SER B N 1
ATOM 3019 C CA . SER B 1 166 ? -1.367 -22.719 3.393 1 98 166 SER B CA 1
ATOM 3020 C C . SER B 1 166 ? -0.671 -21.438 3.818 1 98 166 SER B C 1
ATOM 3022 O O . SER B 1 166 ? -0.057 -21.375 4.887 1 98 166 SER B O 1
ATOM 3024 N N . VAL B 1 167 ? -0.817 -20.422 2.977 1 97.38 167 VAL B N 1
ATOM 3025 C CA . VAL B 1 167 ? -0.188 -19.141 3.252 1 97.38 167 VAL B CA 1
ATOM 3026 C C . VAL B 1 167 ? -1.157 -18.234 4.02 1 97.38 167 VAL B C 1
ATOM 3028 O O . VAL B 1 167 ? -0.746 -17.484 4.902 1 97.38 167 VAL B O 1
ATOM 3031 N N . HIS B 1 168 ? -2.406 -18.344 3.674 1 97.19 168 HIS B N 1
ATOM 3032 C CA . HIS B 1 168 ? -3.467 -17.547 4.289 1 97.19 168 HIS B CA 1
ATOM 3033 C C . HIS B 1 168 ? -4.551 -18.438 4.875 1 97.19 168 HIS B C 1
ATOM 3035 O O . HIS B 1 168 ? -5.664 -18.516 4.344 1 97.19 168 HIS B O 1
ATOM 3041 N N . PRO B 1 169 ? -4.305 -18.969 6.043 1 96.12 169 PRO B N 1
ATOM 3042 C CA . PRO B 1 169 ? -5.266 -19.922 6.605 1 96.12 169 PRO B CA 1
ATOM 3043 C C . PRO B 1 169 ? -6.582 -19.266 7.012 1 96.12 169 PRO B C 1
ATOM 3045 O O . PRO B 1 169 ? -7.602 -19.938 7.141 1 96.12 169 PRO B O 1
ATOM 3048 N N . ASP B 1 170 ? -6.578 -17.984 7.152 1 93.56 170 ASP B N 1
ATOM 3049 C CA . ASP B 1 170 ? -7.77 -17.266 7.574 1 93.56 170 ASP B CA 1
ATOM 3050 C C . ASP B 1 170 ? -8.672 -16.938 6.383 1 93.56 170 ASP B C 1
ATOM 3052 O O . ASP B 1 170 ? -9.766 -16.391 6.551 1 93.56 170 ASP B O 1
ATOM 3056 N N . SER B 1 171 ? -8.328 -17.406 5.207 1 94.56 171 SER B N 1
ATOM 3057 C CA . SER B 1 171 ? -9.008 -16.906 4.02 1 94.56 171 SER B CA 1
ATOM 3058 C C . SER B 1 171 ? -9.953 -17.953 3.443 1 94.56 171 SER B C 1
ATOM 3060 O O . SER B 1 171 ? -10.281 -17.922 2.256 1 94.56 171 SER B O 1
ATOM 3062 N N . GLN B 1 172 ? -10.422 -18.875 4.219 1 94.06 172 GLN B N 1
ATOM 3063 C CA . GLN B 1 172 ? -11.305 -19.938 3.723 1 94.06 172 GLN B CA 1
ATOM 3064 C C . GLN B 1 172 ? -12.547 -19.344 3.064 1 94.06 172 GLN B C 1
ATOM 3066 O O . GLN B 1 172 ? -12.953 -19.781 1.985 1 94.06 172 GLN B O 1
ATOM 3071 N N . ALA B 1 173 ? -13.07 -18.344 3.646 1 91.31 173 ALA B N 1
ATOM 3072 C CA . ALA B 1 173 ? -14.305 -17.734 3.156 1 91.31 173 ALA B CA 1
ATOM 3073 C C . ALA B 1 173 ? -14.07 -17 1.844 1 91.31 173 ALA B C 1
ATOM 3075 O O . ALA B 1 173 ? -15.016 -16.672 1.132 1 91.31 173 ALA B O 1
ATOM 3076 N N . LEU B 1 174 ? -12.844 -16.734 1.523 1 93.69 174 LEU B N 1
ATOM 3077 C CA . LEU B 1 174 ? -12.508 -15.953 0.33 1 93.69 174 LEU B CA 1
ATOM 3078 C C . LEU B 1 174 ? -12.172 -16.875 -0.837 1 93.69 174 LEU B C 1
ATOM 3080 O O . LEU B 1 174 ? -12.062 -16.422 -1.979 1 93.69 174 LEU B O 1
ATOM 3084 N N . ILE B 1 175 ? -12.062 -18.156 -0.554 1 96.81 175 ILE B N 1
ATOM 3085 C CA . ILE B 1 175 ? -11.695 -19.094 -1.616 1 96.81 175 ILE B CA 1
ATOM 3086 C C . ILE B 1 175 ? -12.812 -19.141 -2.66 1 96.81 175 ILE B C 1
ATOM 3088 O O . ILE B 1 175 ? -13.984 -19.266 -2.316 1 96.81 175 ILE B O 1
ATOM 3092 N N . PRO B 1 176 ? -12.391 -19.016 -3.928 1 96.88 176 PRO B N 1
ATOM 3093 C CA . PRO B 1 176 ? -13.414 -19.047 -4.973 1 96.88 176 PRO B CA 1
ATOM 3094 C C . PRO B 1 176 ? -14.336 -20.25 -4.867 1 96.88 176 PRO B C 1
ATOM 3096 O O . PRO B 1 176 ? -13.859 -21.391 -4.746 1 96.88 176 PRO B O 1
ATOM 3099 N N . GLY B 1 177 ? -15.602 -19.984 -4.844 1 94.19 177 GLY B N 1
ATOM 3100 C CA . GLY B 1 177 ? -16.594 -21.047 -4.812 1 94.19 177 GLY B CA 1
ATOM 3101 C C . GLY B 1 177 ? -17.078 -21.375 -3.41 1 94.19 177 GLY B C 1
ATOM 3102 O O . GLY B 1 177 ? -18.062 -22.094 -3.236 1 94.19 177 GLY B O 1
ATOM 3103 N N . PHE B 1 178 ? -16.422 -20.922 -2.432 1 93.25 178 PHE B N 1
ATOM 3104 C CA . PHE B 1 178 ? -16.75 -21.281 -1.055 1 93.25 178 PHE B CA 1
ATOM 3105 C C . PHE B 1 178 ? -17.984 -20.531 -0.581 1 93.25 178 PHE B C 1
ATOM 3107 O O . PHE B 1 178 ? -18.891 -21.141 0.02 1 93.25 178 PHE B O 1
ATOM 3114 N N . ASN B 1 179 ? -18.016 -19.219 -0.76 1 90.38 179 ASN B N 1
ATOM 3115 C CA . ASN B 1 179 ? -19.109 -18.359 -0.318 1 90.38 179 ASN B CA 1
ATOM 3116 C C . ASN B 1 179 ? -19.812 -17.688 -1.497 1 90.38 179 ASN B C 1
ATOM 3118 O O . ASN B 1 179 ? -19.312 -16.703 -2.049 1 90.38 179 ASN B O 1
ATOM 3122 N N . PRO B 1 180 ? -21 -18.094 -1.795 1 91.06 180 PRO B N 1
ATOM 3123 C CA . PRO B 1 180 ? -21.688 -17.531 -2.957 1 91.06 180 PRO B CA 1
ATOM 3124 C C . PRO B 1 180 ? -22.062 -16.062 -2.777 1 91.06 180 PRO B C 1
ATOM 3126 O O . PRO B 1 180 ? -22.281 -15.352 -3.762 1 91.06 180 PRO B O 1
ATOM 3129 N N . LYS B 1 181 ? -22.156 -15.625 -1.603 1 88.06 181 LYS B N 1
ATOM 3130 C CA . LYS B 1 181 ? -22.531 -14.234 -1.345 1 88.06 181 LYS B CA 1
ATOM 3131 C C . LYS B 1 181 ? -21.328 -13.305 -1.515 1 88.06 181 LYS B C 1
ATOM 3133 O O . LYS B 1 181 ? -21.484 -12.086 -1.569 1 88.06 181 LYS B O 1
ATOM 3138 N N . LEU B 1 182 ? -20.156 -13.922 -1.582 1 89.75 182 LEU B N 1
ATOM 3139 C CA . LEU B 1 182 ? -18.922 -13.164 -1.762 1 89.75 182 LEU B CA 1
ATOM 3140 C C . LEU B 1 182 ? -18.031 -13.828 -2.811 1 89.75 182 LEU B C 1
ATOM 3142 O O . LEU B 1 182 ? -16.969 -14.359 -2.482 1 89.75 182 LEU B O 1
ATOM 3146 N N . PRO B 1 183 ? -18.484 -13.727 -4.027 1 94.62 183 PRO B N 1
ATOM 3147 C CA . PRO B 1 183 ? -17.688 -14.375 -5.07 1 94.62 183 PRO B CA 1
ATOM 3148 C C . PRO B 1 183 ? -16.312 -13.75 -5.238 1 94.62 183 PRO B C 1
ATOM 3150 O O . PRO B 1 183 ? -16.172 -12.523 -5.18 1 94.62 183 PRO B O 1
ATOM 3153 N N . THR B 1 184 ? -15.367 -14.586 -5.371 1 96.62 184 THR B N 1
ATOM 3154 C CA . THR B 1 184 ? -13.984 -14.164 -5.547 1 96.62 184 THR B CA 1
ATOM 3155 C C . THR B 1 184 ? -13.344 -14.891 -6.727 1 96.62 184 THR B C 1
ATOM 3157 O O . THR B 1 184 ? -13.914 -15.844 -7.258 1 96.62 184 THR B O 1
ATOM 3160 N N . ARG B 1 185 ? -12.219 -14.367 -7.199 1 97.5 185 ARG B N 1
ATOM 3161 C CA . ARG B 1 185 ? -11.422 -14.984 -8.258 1 97.5 185 ARG B CA 1
ATOM 3162 C C . ARG B 1 185 ? -9.93 -14.852 -7.969 1 97.5 185 ARG B C 1
ATOM 3164 O O . ARG B 1 185 ? -9.508 -13.898 -7.309 1 97.5 185 ARG B O 1
ATOM 3171 N N . PHE B 1 186 ? -9.211 -15.844 -8.492 1 98 186 PHE B N 1
ATOM 3172 C CA . PHE B 1 186 ? -7.758 -15.758 -8.484 1 98 186 PHE B CA 1
ATOM 3173 C C . PHE B 1 186 ? -7.25 -14.992 -9.703 1 98 186 PHE B C 1
ATOM 3175 O O . PHE B 1 186 ? -7.727 -15.211 -10.82 1 98 186 PHE B O 1
ATOM 3182 N N . TYR B 1 187 ? -6.34 -14.117 -9.469 1 97.75 187 TYR B N 1
ATOM 3183 C CA . TYR B 1 187 ? -5.645 -13.414 -10.547 1 97.75 187 TYR B CA 1
ATOM 3184 C C . TYR B 1 187 ? -4.137 -13.508 -10.375 1 97.75 187 TYR B C 1
ATOM 3186 O O . TYR B 1 187 ? -3.619 -13.383 -9.258 1 97.75 187 TYR B O 1
ATOM 3194 N N . LYS B 1 188 ? -3.459 -13.781 -11.422 1 97.88 188 LYS B N 1
ATOM 3195 C CA . LYS B 1 188 ? -1.999 -13.766 -11.445 1 97.88 188 LYS B CA 1
ATOM 3196 C C . LYS B 1 188 ? -1.478 -12.547 -12.203 1 97.88 188 LYS B C 1
ATOM 3198 O O . LYS B 1 188 ? -1.991 -12.203 -13.266 1 97.88 188 LYS B O 1
ATOM 3203 N N . LEU B 1 189 ? -0.528 -11.883 -11.648 1 97.88 189 LEU B N 1
ATOM 3204 C CA . LEU B 1 189 ? 0.13 -10.781 -12.344 1 97.88 189 LEU B CA 1
ATOM 3205 C C . LEU B 1 189 ? 1.186 -11.305 -13.312 1 97.88 189 LEU B C 1
ATOM 3207 O O . LEU B 1 189 ? 2.176 -11.906 -12.891 1 97.88 189 LEU B O 1
ATOM 3211 N N . LYS B 1 190 ? 0.939 -11.07 -14.516 1 97.31 190 LYS B N 1
ATOM 3212 C CA . LYS B 1 190 ? 2 -11.258 -15.5 1 97.31 190 LYS B CA 1
ATOM 3213 C C . LYS B 1 190 ? 2.91 -10.039 -15.578 1 97.31 190 LYS B C 1
ATOM 3215 O O . LYS B 1 190 ? 2.537 -9.016 -16.141 1 97.31 190 LYS B O 1
ATOM 3220 N N . ILE B 1 191 ? 4.121 -10.203 -15.07 1 98 191 ILE B N 1
ATOM 3221 C CA . ILE B 1 191 ? 4.996 -9.07 -14.82 1 98 191 ILE B CA 1
ATOM 3222 C C . ILE B 1 191 ? 5.621 -8.602 -16.141 1 98 191 ILE B C 1
ATOM 3224 O O . ILE B 1 191 ? 6.184 -9.406 -16.875 1 98 191 ILE B O 1
ATOM 3228 N N . SER B 1 192 ? 5.52 -7.301 -16.406 1 97.25 192 SER B N 1
ATOM 3229 C CA . SER B 1 192 ? 6.129 -6.719 -17.594 1 97.25 192 SER B CA 1
ATOM 3230 C C . SER B 1 192 ? 7.094 -5.598 -17.234 1 97.25 192 SER B C 1
ATOM 3232 O O . SER B 1 192 ? 7.809 -5.078 -18.094 1 97.25 192 SER B O 1
ATOM 3234 N N . GLY B 1 193 ? 7.133 -5.207 -15.961 1 97.38 193 GLY B N 1
ATOM 3235 C CA . GLY B 1 193 ? 8.039 -4.184 -15.469 1 97.38 193 GLY B CA 1
ATOM 3236 C C . GLY B 1 193 ? 8.164 -4.176 -13.953 1 97.38 193 GLY B C 1
ATOM 3237 O O . GLY B 1 193 ? 7.262 -4.633 -13.25 1 97.38 193 GLY B O 1
ATOM 3238 N N . ILE B 1 194 ? 9.312 -3.699 -13.508 1 98.44 194 ILE B N 1
ATOM 3239 C CA . ILE B 1 194 ? 9.578 -3.57 -12.078 1 98.44 194 ILE B CA 1
ATOM 3240 C C . ILE B 1 194 ? 10.352 -2.279 -11.812 1 98.44 194 ILE B C 1
ATOM 3242 O O . ILE B 1 194 ? 11.281 -1.939 -12.555 1 98.44 194 ILE B O 1
ATOM 3246 N N . PHE B 1 195 ? 9.969 -1.572 -10.891 1 98.19 195 PHE B N 1
ATOM 3247 C CA . PHE B 1 195 ? 10.758 -0.455 -10.383 1 98.19 195 PHE B CA 1
ATOM 3248 C C . PHE B 1 195 ? 11.062 -0.632 -8.898 1 98.19 195 PHE B C 1
ATOM 3250 O O . PHE B 1 195 ? 10.156 -0.794 -8.086 1 98.19 195 PHE B O 1
ATOM 3257 N N . ASN B 1 196 ? 12.328 -0.565 -8.625 1 98 196 ASN B N 1
ATOM 3258 C CA . ASN B 1 196 ? 12.812 -0.883 -7.289 1 98 196 ASN B CA 1
ATOM 3259 C C . ASN B 1 196 ? 13.438 0.334 -6.613 1 98 196 ASN B C 1
ATOM 3261 O O . ASN B 1 196 ? 14.25 1.039 -7.219 1 98 196 ASN B O 1
ATOM 3265 N N . VAL B 1 197 ? 13.023 0.592 -5.414 1 96.19 197 VAL B N 1
ATOM 3266 C CA . VAL B 1 197 ? 13.633 1.59 -4.539 1 96.19 197 VAL B CA 1
ATOM 3267 C C . VAL B 1 197 ? 14.25 0.904 -3.322 1 96.19 197 VAL B C 1
ATOM 3269 O O . VAL B 1 197 ? 13.523 0.371 -2.475 1 96.19 197 VAL B O 1
ATOM 3272 N N . PRO B 1 198 ? 15.562 0.933 -3.2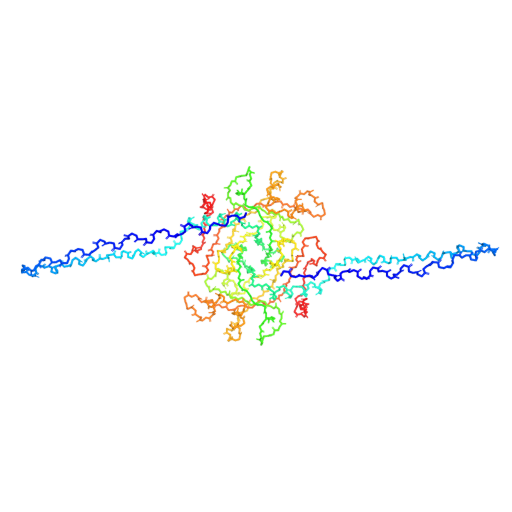32 1 94.69 198 PRO B N 1
ATOM 3273 C CA . PRO B 1 198 ? 16.203 0.303 -2.078 1 94.69 198 PRO B CA 1
ATOM 3274 C C . PRO B 1 198 ? 16 1.087 -0.785 1 94.69 198 PRO B C 1
ATOM 3276 O O . PRO B 1 198 ? 15.508 2.219 -0.817 1 94.69 198 PRO B O 1
ATOM 3279 N N . GLY B 1 199 ? 16.328 0.405 0.364 1 90.12 199 GLY B N 1
ATOM 3280 C CA . GLY B 1 199 ? 16.297 1.136 1.621 1 90.12 199 GLY B CA 1
ATOM 3281 C C . GLY B 1 199 ? 17.141 2.389 1.604 1 90.12 199 GLY B C 1
ATOM 3282 O O . GLY B 1 199 ? 18.203 2.416 0.969 1 90.12 199 GLY B O 1
ATOM 3283 N N . ALA B 1 200 ? 16.562 3.244 2.439 1 81.5 200 ALA B N 1
ATOM 3284 C CA . ALA B 1 200 ? 17.328 4.484 2.557 1 81.5 200 ALA B CA 1
ATOM 3285 C C . ALA B 1 200 ? 18.688 4.238 3.213 1 81.5 200 ALA B C 1
ATOM 3287 O O . ALA B 1 200 ? 18.797 3.408 4.117 1 81.5 200 ALA B O 1
ATOM 3288 N N . ALA B 1 201 ? 19.719 4.684 2.701 1 77.25 201 ALA B N 1
ATOM 3289 C CA . ALA B 1 201 ? 21.062 4.641 3.254 1 77.25 201 ALA B CA 1
ATOM 3290 C C . ALA B 1 201 ? 21.703 3.277 3.012 1 77.25 201 ALA B C 1
ATOM 3292 O O . ALA B 1 201 ? 22.453 2.779 3.857 1 77.25 201 ALA B O 1
ATOM 3293 N N . THR B 1 202 ? 21.125 2.547 2.125 1 83.19 202 THR B N 1
ATOM 3294 C CA . THR B 1 202 ? 21.734 1.289 1.729 1 83.19 202 THR B CA 1
ATOM 3295 C C . THR B 1 202 ? 22.375 1.412 0.349 1 83.19 202 THR B C 1
ATOM 3297 O O . THR B 1 202 ? 22.219 2.43 -0.327 1 83.19 202 THR B O 1
ATOM 3300 N N . ASN B 1 203 ? 23.141 0.414 0.059 1 89.75 203 ASN B N 1
ATOM 3301 C CA . ASN B 1 203 ? 23.734 0.354 -1.271 1 89.75 203 ASN B CA 1
ATOM 3302 C C . ASN B 1 203 ? 22.891 -0.48 -2.229 1 89.75 203 ASN B C 1
ATOM 3304 O O . ASN B 1 203 ? 23.406 -1.061 -3.182 1 89.75 203 ASN B O 1
ATOM 3308 N N . GLY B 1 204 ? 21.641 -0.477 -1.915 1 94.44 204 GLY B N 1
ATOM 3309 C CA . GLY B 1 204 ? 20.75 -1.276 -2.736 1 94.44 204 GLY B CA 1
ATOM 3310 C C . GLY B 1 204 ? 20.562 -0.717 -4.133 1 94.44 204 GLY B C 1
ATOM 3311 O O . GLY B 1 204 ? 20.922 0.427 -4.406 1 94.44 204 GLY B O 1
ATOM 3312 N N . TYR B 1 205 ? 20.016 -1.482 -5.016 1 96.69 205 TYR B N 1
ATOM 3313 C CA . TYR B 1 205 ? 19.828 -1.145 -6.426 1 96.69 205 TYR B CA 1
ATOM 3314 C C . TYR B 1 205 ? 18.578 -0.274 -6.617 1 96.69 205 TYR B C 1
ATOM 3316 O O . TYR B 1 205 ? 17.484 -0.661 -6.227 1 96.69 205 TYR B O 1
ATOM 3324 N N . HIS B 1 206 ? 18.766 0.896 -7.195 1 96.25 206 HIS B N 1
ATOM 3325 C CA . HIS B 1 206 ? 17.672 1.814 -7.508 1 96.25 206 HIS B CA 1
ATOM 3326 C C . HIS B 1 206 ? 17.391 1.843 -9.008 1 96.25 206 HIS B C 1
ATOM 3328 O O . HIS B 1 206 ? 18.281 2.117 -9.805 1 96.25 206 HIS B O 1
ATOM 3334 N N . GLY B 1 207 ? 16.094 1.501 -9.336 1 96.44 207 GLY B N 1
ATOM 3335 C CA . GLY B 1 207 ? 15.75 1.627 -10.75 1 96.44 207 GLY B CA 1
ATOM 3336 C C . GLY B 1 207 ? 14.984 0.435 -11.289 1 96.44 207 GLY B C 1
ATOM 3337 O O . GLY B 1 207 ? 14.453 -0.369 -10.516 1 96.44 207 GLY B O 1
ATOM 3338 N N . ALA B 1 208 ? 14.883 0.443 -12.57 1 97.5 208 ALA B N 1
ATOM 3339 C CA . ALA B 1 208 ? 14.164 -0.626 -13.25 1 97.5 208 ALA B CA 1
ATOM 3340 C C . ALA B 1 208 ? 14.914 -1.952 -13.148 1 97.5 208 ALA B C 1
ATOM 3342 O O . ALA B 1 208 ? 16.141 -1.991 -13.266 1 97.5 208 ALA B O 1
ATOM 3343 N N . VAL B 1 209 ? 14.188 -2.986 -12.82 1 98.44 209 VAL B N 1
ATOM 3344 C CA . VAL B 1 209 ? 14.703 -4.352 -12.836 1 98.44 209 VAL B CA 1
ATOM 3345 C C . VAL B 1 209 ? 14.047 -5.145 -13.961 1 98.44 209 VAL B C 1
ATOM 3347 O O . VAL B 1 209 ? 12.82 -5.121 -14.109 1 98.44 209 VAL B O 1
ATOM 3350 N N . SER B 1 210 ? 14.812 -5.867 -14.68 1 98.12 210 SER B N 1
ATOM 3351 C CA . SER B 1 210 ? 14.32 -6.633 -15.82 1 98.12 210 SER B CA 1
ATOM 3352 C C . SER B 1 210 ? 13.391 -7.758 -15.375 1 98.12 210 SER B C 1
ATOM 3354 O O . SER B 1 210 ? 13.758 -8.57 -14.523 1 98.12 210 SER B O 1
ATOM 3356 N N . PRO B 1 211 ? 12.25 -7.812 -16.062 1 98.06 211 PRO B N 1
ATOM 3357 C CA . PRO B 1 211 ? 11.352 -8.922 -15.734 1 98.06 211 PRO B CA 1
ATOM 3358 C C . PRO B 1 211 ? 11.977 -10.289 -16 1 98.06 211 PRO B C 1
ATOM 3360 O O . PRO B 1 211 ? 11.734 -11.242 -15.266 1 98.06 211 PRO B O 1
ATOM 3363 N N . SER B 1 212 ? 12.758 -10.383 -17.047 1 97.69 212 SER B N 1
ATOM 3364 C CA . SER B 1 212 ? 13.406 -11.648 -17.375 1 97.69 212 SER B CA 1
ATOM 3365 C C . SER B 1 212 ? 14.461 -12.016 -16.328 1 97.69 212 SER B C 1
ATOM 3367 O O . SER B 1 212 ? 14.594 -13.18 -15.969 1 97.69 212 SER B O 1
ATOM 3369 N N . LEU B 1 213 ? 15.188 -11.023 -15.883 1 97.75 213 LEU B N 1
ATOM 3370 C CA . LEU B 1 213 ? 16.156 -11.266 -14.812 1 97.75 213 LEU B CA 1
ATOM 3371 C C . LEU B 1 213 ? 15.438 -11.695 -13.531 1 97.75 213 LEU B C 1
ATOM 3373 O O . LEU B 1 213 ? 15.898 -12.609 -12.844 1 97.75 213 LEU B O 1
ATOM 3377 N N . TYR B 1 214 ? 14.352 -11.078 -13.297 1 98.56 214 TYR B N 1
ATOM 3378 C CA . TYR B 1 214 ? 13.547 -11.43 -12.133 1 98.56 214 TYR B CA 1
ATOM 3379 C C . TYR B 1 214 ? 13.047 -12.867 -12.234 1 98.56 214 TYR B C 1
ATOM 3381 O O . TYR B 1 214 ? 13.18 -13.648 -11.289 1 98.56 214 TYR B O 1
ATOM 3389 N N . ALA B 1 215 ? 12.5 -13.188 -13.32 1 97.56 215 ALA B N 1
ATOM 3390 C CA . ALA B 1 215 ? 11.93 -14.516 -13.516 1 97.56 215 ALA B CA 1
ATOM 3391 C C . ALA B 1 215 ? 13.008 -15.594 -13.398 1 97.56 215 ALA B C 1
ATOM 3393 O O . ALA B 1 215 ? 12.75 -16.688 -12.898 1 97.56 215 ALA B O 1
ATOM 3394 N N . ALA B 1 216 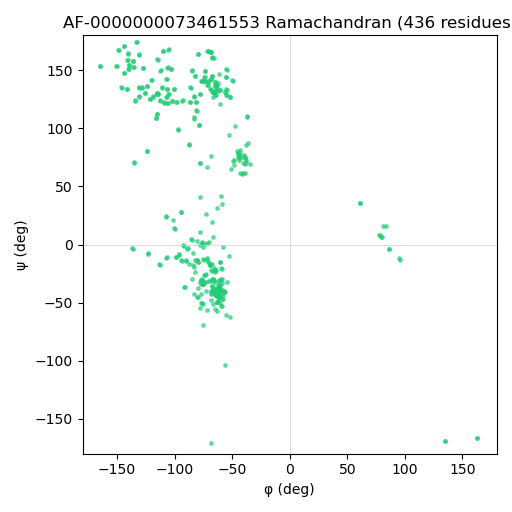? 14.211 -15.242 -13.773 1 96.94 216 ALA B N 1
ATOM 3395 C CA . ALA B 1 216 ? 15.305 -16.219 -13.812 1 96.94 216 ALA B CA 1
ATOM 3396 C C . ALA B 1 216 ? 16.047 -16.266 -12.477 1 96.94 216 ALA B C 1
ATOM 3398 O O . ALA B 1 216 ? 16.828 -17.172 -12.227 1 96.94 216 ALA B O 1
ATOM 3399 N N . ALA B 1 217 ? 15.781 -15.25 -11.672 1 96.88 217 ALA B N 1
ATOM 3400 C CA . ALA B 1 217 ? 16.562 -15.117 -10.445 1 96.88 217 ALA B CA 1
ATOM 3401 C C . ALA B 1 217 ? 16.25 -16.266 -9.477 1 96.88 217 ALA B C 1
ATOM 3403 O O . ALA B 1 217 ? 15.125 -16.75 -9.422 1 96.88 217 ALA B O 1
ATOM 3404 N N . VAL B 1 218 ? 17.25 -16.688 -8.758 1 89.88 218 VAL B N 1
ATOM 3405 C CA . VAL B 1 218 ? 17.094 -17.594 -7.625 1 89.88 218 VAL B CA 1
ATOM 3406 C C . VAL B 1 218 ? 16.953 -16.797 -6.332 1 89.88 218 VAL B C 1
ATOM 3408 O O . VAL B 1 218 ? 17.797 -15.945 -6.031 1 89.88 218 VAL B O 1
ATOM 3411 N N . PRO B 1 219 ? 15.883 -17.062 -5.648 1 87.31 219 PRO B N 1
ATOM 3412 C CA . PRO B 1 219 ? 15.688 -16.266 -4.434 1 87.31 219 PRO B CA 1
ATOM 3413 C C . PRO B 1 219 ? 16.922 -16.25 -3.537 1 87.31 219 PRO B C 1
ATOM 3415 O O . PRO B 1 219 ? 17.625 -17.25 -3.436 1 87.31 219 PRO B O 1
ATOM 3418 N N . ALA B 1 220 ? 17.094 -15.055 -3.006 1 75.88 220 ALA B N 1
ATOM 3419 C CA . ALA B 1 220 ? 18.281 -14.844 -2.172 1 75.88 220 ALA B CA 1
ATOM 3420 C C . ALA B 1 220 ? 18.125 -15.539 -0.824 1 75.88 220 ALA B C 1
ATOM 3422 O O . ALA B 1 220 ? 17 -15.734 -0.338 1 75.88 220 ALA B O 1
#

Foldseek 3Di:
DPDPPPDPPPDPPDDPPDPPDDPDDDPDDDPVPPPVPPPVPPPPPPPPPVQDFDDLLNLLQQLLQQLQPDFKKKKWAAQPVPRDIDIDIWGWHFQCQFPPGQRQSWIKTKDWCPDSCNVCQVVFHWMKIKDFRPVDPPRLQTKIKIFGAHKDWDDQDPRNQVSSCVSVVPCQCRRAPRPPVTHMTMIIGDTQWMAMDGHDPHSYDGGIRGSVSNRPHHHD/DDDPPPDPPPDPPDPPPDPPDPPDDPDDDDPPPPDPPPPVPPPPPPPPPVQDFDDLLNLLQQLLQQLQPDFKKKKWAAQPVPRDIDIDIWGWHFQCQFPPGQRQSWIKTKDWCPDSCNVCQVVFHWMKIKDFRPVDPPRLQTKIKIFGAHKDWDPQDPRNQVSSCVSVVPCQCRRAPRPPVTHITMIIGDTQWMAMDGHDPHSYDGGIRGSVSNRPHHHD